Protein AF-A0A9P6LGJ2-F1 (afdb_monomer_lite)

Radius of gyration: 31.87 Å; chains: 1; bounding box: 94×59×80 Å

Foldseek 3Di:
DDPPPDDPCQPFAPLVVLLVLLVVLLVLLVVLLVLLVVLCVVVVNDDPLNVLLVVLSVLLVQLSVLSNQLSVLFAQGFPVSGDLVSQLSNQVSVLSNQLSLLLSLLSLLLSLLVVCLVPPVDPVLVVVSVVLNVVSVVLSVVSNVCSCVQWVVPSCSRDVVDDIDGDPPVLVVVLVNLVVSLVSLVCSLCSCVVVVVVDPDQVVVVVLVVVLSVLSVVLSVLSVVLNVLSDDDPTCSNSCNVSSSSSSVSSSSSSSSSSSNSCVVVVVVVVVVVVDDDDPVVVVVVSVVSNVVSVVCVVVVVVVVVVVVVCVVPPALDLPGQDDPVRNCGPDDPVVSVVVVVVVCVVAVLCVVDPVPDDCDPVNLVVLVPPPLLVLLLVLLQFLCLLLQVCLVCQLVLLVVLVDDNVRSVVLCVLLVVLQVVLQVVLLVVCVVVLALLVSSLVLLVQQQVLLVCLLDPDPPDHSVVVSVSSSSNSSGHDSVVVSLVQQQQLQFHPSSSVSSSVSSVVSNVNSSVVSNPLQDPVCPDSSNSSSVVSSVSSVVSSVSSVVSVVVLVVVLVVLCVVCVPDDPVRNVVCVVDPPDDGNRDSPDGRRD

InterPro domains:
  IPR036259 MFS transporter superfamily [G3DSA:1.20.1250.20] (244-545)
  IPR036259 MFS transporter superfamily [SSF103473] (296-560)
  IPR049326 Rhodopsin domain, fungi [PF20684] (35-268)
  IPR052337 Satratoxin biosynthesis SC1 cluster protein 4-like [PTHR33048] (25-281)

Sequence (593 aa):
MNSTHWPENSFEDRSSVAYGVVAFLLFLSTISVSLRLWTRKMIHQFGVDDWAALLTLILIIACGISITQMTRYGLGRHGWALSLDDRILYQRSFFVSLVLYVVTLAVVKLTFLLQYYRILSVSRMRHIYMVMIVLVIIWGITQATFALVACIPLEGFWDPRVQAKCIPNAHIAWYISALFNILSDIIILVLPIPVIRKLNLPGSQKAFLIGIFSLGFLTVAISALRIKFLTLRPDPTWSNFDPTLWSLAELSSAITCACLATLKPLVTRLGNWFSRPTNTESVAQMAETEDNINKLFLLEGLLTLVIGIWSVFVMVPSPTQTKAPWRPKGWFTEHEEKIMVNRILRDDPSKSDMHNRQAITLKMLWESLCDYDLWPIYIIGLTFSIPAGPPDQYLTLSLRQLGFDTFDTNLLSIPCQVATTINMLILTWISEKVNQRALLGVFVEVWLLPCVIALAVIPSDVSRWATYALVVVLLSYPSPHPMQVGWASRNSNTVRTRTVSAALYNMSVQLQSIISANIYRRDDRPEYRRGNRVLAGVASLNIVIYATAKLYYVWRNKQRDRIWDAMSQEERQRYLDTTADKGSKRLDFRFAS

Organism: NCBI:txid1095194

Structure (mmCIF, N/CA/C/O backbone):
data_AF-A0A9P6LGJ2-F1
#
_entry.id   AF-A0A9P6LGJ2-F1
#
loop_
_atom_site.group_PDB
_atom_site.id
_atom_site.type_symbol
_atom_site.label_atom_id
_atom_site.label_alt_id
_atom_site.label_comp_id
_atom_site.label_asym_id
_atom_site.label_entity_id
_atom_site.label_seq_id
_atom_site.pdbx_PDB_ins_code
_atom_site.Cartn_x
_atom_site.Cartn_y
_atom_site.Cartn_z
_atom_site.occupancy
_atom_site.B_iso_or_equiv
_atom_site.auth_seq_id
_atom_site.auth_comp_id
_atom_site.auth_asym_id
_atom_site.auth_atom_id
_atom_site.pdbx_PDB_model_num
ATOM 1 N N . MET A 1 1 ? 48.087 -26.087 15.909 1.00 34.16 1 MET A N 1
ATOM 2 C CA . MET A 1 1 ? 46.787 -26.085 15.206 1.00 34.16 1 MET A CA 1
ATOM 3 C C . MET A 1 1 ? 45.765 -25.435 16.129 1.00 34.16 1 MET A C 1
ATOM 5 O O . MET A 1 1 ? 45.216 -26.122 16.974 1.00 34.16 1 MET A O 1
ATOM 9 N N . ASN A 1 2 ? 45.579 -24.114 16.043 1.00 37.09 2 ASN A N 1
ATOM 10 C CA . ASN A 1 2 ? 44.487 -23.439 16.752 1.00 37.09 2 ASN A CA 1
ATOM 11 C C . ASN A 1 2 ? 43.247 -23.517 15.864 1.00 37.09 2 ASN A C 1
ATOM 13 O O . ASN A 1 2 ? 43.224 -22.927 14.785 1.00 37.09 2 ASN A O 1
ATOM 17 N N . SER A 1 3 ? 42.246 -24.273 16.299 1.00 41.28 3 SER A N 1
ATOM 18 C CA . SER A 1 3 ? 40.919 -24.302 15.695 1.00 41.28 3 SER A CA 1
ATOM 19 C C . SER A 1 3 ? 40.281 -22.917 15.824 1.00 41.28 3 SER A C 1
ATOM 21 O O . SER A 1 3 ? 39.883 -22.502 16.911 1.00 41.28 3 SER A O 1
ATOM 23 N N . THR A 1 4 ? 40.211 -22.178 14.719 1.00 52.78 4 THR A N 1
ATOM 24 C CA . THR A 1 4 ? 39.446 -20.933 14.618 1.00 52.78 4 THR A CA 1
ATOM 25 C C . THR A 1 4 ? 37.960 -21.259 14.772 1.00 52.78 4 THR A C 1
ATOM 27 O O . THR A 1 4 ? 37.315 -21.683 13.814 1.00 52.78 4 THR A O 1
ATOM 30 N N . HIS A 1 5 ? 37.417 -21.100 15.981 1.00 54.88 5 HIS A N 1
ATOM 31 C CA . HIS A 1 5 ? 35.972 -21.094 16.190 1.00 54.88 5 HIS A CA 1
ATOM 32 C C . HIS A 1 5 ? 35.398 -19.841 15.525 1.00 54.88 5 HIS A C 1
ATOM 34 O O . HIS A 1 5 ? 35.543 -18.729 16.032 1.00 54.88 5 HIS A O 1
ATOM 40 N N . TRP A 1 6 ? 34.787 -20.017 14.357 1.00 62.16 6 TRP A N 1
ATOM 41 C CA . TRP A 1 6 ? 33.990 -18.978 13.720 1.00 62.16 6 TRP A CA 1
ATOM 42 C C . TRP A 1 6 ? 32.727 -18.714 14.561 1.00 62.16 6 TRP A C 1
ATOM 44 O O . TRP A 1 6 ? 32.165 -19.671 15.097 1.00 62.16 6 TRP A O 1
ATOM 54 N N . PRO A 1 7 ? 32.255 -17.458 14.682 1.00 69.62 7 PRO A N 1
ATOM 55 C CA . PRO A 1 7 ? 30.949 -17.163 15.277 1.00 69.62 7 PRO A CA 1
ATOM 56 C C . PRO A 1 7 ? 29.841 -18.007 14.624 1.00 69.62 7 PRO A C 1
ATOM 58 O O . PRO A 1 7 ? 29.877 -18.184 13.406 1.00 69.62 7 PRO A O 1
ATOM 61 N N . GLU A 1 8 ? 28.845 -18.486 15.379 1.00 62.72 8 GLU A N 1
ATOM 62 C CA . GLU A 1 8 ? 27.758 -19.351 14.860 1.00 62.72 8 GLU A CA 1
ATOM 63 C C . GLU A 1 8 ? 27.036 -18.754 13.633 1.00 62.72 8 GLU A C 1
ATOM 65 O O . GLU A 1 8 ? 26.641 -19.482 12.726 1.00 62.72 8 GLU A O 1
ATOM 70 N N . ASN A 1 9 ? 26.975 -17.422 13.534 1.00 69.25 9 ASN A N 1
ATOM 71 C CA . ASN A 1 9 ? 26.323 -16.696 12.438 1.00 69.25 9 ASN A CA 1
ATOM 72 C C . ASN A 1 9 ? 27.179 -16.588 11.155 1.00 69.25 9 ASN A C 1
ATOM 74 O O . ASN A 1 9 ? 26.772 -15.962 10.182 1.00 69.25 9 ASN A O 1
ATOM 78 N N . SER A 1 10 ? 28.377 -17.180 11.112 1.00 66.38 10 SER A N 1
ATOM 79 C CA . SER A 1 10 ? 29.329 -16.990 9.998 1.00 66.38 10 SER A CA 1
ATOM 80 C C . SER A 1 10 ? 28.871 -17.575 8.656 1.00 66.38 10 SER A C 1
ATOM 82 O O . SER A 1 10 ? 29.449 -17.230 7.627 1.00 66.38 10 SER A O 1
ATOM 84 N N . PHE A 1 11 ? 27.849 -18.437 8.659 1.00 70.00 11 PHE A N 1
ATOM 85 C CA . PHE A 1 11 ? 27.285 -19.079 7.464 1.00 70.00 11 PHE A CA 1
ATOM 86 C C . PHE A 1 11 ? 26.005 -18.409 6.942 1.00 70.00 11 PHE A C 1
ATOM 88 O O . PHE A 1 11 ? 25.384 -18.925 6.014 1.00 70.00 11 PHE A O 1
ATOM 95 N N . GLU A 1 12 ? 25.586 -17.279 7.520 1.00 79.12 12 GLU A N 1
ATOM 96 C CA . GLU A 1 12 ? 24.441 -16.530 7.002 1.00 79.12 12 GLU A CA 1
ATOM 97 C C . GLU A 1 12 ? 24.727 -15.993 5.584 1.00 79.12 12 GLU A C 1
ATOM 99 O O . GLU A 1 12 ? 25.768 -15.382 5.324 1.00 79.12 12 GLU A O 1
ATOM 104 N N . ASP A 1 13 ? 23.787 -16.214 4.658 1.00 84.38 13 ASP A N 1
ATOM 105 C CA . ASP A 1 13 ? 23.897 -15.811 3.253 1.00 84.38 13 ASP A CA 1
ATOM 106 C C . ASP A 1 13 ? 22.640 -15.053 2.800 1.00 84.38 13 ASP A C 1
ATOM 108 O O . ASP A 1 13 ? 21.524 -15.577 2.831 1.00 84.38 13 ASP A O 1
ATOM 112 N N . ARG A 1 14 ? 22.826 -13.803 2.358 1.00 87.56 14 ARG A N 1
ATOM 113 C CA . ARG A 1 14 ? 21.757 -12.928 1.839 1.00 87.56 14 ARG A CA 1
ATOM 114 C C . ARG A 1 14 ? 21.793 -12.744 0.315 1.00 87.56 14 ARG A C 1
ATOM 116 O O . ARG A 1 14 ? 21.059 -11.916 -0.229 1.00 87.56 14 ARG A O 1
ATOM 123 N N . SER A 1 15 ? 22.615 -13.510 -0.400 1.00 86.75 15 SER A N 1
ATOM 124 C CA . SER A 1 15 ? 22.812 -13.387 -1.853 1.00 86.75 15 SER A CA 1
ATOM 125 C C . SER A 1 15 ? 21.532 -13.563 -2.680 1.00 86.75 15 SER A C 1
ATOM 127 O O . SER A 1 15 ? 21.320 -12.826 -3.644 1.00 86.75 15 SER A O 1
ATOM 129 N N . SER A 1 16 ? 20.637 -14.472 -2.282 1.00 87.19 16 SER A N 1
ATOM 130 C CA . SER A 1 16 ? 19.350 -14.714 -2.957 1.00 87.19 16 SER A CA 1
ATOM 131 C C . SER A 1 16 ? 18.465 -13.463 -3.005 1.00 87.19 16 SER A C 1
ATOM 133 O O . SER A 1 16 ? 17.873 -13.153 -4.041 1.00 87.19 16 SER A O 1
ATOM 135 N N . VAL A 1 17 ? 18.438 -12.697 -1.912 1.00 89.00 17 VAL A N 1
ATOM 136 C CA . VAL A 1 17 ? 17.707 -11.428 -1.817 1.00 89.00 17 VAL A CA 1
ATOM 137 C C . VAL A 1 17 ? 18.318 -10.389 -2.755 1.00 89.00 17 VAL A C 1
ATOM 139 O O . VAL A 1 17 ? 17.582 -9.705 -3.465 1.00 89.00 17 VAL A O 1
ATOM 142 N N . ALA A 1 18 ? 19.651 -10.302 -2.826 1.00 90.00 18 ALA A N 1
ATOM 143 C CA . ALA A 1 18 ? 20.317 -9.376 -3.740 1.00 90.00 18 ALA A CA 1
ATOM 144 C C . ALA A 1 18 ? 19.980 -9.671 -5.211 1.00 90.00 18 ALA A C 1
ATOM 146 O O . ALA A 1 18 ? 19.612 -8.748 -5.937 1.00 90.00 18 ALA A O 1
ATOM 147 N N . TYR A 1 19 ? 20.021 -10.936 -5.647 1.00 91.88 19 TYR A N 1
ATOM 148 C CA . TYR A 1 19 ? 19.649 -11.298 -7.022 1.00 91.88 19 TYR A CA 1
ATOM 149 C C . TYR A 1 19 ? 18.193 -10.950 -7.346 1.00 91.88 19 TYR A C 1
ATOM 151 O O . TYR A 1 19 ? 17.927 -10.369 -8.400 1.00 91.88 19 TYR A O 1
ATOM 159 N N . GLY A 1 20 ? 17.262 -11.252 -6.434 1.00 91.12 20 GLY A N 1
ATOM 160 C CA . GLY A 1 20 ? 15.845 -10.931 -6.613 1.00 91.12 20 GLY A CA 1
ATOM 161 C C . GLY A 1 20 ? 15.593 -9.427 -6.746 1.00 91.12 20 GLY A C 1
ATOM 162 O O . GLY A 1 20 ? 14.899 -8.990 -7.665 1.00 91.12 20 GLY A O 1
ATOM 163 N N . VAL A 1 21 ? 16.210 -8.623 -5.874 1.00 92.06 21 VAL A N 1
ATOM 164 C CA . VAL A 1 21 ? 16.073 -7.158 -5.894 1.00 92.06 21 VAL A CA 1
ATOM 165 C C . VAL A 1 21 ? 16.684 -6.559 -7.161 1.00 92.06 21 VAL A C 1
ATOM 167 O O . VAL A 1 21 ? 16.038 -5.743 -7.818 1.00 92.06 21 VAL A O 1
ATOM 170 N N . VAL A 1 22 ? 17.894 -6.980 -7.548 1.00 95.00 22 VAL A N 1
ATOM 171 C CA . VAL A 1 22 ? 18.552 -6.484 -8.768 1.00 95.00 22 VAL A CA 1
ATOM 172 C C . VAL A 1 22 ? 17.714 -6.811 -10.005 1.00 95.00 22 VAL A C 1
ATOM 174 O O . VAL A 1 22 ? 17.449 -5.919 -10.809 1.00 95.00 22 VAL A O 1
ATOM 177 N N . ALA A 1 23 ? 17.243 -8.054 -10.143 1.00 94.94 23 ALA A N 1
ATOM 178 C CA . ALA A 1 23 ? 16.431 -8.467 -11.286 1.00 94.94 23 ALA A CA 1
ATOM 179 C C . ALA A 1 23 ? 15.140 -7.640 -11.407 1.00 94.94 23 ALA A C 1
ATOM 181 O O . ALA A 1 23 ? 14.814 -7.151 -12.490 1.00 94.94 23 ALA A O 1
ATOM 182 N N . PHE A 1 24 ? 14.440 -7.427 -10.289 1.00 94.94 24 PHE A N 1
ATOM 183 C CA . PHE A 1 24 ? 13.214 -6.632 -10.254 1.00 94.94 24 PHE A CA 1
ATOM 184 C C . PHE A 1 24 ? 13.447 -5.166 -10.655 1.00 94.94 24 PHE A C 1
ATOM 186 O O . PHE A 1 24 ? 12.714 -4.621 -11.483 1.00 94.94 24 PHE A O 1
ATOM 193 N N . LEU A 1 25 ? 14.483 -4.526 -10.104 1.00 94.31 25 LEU A N 1
ATOM 194 C CA . LEU A 1 25 ? 14.789 -3.118 -10.373 1.00 94.31 25 LEU A CA 1
ATOM 195 C C . LEU A 1 25 ? 15.240 -2.877 -11.821 1.00 94.31 25 LEU A C 1
ATOM 197 O O . LEU A 1 25 ? 14.847 -1.877 -12.434 1.00 94.31 25 LEU A O 1
ATOM 201 N N . LEU A 1 26 ? 16.016 -3.806 -12.390 1.00 95.81 26 LEU A N 1
ATOM 202 C CA . LEU A 1 26 ? 16.405 -3.754 -13.799 1.00 95.81 26 LEU A CA 1
ATOM 203 C C . LEU A 1 26 ? 15.191 -3.923 -14.712 1.00 95.81 26 LEU A C 1
ATOM 205 O O . LEU A 1 26 ? 15.001 -3.119 -15.622 1.00 95.81 26 LEU A O 1
ATOM 209 N N . PHE A 1 27 ? 14.331 -4.904 -14.430 1.00 95.88 27 PHE A N 1
ATOM 210 C CA . PHE A 1 27 ? 13.097 -5.123 -15.181 1.00 95.88 27 PHE A CA 1
ATOM 211 C C . PHE A 1 27 ? 12.209 -3.869 -15.204 1.00 95.88 27 PHE A C 1
ATOM 213 O O . PHE A 1 27 ? 11.782 -3.424 -16.273 1.00 95.88 27 PHE A O 1
ATOM 220 N N . LEU A 1 28 ? 11.996 -3.248 -14.039 1.00 94.00 28 LEU A N 1
ATOM 221 C CA . LEU A 1 28 ? 11.212 -2.019 -13.912 1.00 94.00 28 LEU A CA 1
ATOM 222 C C . LEU A 1 28 ? 11.812 -0.852 -14.716 1.00 94.00 28 LEU A C 1
ATOM 224 O O . LEU A 1 28 ? 11.088 -0.142 -15.423 1.00 94.00 28 LEU A O 1
ATOM 228 N N . SER A 1 29 ? 13.132 -0.671 -14.642 1.00 95.38 29 SER A N 1
ATOM 229 C CA . SER A 1 29 ? 13.846 0.389 -15.365 1.00 95.38 29 SER A CA 1
ATOM 230 C C . SER A 1 29 ? 13.771 0.193 -16.881 1.00 95.38 29 SER A C 1
ATOM 232 O O . SER A 1 29 ? 13.477 1.140 -17.616 1.00 95.38 29 SER A O 1
ATOM 234 N N . THR A 1 30 ? 13.957 -1.042 -17.358 1.00 95.62 30 THR A N 1
ATOM 235 C CA . THR A 1 30 ? 13.875 -1.385 -18.784 1.00 95.62 30 THR A CA 1
ATOM 236 C C . THR A 1 30 ? 12.480 -1.135 -19.341 1.00 95.62 30 THR A C 1
ATOM 238 O O . THR A 1 30 ? 12.355 -0.522 -20.404 1.00 95.62 30 THR A O 1
ATOM 241 N N . ILE A 1 31 ? 11.426 -1.545 -18.628 1.00 95.38 31 ILE A N 1
ATOM 242 C CA . ILE A 1 31 ? 10.041 -1.288 -19.050 1.00 95.38 31 ILE A CA 1
ATOM 243 C C . ILE A 1 31 ? 9.765 0.213 -19.118 1.00 95.38 31 ILE A C 1
ATOM 245 O O . ILE A 1 31 ? 9.224 0.695 -20.113 1.00 95.38 31 ILE A O 1
ATOM 249 N N . SER A 1 32 ? 10.172 0.962 -18.095 1.00 93.44 32 SER A N 1
ATOM 250 C CA . SER A 1 32 ? 9.909 2.401 -18.004 1.00 93.44 32 SER A CA 1
ATOM 251 C C . SER A 1 32 ? 10.540 3.180 -19.160 1.00 93.44 32 SER A C 1
ATOM 253 O O . SER A 1 32 ? 9.866 3.981 -19.815 1.00 93.44 32 SER A O 1
ATOM 255 N N . VAL A 1 33 ? 11.812 2.906 -19.469 1.00 95.12 33 VAL A N 1
ATOM 256 C CA . VAL A 1 33 ? 12.515 3.544 -20.593 1.00 95.12 33 VAL A CA 1
ATOM 257 C C . VAL A 1 33 ? 11.941 3.081 -21.932 1.00 95.12 33 VAL A C 1
ATOM 259 O O . VAL A 1 33 ? 11.724 3.906 -22.817 1.00 95.12 33 VAL A O 1
ATOM 262 N N . SER A 1 34 ? 11.604 1.798 -22.077 1.00 94.25 34 SER A N 1
ATOM 263 C CA . SER A 1 34 ? 10.985 1.279 -23.306 1.00 94.25 34 SER A CA 1
ATOM 264 C C . SER A 1 34 ? 9.647 1.962 -23.605 1.00 94.25 34 SER A C 1
ATOM 266 O O . SER A 1 34 ? 9.411 2.390 -24.736 1.00 94.25 34 SER A O 1
ATOM 268 N N . LEU A 1 35 ? 8.797 2.147 -22.588 1.00 91.31 35 LEU A N 1
ATOM 269 C CA . LEU A 1 35 ? 7.527 2.866 -22.719 1.00 91.31 35 LEU A CA 1
ATOM 270 C C . LEU A 1 35 ? 7.741 4.338 -23.088 1.00 91.31 35 LEU A C 1
ATOM 272 O O . LEU A 1 35 ? 7.006 4.866 -23.927 1.00 91.31 35 LEU A O 1
ATOM 276 N N . ARG A 1 36 ? 8.756 5.001 -22.512 1.00 91.62 36 ARG A N 1
ATOM 277 C CA . ARG A 1 36 ? 9.137 6.372 -22.888 1.00 91.62 36 ARG A CA 1
ATOM 278 C C . ARG A 1 36 ? 9.507 6.448 -24.366 1.00 91.62 36 ARG A C 1
ATOM 280 O O . ARG A 1 36 ? 8.927 7.252 -25.093 1.00 91.62 36 ARG A O 1
ATOM 287 N N . LEU A 1 37 ? 10.437 5.605 -24.817 1.00 92.12 37 LEU A N 1
ATOM 288 C CA . LEU A 1 37 ? 10.914 5.599 -26.203 1.00 92.12 37 LEU A CA 1
ATOM 289 C C . LEU A 1 37 ? 9.777 5.298 -27.182 1.00 92.12 37 LEU A C 1
ATOM 291 O O . LEU A 1 37 ? 9.655 5.964 -28.211 1.00 92.12 37 LEU A O 1
ATOM 295 N N . TRP A 1 38 ? 8.905 4.350 -26.836 1.00 90.56 38 TRP A N 1
ATOM 296 C CA . TRP A 1 38 ? 7.722 4.034 -27.628 1.00 90.56 38 TRP A CA 1
ATOM 297 C C . TRP A 1 38 ? 6.767 5.230 -27.730 1.00 90.56 38 TRP A C 1
ATOM 299 O O . TRP A 1 38 ? 6.406 5.636 -28.835 1.00 90.56 38 TRP A O 1
ATOM 309 N N . THR A 1 39 ? 6.444 5.870 -26.602 1.00 87.06 39 THR A N 1
ATOM 310 C CA . THR A 1 39 ? 5.573 7.058 -26.557 1.00 87.06 39 THR A CA 1
ATOM 311 C C . THR A 1 39 ? 6.152 8.211 -27.381 1.00 87.06 39 THR A C 1
ATOM 313 O O . THR A 1 39 ? 5.444 8.849 -28.159 1.00 87.06 39 THR A O 1
ATOM 316 N N . ARG A 1 40 ? 7.460 8.467 -27.270 1.00 86.75 40 ARG A N 1
ATOM 317 C CA . ARG A 1 40 ? 8.155 9.533 -28.010 1.00 86.75 40 ARG A CA 1
ATOM 318 C C . ARG A 1 40 ? 8.235 9.263 -29.507 1.00 86.75 40 ARG A C 1
ATOM 320 O O . ARG A 1 40 ? 8.056 10.193 -30.296 1.00 86.75 40 ARG A O 1
ATOM 327 N N . LYS A 1 41 ? 8.446 8.002 -29.895 1.00 86.81 41 LYS A N 1
ATOM 328 C CA . LYS A 1 41 ? 8.405 7.564 -31.294 1.00 86.81 41 LYS A CA 1
ATOM 329 C C . LYS A 1 41 ? 7.009 7.750 -31.886 1.00 86.81 41 LYS A C 1
ATOM 331 O O . LYS A 1 41 ? 6.898 8.268 -32.989 1.00 86.81 41 LYS A O 1
ATOM 336 N N . MET A 1 42 ? 5.954 7.410 -31.141 1.00 83.00 42 MET A N 1
ATOM 337 C CA . MET A 1 42 ? 4.567 7.593 -31.587 1.00 83.00 42 MET A CA 1
ATOM 338 C C . MET A 1 42 ? 4.181 9.057 -31.832 1.00 83.00 42 MET A C 1
ATOM 340 O O . MET A 1 42 ? 3.343 9.326 -32.685 1.00 83.00 42 MET A O 1
ATOM 344 N N . ILE A 1 43 ? 4.755 9.997 -31.079 1.00 83.06 43 ILE A N 1
ATOM 345 C CA . ILE A 1 43 ? 4.452 11.436 -31.190 1.00 83.06 43 ILE A CA 1
ATOM 346 C C . ILE A 1 43 ? 5.438 12.135 -32.146 1.00 83.06 43 ILE A C 1
ATOM 348 O O . ILE A 1 43 ? 5.350 13.340 -32.351 1.00 83.06 43 ILE A O 1
ATOM 352 N N . HIS A 1 44 ? 6.385 11.397 -32.742 1.00 79.25 44 HIS A N 1
ATOM 353 C CA . HIS A 1 44 ? 7.453 11.934 -33.597 1.00 79.25 44 HIS A CA 1
ATOM 354 C C . HIS A 1 44 ? 8.272 13.058 -32.935 1.00 79.25 44 HIS A C 1
ATOM 356 O O . HIS A 1 44 ? 8.772 13.962 -33.596 1.00 79.25 44 HIS A O 1
ATOM 362 N N . GLN A 1 45 ? 8.439 12.996 -31.611 1.00 80.81 45 GLN A N 1
ATOM 363 C CA . GLN A 1 45 ? 9.156 14.002 -30.824 1.00 80.81 45 GLN A CA 1
ATOM 364 C C . GLN A 1 45 ? 10.355 13.387 -30.099 1.00 80.81 45 GLN A C 1
ATOM 366 O O . GLN A 1 45 ? 10.516 13.552 -28.889 1.00 80.81 45 GLN A O 1
ATOM 371 N N . PHE A 1 46 ? 11.231 12.704 -30.830 1.00 85.38 46 PHE A N 1
ATOM 372 C CA . PHE A 1 46 ? 12.486 12.205 -30.266 1.00 85.38 46 PHE A CA 1
ATOM 373 C C . PHE A 1 46 ? 13.447 13.366 -29.977 1.00 85.38 46 PHE A C 1
ATOM 375 O O . PHE A 1 46 ? 13.510 14.318 -30.754 1.00 85.38 46 PHE A O 1
ATOM 382 N N . GLY A 1 47 ? 14.164 13.336 -28.855 1.00 86.19 47 GLY A N 1
ATOM 383 C CA . GLY A 1 47 ? 15.134 14.385 -28.530 1.00 86.19 47 GLY A CA 1
ATOM 384 C C . GLY A 1 47 ? 16.322 13.903 -27.713 1.00 86.19 47 GLY A C 1
ATOM 385 O O . GLY A 1 47 ? 16.482 12.719 -27.434 1.00 86.19 47 GLY A O 1
ATOM 386 N N . VAL A 1 48 ? 17.185 14.851 -27.346 1.00 88.75 48 VAL A N 1
ATOM 387 C CA . VAL A 1 48 ? 18.445 14.581 -26.631 1.00 88.75 48 VAL A CA 1
ATOM 388 C C . VAL A 1 48 ? 18.194 13.980 -25.241 1.00 88.75 48 VAL A C 1
ATOM 390 O O . VAL A 1 48 ? 18.969 13.149 -24.777 1.00 88.75 48 VAL A O 1
ATOM 393 N N . ASP A 1 49 ? 17.075 14.330 -24.602 1.00 89.81 49 ASP A N 1
ATOM 394 C CA . ASP A 1 49 ? 16.642 13.748 -23.328 1.00 89.81 49 ASP A CA 1
ATOM 395 C C . ASP A 1 49 ? 16.367 12.238 -23.423 1.00 89.81 49 ASP A C 1
ATOM 397 O O . ASP A 1 49 ? 16.586 11.508 -22.459 1.00 89.81 49 ASP A O 1
ATOM 401 N N . ASP A 1 50 ? 15.932 11.751 -24.586 1.00 92.25 50 ASP A N 1
ATOM 402 C CA . ASP A 1 50 ? 15.638 10.332 -24.801 1.00 92.25 50 ASP A CA 1
ATOM 403 C C . ASP A 1 50 ? 16.925 9.509 -24.996 1.00 92.25 50 ASP A C 1
ATOM 405 O O . ASP A 1 50 ? 17.029 8.390 -24.491 1.00 92.25 50 ASP A O 1
ATOM 409 N N . TRP A 1 51 ? 17.948 10.092 -25.633 1.00 93.44 51 TRP A N 1
ATOM 410 C CA . TRP A 1 51 ? 19.293 9.506 -25.695 1.00 93.44 51 TRP A CA 1
ATOM 411 C C . TRP A 1 51 ? 19.958 9.436 -24.317 1.00 93.44 51 TRP A C 1
ATOM 413 O O . TRP A 1 51 ? 20.552 8.414 -23.974 1.00 93.44 51 TRP A O 1
ATOM 423 N N . ALA A 1 52 ? 19.812 10.482 -23.499 1.00 93.69 52 ALA A N 1
ATOM 424 C CA . ALA A 1 52 ? 20.316 10.496 -22.126 1.00 93.69 52 ALA A CA 1
ATOM 425 C C . ALA A 1 52 ? 19.625 9.438 -21.239 1.00 93.69 52 ALA A C 1
ATOM 427 O O . ALA A 1 52 ? 20.284 8.760 -20.445 1.00 93.69 52 ALA A O 1
ATOM 428 N N . ALA A 1 53 ? 18.317 9.227 -21.426 1.00 94.31 53 ALA A N 1
ATOM 429 C CA . ALA A 1 53 ? 17.568 8.167 -20.750 1.00 94.31 53 ALA A CA 1
ATOM 430 C C . ALA A 1 53 ? 18.029 6.757 -21.172 1.00 94.31 53 ALA A C 1
ATOM 432 O O . ALA A 1 53 ? 18.158 5.870 -20.329 1.00 94.31 53 ALA A O 1
ATOM 433 N N . LEU A 1 54 ? 18.322 6.548 -22.460 1.00 95.75 54 LEU A N 1
ATOM 434 C CA . LEU A 1 54 ? 18.856 5.278 -22.964 1.00 95.75 54 LEU A CA 1
ATOM 435 C C . LEU A 1 54 ? 20.268 5.006 -22.428 1.00 95.75 54 LEU A C 1
ATOM 437 O O . LEU A 1 54 ? 20.547 3.897 -21.975 1.00 95.75 54 LEU A O 1
ATOM 441 N N . LEU A 1 55 ? 21.137 6.021 -22.410 1.00 96.38 55 LEU A N 1
ATOM 442 C CA . LEU A 1 55 ? 22.468 5.915 -21.810 1.00 96.38 55 LEU A CA 1
ATOM 443 C C . LEU A 1 55 ? 22.377 5.566 -20.319 1.00 96.38 55 LEU A C 1
ATOM 445 O O . LEU A 1 55 ? 23.091 4.689 -19.840 1.00 96.38 55 LEU A O 1
ATOM 449 N N . THR A 1 56 ? 21.450 6.201 -19.600 1.00 96.31 56 THR A N 1
ATOM 450 C CA . THR A 1 56 ? 21.173 5.895 -18.194 1.00 96.31 56 THR A CA 1
ATOM 451 C C . THR A 1 56 ? 20.764 4.433 -18.008 1.00 96.31 56 THR A C 1
ATOM 453 O O . THR A 1 56 ? 21.278 3.776 -17.109 1.00 96.31 56 THR A O 1
ATOM 456 N N . LEU A 1 57 ? 19.879 3.896 -18.857 1.00 97.44 57 LEU A N 1
ATOM 457 C CA . LEU A 1 57 ? 19.471 2.491 -18.779 1.00 97.44 57 LEU A CA 1
ATOM 458 C C . LEU A 1 57 ? 20.666 1.542 -18.932 1.00 97.44 57 LEU A C 1
ATOM 460 O O . LEU A 1 57 ? 20.805 0.606 -18.148 1.00 97.44 57 LEU A O 1
ATOM 464 N N . ILE A 1 58 ? 21.537 1.800 -19.911 1.00 97.50 58 ILE A N 1
ATOM 465 C CA . ILE A 1 58 ? 22.744 0.993 -20.140 1.00 97.50 58 ILE A CA 1
ATOM 466 C C . ILE A 1 58 ? 23.638 1.004 -18.894 1.00 97.50 58 ILE A C 1
ATOM 468 O O . ILE A 1 58 ? 24.109 -0.047 -18.458 1.00 97.50 58 ILE A O 1
ATOM 472 N N . LEU A 1 59 ? 23.833 2.176 -18.287 1.00 96.50 59 LEU A N 1
ATOM 473 C CA . LEU A 1 59 ? 24.658 2.320 -17.090 1.00 96.50 59 LEU A CA 1
ATOM 474 C C . LEU A 1 59 ? 24.025 1.669 -15.846 1.00 96.50 59 LEU A C 1
ATOM 476 O O . LEU A 1 59 ? 24.739 1.047 -15.061 1.00 96.50 59 LEU A O 1
ATOM 480 N N . ILE A 1 60 ? 22.697 1.723 -15.693 1.00 96.31 60 ILE A N 1
ATOM 481 C CA . ILE A 1 60 ? 21.969 1.010 -14.628 1.00 96.31 60 ILE A CA 1
ATOM 482 C C . ILE A 1 60 ? 22.121 -0.506 -14.789 1.00 96.31 60 ILE A C 1
ATOM 484 O O . ILE A 1 60 ? 22.381 -1.196 -13.804 1.00 96.31 60 ILE A O 1
ATOM 488 N N . ILE A 1 61 ? 22.015 -1.030 -16.015 1.00 96.62 61 ILE A N 1
ATOM 489 C CA . ILE A 1 61 ? 22.243 -2.455 -16.298 1.00 96.62 61 ILE A CA 1
ATOM 490 C C . ILE A 1 61 ? 23.683 -2.841 -15.945 1.00 96.62 61 ILE A C 1
ATOM 492 O O . ILE A 1 61 ? 23.892 -3.838 -15.256 1.00 96.62 61 ILE A O 1
ATOM 496 N N . ALA A 1 62 ? 24.671 -2.030 -16.336 1.00 96.25 62 ALA A N 1
ATOM 497 C CA . ALA A 1 62 ? 26.068 -2.252 -15.965 1.00 96.25 62 ALA A CA 1
ATOM 498 C C . ALA A 1 62 ? 26.269 -2.239 -14.437 1.00 96.25 62 ALA A C 1
ATOM 500 O O . ALA A 1 62 ? 26.965 -3.099 -13.894 1.00 96.25 62 ALA A O 1
ATOM 501 N N . CYS A 1 63 ? 25.616 -1.312 -13.726 1.00 94.88 63 CYS A N 1
ATOM 502 C CA . CYS A 1 63 ? 25.639 -1.248 -12.266 1.00 94.88 63 CYS A CA 1
ATOM 503 C C . CYS A 1 63 ? 25.027 -2.520 -11.651 1.00 94.88 63 CYS A C 1
ATOM 505 O O . CYS A 1 63 ? 25.656 -3.155 -10.807 1.00 94.88 63 CYS A O 1
ATOM 507 N N . GLY A 1 64 ? 23.868 -2.971 -12.140 1.00 94.81 64 GLY A N 1
ATOM 508 C CA . GLY A 1 64 ? 23.245 -4.227 -11.720 1.00 94.81 64 GLY A CA 1
ATOM 509 C C . GLY A 1 64 ? 24.153 -5.443 -11.935 1.00 94.81 64 GLY A C 1
ATOM 510 O O . GLY A 1 64 ? 24.332 -6.236 -11.013 1.00 94.81 64 GLY A O 1
ATOM 511 N N . ILE A 1 65 ? 24.808 -5.550 -13.096 1.00 95.12 65 ILE A N 1
ATOM 512 C CA . ILE A 1 65 ? 25.775 -6.624 -13.383 1.00 95.12 65 ILE A CA 1
ATOM 513 C C . ILE A 1 65 ? 26.940 -6.585 -12.383 1.00 95.12 65 ILE A C 1
ATOM 515 O O . ILE A 1 65 ? 27.262 -7.612 -11.784 1.00 95.12 65 ILE A O 1
ATOM 519 N N . SER A 1 66 ? 27.526 -5.411 -12.129 1.00 93.81 66 SER A N 1
ATOM 520 C CA . SER A 1 66 ? 28.616 -5.272 -11.149 1.00 93.81 66 SER A CA 1
ATOM 521 C C . SER A 1 66 ? 28.195 -5.692 -9.733 1.00 93.81 66 SER A C 1
ATOM 523 O O . SER A 1 66 ? 28.962 -6.349 -9.033 1.00 93.81 66 SER A O 1
ATOM 525 N N . ILE A 1 67 ? 26.946 -5.413 -9.340 1.00 93.19 67 ILE A N 1
ATOM 526 C CA . ILE A 1 67 ? 26.386 -5.839 -8.052 1.00 93.19 67 ILE A CA 1
ATOM 527 C C . ILE A 1 67 ? 26.196 -7.357 -8.027 1.00 93.19 67 ILE A C 1
ATOM 529 O O . ILE A 1 67 ? 26.593 -7.987 -7.056 1.00 93.19 67 ILE A O 1
ATOM 533 N N . THR A 1 68 ? 25.681 -7.977 -9.095 1.00 93.44 68 THR A N 1
ATOM 534 C CA . THR A 1 68 ? 25.549 -9.447 -9.153 1.00 93.44 68 THR A CA 1
ATOM 535 C C . THR A 1 68 ? 26.895 -10.172 -9.090 1.00 93.44 68 THR A C 1
ATOM 537 O O . THR A 1 68 ? 26.991 -11.235 -8.471 1.00 93.44 68 THR A O 1
ATOM 540 N N . GLN A 1 69 ? 27.946 -9.592 -9.680 1.00 93.19 69 GLN A N 1
ATOM 541 C CA . GLN A 1 69 ? 29.316 -10.088 -9.542 1.00 93.19 69 GLN A CA 1
ATOM 542 C C . GLN A 1 69 ? 29.815 -9.917 -8.107 1.00 93.19 69 GLN A C 1
ATOM 544 O O . GLN A 1 69 ? 30.322 -10.866 -7.516 1.00 93.19 69 GLN A O 1
ATOM 549 N N . MET A 1 70 ? 29.587 -8.754 -7.501 1.00 91.12 70 MET A N 1
ATOM 550 C CA . MET A 1 70 ? 29.926 -8.506 -6.102 1.00 91.12 70 MET A CA 1
ATOM 551 C C . MET A 1 70 ? 29.207 -9.478 -5.145 1.00 91.12 70 MET A C 1
ATOM 553 O O . MET A 1 70 ? 29.815 -9.977 -4.201 1.00 91.12 70 MET A O 1
ATOM 557 N N . THR A 1 71 ? 27.944 -9.821 -5.415 1.00 90.88 71 THR A N 1
ATOM 558 C CA . THR A 1 71 ? 27.183 -10.856 -4.695 1.00 90.88 71 THR A CA 1
ATOM 559 C C . THR A 1 71 ? 27.774 -12.244 -4.857 1.00 90.88 71 THR A C 1
ATOM 561 O O . THR A 1 71 ? 27.863 -12.976 -3.875 1.00 90.88 71 THR A O 1
ATOM 564 N N . ARG A 1 72 ? 28.260 -12.590 -6.052 1.00 90.75 72 ARG A N 1
ATOM 565 C CA . ARG A 1 72 ? 28.929 -13.874 -6.286 1.00 90.75 72 ARG A CA 1
ATOM 566 C C . ARG A 1 72 ? 30.196 -14.032 -5.438 1.00 90.75 72 ARG A C 1
ATOM 568 O O . ARG A 1 72 ? 30.444 -15.127 -4.945 1.00 90.75 72 ARG A O 1
ATOM 575 N N . TYR A 1 73 ? 30.964 -12.955 -5.269 1.00 88.31 73 TYR A N 1
ATOM 576 C CA . TYR A 1 73 ? 32.255 -12.975 -4.569 1.00 88.31 73 TYR A CA 1
ATOM 577 C C . TYR A 1 73 ? 32.179 -12.648 -3.069 1.00 88.31 73 TYR A C 1
ATOM 579 O O . TYR A 1 73 ? 33.192 -12.751 -2.386 1.00 88.31 73 TYR A O 1
ATOM 587 N N . GLY A 1 74 ? 31.009 -12.281 -2.525 1.00 84.56 74 GLY A N 1
ATOM 588 C CA . GLY A 1 74 ? 30.862 -12.155 -1.068 1.00 84.56 74 GLY A CA 1
ATOM 589 C C . GLY A 1 74 ? 29.898 -11.106 -0.515 1.00 84.56 74 GLY A C 1
ATOM 590 O O . GLY A 1 74 ? 29.796 -10.999 0.705 1.00 84.56 74 GLY A O 1
ATOM 591 N N . LEU A 1 75 ? 29.179 -10.328 -1.338 1.00 86.31 75 LEU A N 1
ATOM 592 C CA . LEU A 1 75 ? 28.179 -9.385 -0.807 1.00 86.31 75 LEU A CA 1
ATOM 593 C C . LEU A 1 75 ? 27.082 -10.131 -0.036 1.00 86.31 75 LEU A C 1
ATOM 595 O O . LEU A 1 75 ? 26.408 -10.994 -0.597 1.00 86.31 75 LEU A O 1
ATOM 599 N N . GLY A 1 76 ? 26.852 -9.745 1.220 1.00 84.25 76 GLY A N 1
ATOM 600 C CA . GLY A 1 76 ? 25.848 -10.398 2.066 1.00 84.25 76 GLY A CA 1
ATOM 601 C C . GLY A 1 76 ? 26.322 -11.700 2.712 1.00 84.25 76 GLY A C 1
ATOM 602 O O . GLY A 1 76 ? 25.486 -12.417 3.254 1.00 84.25 76 GLY A O 1
ATOM 603 N N . ARG A 1 77 ? 27.632 -11.975 2.672 1.00 87.19 77 ARG A N 1
ATOM 604 C CA . ARG A 1 77 ? 28.328 -12.988 3.474 1.00 87.19 77 ARG A CA 1
ATOM 605 C C . ARG A 1 77 ? 29.357 -12.302 4.368 1.00 87.19 77 ARG A C 1
ATOM 607 O O . ARG A 1 77 ? 29.814 -11.197 4.068 1.00 87.19 77 ARG A O 1
ATOM 614 N N . HIS A 1 78 ? 29.708 -12.946 5.471 1.00 85.06 78 HIS A N 1
ATOM 615 C CA . HIS A 1 78 ? 30.676 -12.394 6.408 1.00 85.06 78 HIS A CA 1
ATOM 616 C C . HIS A 1 78 ? 32.094 -12.399 5.839 1.00 85.06 78 HIS A C 1
ATOM 618 O O . HIS A 1 78 ? 32.567 -13.413 5.322 1.00 85.06 78 HIS A O 1
ATOM 624 N N . GLY A 1 79 ? 32.797 -11.273 5.977 1.00 81.50 79 GLY A N 1
ATOM 625 C CA . GLY A 1 79 ? 34.096 -11.070 5.332 1.00 81.50 79 GLY A CA 1
ATOM 626 C C . GLY A 1 79 ? 35.135 -12.097 5.750 1.00 81.50 79 GLY A C 1
ATOM 627 O O . GLY A 1 79 ? 35.911 -12.563 4.924 1.00 81.50 79 GLY A O 1
ATOM 628 N N . TRP A 1 80 ? 35.114 -12.508 7.018 1.00 81.19 80 TRP A N 1
ATOM 629 C CA . TRP A 1 80 ? 36.036 -13.502 7.561 1.00 81.19 80 TRP A CA 1
ATOM 630 C C . TRP A 1 80 ? 35.836 -14.919 7.007 1.00 81.19 80 TRP A C 1
ATOM 632 O O . TRP A 1 80 ? 36.799 -15.680 6.992 1.00 81.19 80 TRP A O 1
ATOM 642 N N . ALA A 1 81 ? 34.645 -15.244 6.496 1.00 80.81 81 ALA A N 1
ATOM 643 C CA . ALA A 1 81 ? 34.342 -16.529 5.866 1.00 80.81 81 ALA A CA 1
ATOM 644 C C . ALA A 1 81 ? 34.785 -16.602 4.387 1.00 80.81 81 ALA A C 1
ATOM 646 O O . ALA A 1 81 ? 34.690 -17.660 3.770 1.00 80.81 81 ALA A O 1
ATOM 647 N N . LEU A 1 82 ? 35.268 -15.493 3.809 1.00 83.88 82 LEU A N 1
ATOM 648 C CA . LEU A 1 82 ? 35.693 -15.409 2.408 1.00 83.88 82 LEU A CA 1
ATOM 649 C C . LEU A 1 82 ? 37.199 -15.642 2.248 1.00 83.88 82 LEU A C 1
ATOM 651 O O . LEU A 1 82 ? 37.999 -15.132 3.047 1.00 83.88 82 LEU A O 1
ATOM 655 N N . SER A 1 83 ? 37.568 -16.333 1.164 1.00 85.81 83 SER A N 1
ATOM 656 C CA . SER A 1 83 ? 38.958 -16.489 0.726 1.00 85.81 83 SER A CA 1
ATOM 657 C C . SER A 1 83 ? 39.574 -15.133 0.356 1.00 85.81 83 SER A C 1
ATOM 659 O O . SER A 1 83 ? 38.868 -14.177 0.026 1.00 85.81 83 SER A O 1
ATOM 661 N N . LEU A 1 84 ? 40.902 -15.012 0.434 1.00 83.81 84 LEU A N 1
ATOM 662 C CA . LEU A 1 84 ? 41.572 -13.741 0.146 1.00 83.81 84 LEU A CA 1
ATOM 663 C C . LEU A 1 84 ? 41.411 -13.329 -1.326 1.00 83.81 84 LEU A C 1
ATOM 665 O O . LEU A 1 84 ? 41.233 -12.146 -1.602 1.00 83.81 84 LEU A O 1
ATOM 669 N N . ASP A 1 85 ? 41.395 -14.292 -2.248 1.00 86.75 85 ASP A N 1
ATOM 670 C CA . ASP A 1 85 ? 41.175 -14.019 -3.669 1.00 86.75 85 ASP A CA 1
ATOM 671 C C . ASP A 1 85 ? 39.725 -13.564 -3.925 1.00 86.75 85 ASP A C 1
ATOM 673 O O . ASP A 1 85 ? 39.514 -12.559 -4.605 1.00 86.75 85 ASP A O 1
ATOM 677 N N . ASP A 1 86 ? 38.724 -14.183 -3.285 1.00 86.75 86 ASP A N 1
ATOM 678 C CA . ASP A 1 86 ? 37.325 -13.727 -3.374 1.00 86.75 86 ASP A CA 1
ATOM 679 C C . ASP A 1 86 ? 37.147 -12.300 -2.840 1.00 86.75 86 ASP A C 1
ATOM 681 O O . ASP A 1 86 ? 36.412 -11.502 -3.424 1.00 86.75 86 ASP A O 1
ATOM 685 N N . ARG A 1 87 ? 37.864 -11.928 -1.769 1.00 84.19 87 ARG A N 1
ATOM 686 C CA . ARG A 1 87 ? 37.841 -10.553 -1.239 1.00 84.19 87 ARG A CA 1
ATOM 687 C C . ARG A 1 87 ? 38.410 -9.538 -2.228 1.00 84.19 87 ARG A C 1
ATOM 689 O O . ARG A 1 87 ? 37.849 -8.448 -2.344 1.00 84.19 87 ARG A O 1
ATOM 696 N N . ILE A 1 88 ? 39.477 -9.884 -2.951 1.00 89.12 88 ILE A N 1
ATOM 697 C CA . ILE A 1 88 ? 40.062 -9.021 -3.988 1.00 89.12 88 ILE A CA 1
ATOM 698 C C . ILE A 1 88 ? 39.059 -8.834 -5.137 1.00 89.12 88 ILE A C 1
ATOM 700 O O . ILE A 1 88 ? 38.798 -7.703 -5.557 1.00 89.12 88 ILE A O 1
ATOM 704 N N . LEU A 1 89 ? 38.431 -9.916 -5.617 1.00 89.69 89 LEU A N 1
ATOM 705 C CA . LEU A 1 89 ? 37.411 -9.832 -6.671 1.00 89.69 89 LEU A CA 1
ATOM 706 C C . LEU A 1 89 ? 36.155 -9.071 -6.215 1.00 89.69 89 LEU A C 1
ATOM 708 O O . LEU A 1 89 ? 35.587 -8.298 -6.997 1.00 89.69 89 LEU A O 1
ATOM 712 N N . TYR A 1 90 ? 35.745 -9.232 -4.955 1.00 90.56 90 TYR A N 1
ATOM 713 C CA . TYR A 1 90 ? 34.681 -8.447 -4.333 1.00 90.56 90 TYR A CA 1
ATOM 714 C C . TYR A 1 90 ? 35.027 -6.954 -4.329 1.00 90.56 90 TYR A C 1
ATOM 716 O O . TYR A 1 90 ? 34.239 -6.153 -4.828 1.00 90.56 90 TYR A O 1
ATOM 724 N N . GLN A 1 91 ? 36.205 -6.565 -3.828 1.00 87.06 91 GLN A N 1
ATOM 725 C CA . GLN A 1 91 ? 36.595 -5.154 -3.749 1.00 87.06 91 GLN A CA 1
ATOM 726 C C . GLN A 1 91 ? 36.773 -4.517 -5.129 1.00 87.06 91 GLN A C 1
ATOM 728 O O . GLN A 1 91 ? 36.377 -3.368 -5.334 1.00 87.06 91 GLN A O 1
ATOM 733 N N . ARG A 1 92 ? 37.273 -5.277 -6.107 1.00 90.00 92 ARG A N 1
ATOM 734 C CA . ARG A 1 92 ? 37.325 -4.840 -7.505 1.00 90.00 92 ARG A CA 1
ATOM 735 C C . ARG A 1 92 ? 35.923 -4.604 -8.076 1.00 90.00 92 ARG A C 1
ATOM 737 O O . ARG A 1 92 ? 35.683 -3.575 -8.704 1.00 90.00 92 ARG A O 1
ATOM 744 N N . SER A 1 93 ? 34.984 -5.520 -7.832 1.00 90.12 93 SER A N 1
ATOM 745 C CA . SER A 1 93 ? 33.585 -5.385 -8.274 1.00 90.12 93 SER A CA 1
ATOM 746 C C . SER A 1 93 ? 32.878 -4.215 -7.578 1.00 90.12 93 SER A C 1
ATOM 748 O O . SER A 1 93 ? 32.136 -3.469 -8.216 1.00 90.12 93 SER A O 1
ATOM 750 N N . PHE A 1 94 ? 33.163 -4.006 -6.290 1.00 88.88 94 PHE A N 1
ATOM 751 C CA . PHE A 1 94 ? 32.687 -2.866 -5.509 1.00 88.88 94 PHE A CA 1
ATOM 752 C C . PHE A 1 94 ? 33.183 -1.537 -6.085 1.00 88.88 94 PHE A C 1
ATOM 754 O O . PHE A 1 94 ? 32.388 -0.618 -6.266 1.00 88.88 94 PHE A O 1
ATOM 761 N N . PHE A 1 95 ? 34.468 -1.444 -6.438 1.00 89.19 95 PHE A N 1
ATOM 762 C CA . PHE A 1 95 ? 35.034 -0.253 -7.073 1.00 89.19 95 PHE A CA 1
ATOM 763 C C . PHE A 1 95 ? 34.344 0.070 -8.406 1.00 89.19 95 PHE A C 1
ATOM 765 O O . PHE A 1 95 ? 33.938 1.208 -8.642 1.00 89.19 95 PHE A O 1
ATOM 772 N N . VAL A 1 96 ? 34.149 -0.940 -9.259 1.00 91.50 96 VAL A N 1
ATOM 773 C CA . VAL A 1 96 ? 33.432 -0.774 -10.533 1.00 91.50 96 VAL A CA 1
ATOM 774 C C . VAL A 1 96 ? 31.995 -0.303 -10.291 1.00 91.50 96 VAL A C 1
ATOM 776 O O . VAL A 1 96 ? 31.550 0.647 -10.934 1.00 91.50 96 VAL A O 1
ATOM 779 N N . SER A 1 97 ? 31.287 -0.906 -9.330 1.00 90.25 97 SER A N 1
ATOM 780 C CA . SER A 1 97 ? 29.930 -0.499 -8.948 1.00 90.25 97 SER A CA 1
ATOM 781 C C . SER A 1 97 ? 29.878 0.946 -8.437 1.00 90.25 97 SER A C 1
ATOM 783 O O . SER A 1 97 ? 28.983 1.697 -8.823 1.00 90.25 97 SER A O 1
ATOM 785 N N . LEU A 1 98 ? 30.869 1.373 -7.647 1.00 87.62 98 LEU A N 1
ATOM 786 C CA . LEU A 1 98 ? 31.003 2.741 -7.139 1.00 87.62 98 LEU A CA 1
ATOM 787 C C . LEU A 1 98 ? 31.161 3.763 -8.278 1.00 87.62 98 LEU A C 1
ATOM 789 O O . LEU A 1 98 ? 30.441 4.762 -8.311 1.00 87.62 98 LEU A O 1
ATOM 793 N N . VAL A 1 99 ? 32.073 3.511 -9.224 1.00 90.62 99 VAL A N 1
ATOM 794 C CA . VAL A 1 99 ? 32.305 4.403 -10.374 1.00 90.62 99 VAL A CA 1
ATOM 795 C C . VAL A 1 99 ? 31.065 4.461 -11.265 1.00 90.62 99 VAL A C 1
ATOM 797 O O . VAL A 1 99 ? 30.607 5.551 -11.614 1.00 90.62 99 VAL A O 1
ATOM 800 N N . LEU A 1 100 ? 30.475 3.303 -11.584 1.00 93.38 100 LEU A N 1
ATOM 801 C CA . LEU A 1 100 ? 29.244 3.233 -12.370 1.00 93.38 100 LEU A CA 1
ATOM 802 C C . LEU A 1 100 ? 28.104 3.980 -11.684 1.00 93.38 100 LEU A C 1
ATOM 804 O O . LEU A 1 100 ? 27.389 4.721 -12.352 1.00 93.38 100 LEU A O 1
ATOM 808 N N . TYR A 1 101 ? 27.955 3.848 -10.367 1.00 90.50 101 TYR A N 1
ATOM 809 C CA . TYR A 1 101 ? 26.946 4.574 -9.604 1.00 90.50 101 TYR A CA 1
ATOM 810 C C . TYR A 1 101 ? 27.107 6.094 -9.752 1.00 90.50 101 TYR A C 1
ATOM 812 O O . TYR A 1 101 ? 26.144 6.773 -10.104 1.00 90.50 101 TYR A O 1
ATOM 820 N N . VAL A 1 102 ? 28.317 6.630 -9.545 1.00 89.56 102 VAL A N 1
ATOM 821 C CA . VAL A 1 102 ? 28.590 8.077 -9.641 1.00 89.56 102 VAL A CA 1
ATOM 822 C C . VAL A 1 102 ? 28.273 8.610 -11.038 1.00 89.56 102 VAL A C 1
ATOM 824 O O . VAL A 1 102 ? 27.587 9.626 -11.176 1.00 89.56 102 VAL A O 1
ATOM 827 N N . VAL A 1 103 ? 28.732 7.906 -12.075 1.00 92.81 103 VAL A N 1
ATOM 828 C CA . VAL A 1 103 ? 28.486 8.296 -13.469 1.00 92.81 103 VAL A CA 1
ATOM 829 C C . VAL A 1 103 ? 26.992 8.219 -13.789 1.00 92.81 103 VAL A C 1
ATOM 831 O O . VAL A 1 103 ? 26.434 9.163 -14.344 1.00 92.81 103 VAL A O 1
ATOM 834 N N . THR A 1 104 ? 26.314 7.143 -13.385 1.00 94.50 104 THR A N 1
ATOM 835 C CA . THR A 1 104 ? 24.874 6.971 -13.632 1.00 94.50 104 THR A CA 1
ATOM 836 C C . THR A 1 104 ? 24.054 8.053 -12.939 1.00 94.50 104 THR A C 1
ATOM 838 O O . THR A 1 104 ? 23.146 8.610 -13.550 1.00 94.50 104 THR A O 1
ATOM 841 N N . LEU A 1 105 ? 24.393 8.403 -11.695 1.00 91.31 105 LEU A N 1
ATOM 842 C CA . LEU A 1 105 ? 23.711 9.453 -10.939 1.00 91.31 105 LEU A CA 1
ATOM 843 C C . LEU A 1 105 ? 23.818 10.811 -11.653 1.00 91.31 105 LEU A C 1
ATOM 845 O O . LEU A 1 105 ? 22.828 11.534 -11.768 1.00 91.31 105 LEU A O 1
ATOM 849 N N . ALA A 1 106 ? 24.998 11.143 -12.187 1.00 93.12 106 ALA A N 1
ATOM 850 C CA . ALA A 1 106 ? 25.195 12.363 -12.967 1.00 93.12 106 ALA A CA 1
ATOM 851 C C . ALA A 1 106 ? 24.370 12.351 -14.269 1.00 93.12 106 ALA A C 1
ATOM 853 O O . ALA A 1 106 ? 23.681 13.325 -14.573 1.00 93.12 106 ALA A O 1
ATOM 854 N N . VAL A 1 107 ? 24.374 11.241 -15.016 1.00 94.75 107 VAL A N 1
ATOM 855 C CA . VAL A 1 107 ? 23.628 11.122 -16.284 1.00 94.75 107 VAL A CA 1
ATOM 856 C C . VAL A 1 107 ? 22.105 11.131 -16.061 1.00 94.75 107 VAL A C 1
ATOM 858 O O . VAL A 1 107 ? 21.376 11.764 -16.829 1.00 94.75 107 VAL A O 1
ATOM 861 N N . VAL A 1 108 ? 21.604 10.532 -14.976 1.00 93.31 108 VAL A N 1
ATOM 862 C CA . VAL A 1 108 ? 20.191 10.627 -14.553 1.00 93.31 108 VAL A CA 1
ATOM 863 C C . VAL A 1 108 ? 19.792 12.082 -14.306 1.00 93.31 108 VAL A C 1
ATOM 865 O O . VAL A 1 108 ? 18.767 12.541 -14.813 1.00 93.31 108 VAL A O 1
ATOM 868 N N . LYS A 1 109 ? 20.616 12.839 -13.569 1.00 92.56 109 LYS A N 1
ATOM 869 C CA . LYS A 1 109 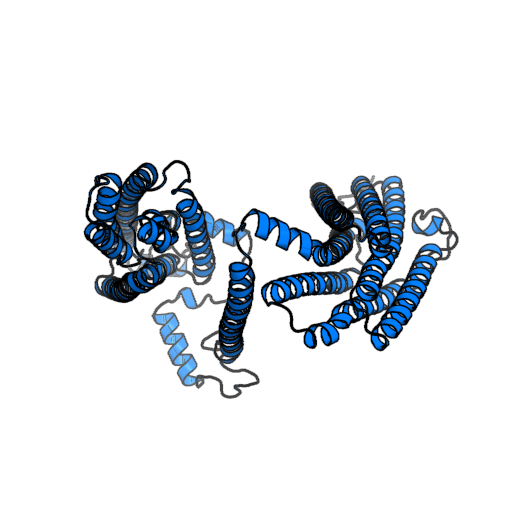? 20.376 14.266 -13.294 1.00 92.56 109 LYS A CA 1
ATOM 870 C C . LYS A 1 109 ? 20.348 15.088 -14.581 1.00 92.56 109 LYS A C 1
ATOM 872 O O . LYS A 1 109 ? 19.469 15.935 -14.756 1.00 92.56 109 LYS A O 1
ATOM 877 N N . LEU A 1 110 ? 21.253 14.794 -15.514 1.00 93.38 110 LEU A N 1
ATOM 878 C CA . LEU A 1 110 ? 21.247 15.403 -16.845 1.00 93.38 110 LEU A CA 1
ATOM 879 C C . LEU A 1 110 ? 19.984 15.052 -17.631 1.00 93.38 110 LEU A C 1
ATOM 881 O O . LEU A 1 110 ? 19.409 15.931 -18.266 1.00 93.38 110 LEU A O 1
ATOM 885 N N . THR A 1 111 ? 19.499 13.815 -17.535 1.00 93.31 111 THR A N 1
ATOM 886 C CA . THR A 1 111 ? 18.245 13.388 -18.172 1.00 93.31 111 THR A CA 1
ATOM 887 C C . THR A 1 111 ? 17.062 14.241 -17.695 1.00 93.31 111 THR A C 1
ATOM 889 O O . THR A 1 111 ? 16.302 14.744 -18.525 1.00 93.31 111 THR A O 1
ATOM 892 N N . PHE A 1 112 ? 16.940 14.492 -16.384 1.00 90.62 112 PHE A N 1
ATOM 893 C CA . PHE A 1 112 ? 15.909 15.384 -15.833 1.00 90.62 112 PHE A CA 1
ATOM 894 C C . PHE A 1 112 ? 16.056 16.830 -16.312 1.00 90.62 112 PHE A C 1
ATOM 896 O O . PHE A 1 112 ? 15.084 17.435 -16.764 1.00 90.62 112 PHE A O 1
ATOM 903 N N . LEU A 1 113 ? 17.264 17.390 -16.236 1.00 91.81 113 LEU A N 1
ATOM 904 C CA . LEU A 1 113 ? 17.508 18.782 -16.614 1.00 91.81 113 LEU A CA 1
ATOM 905 C C . LEU A 1 113 ? 17.276 19.030 -18.109 1.00 91.81 113 LEU A C 1
ATOM 907 O O . LEU A 1 113 ? 16.651 20.027 -18.467 1.00 91.81 113 LEU A O 1
ATOM 911 N N . LEU A 1 114 ? 17.706 18.112 -18.979 1.00 91.75 114 LEU A N 1
ATOM 912 C CA . LEU A 1 114 ? 17.450 18.176 -20.422 1.00 91.75 114 LEU A CA 1
ATOM 913 C C . LEU A 1 114 ? 15.953 18.067 -20.728 1.00 91.75 114 LEU A C 1
ATOM 915 O O . LEU A 1 114 ? 15.427 18.802 -21.566 1.00 91.75 114 LEU A O 1
ATOM 919 N N . GLN A 1 115 ? 15.245 17.198 -20.007 1.00 88.69 115 GLN A N 1
ATOM 920 C CA . GLN A 1 115 ? 13.799 17.072 -20.122 1.00 88.69 115 GLN A CA 1
ATOM 921 C C . GLN A 1 115 ? 13.076 18.353 -19.675 1.00 88.69 115 GLN A C 1
ATOM 923 O O . GLN A 1 115 ? 12.170 18.809 -20.373 1.00 88.69 115 GLN A O 1
ATOM 928 N N . TYR A 1 116 ? 13.492 18.987 -18.575 1.00 86.75 116 TYR A N 1
ATOM 929 C CA . TYR A 1 116 ? 12.929 20.269 -18.135 1.00 86.75 116 TYR A CA 1
ATOM 930 C C . TYR A 1 116 ? 13.249 21.411 -19.095 1.00 86.75 116 TYR A C 1
ATOM 932 O O . TYR A 1 116 ? 12.355 22.193 -19.421 1.00 86.75 116 TYR A O 1
ATOM 940 N N . TYR A 1 117 ? 14.481 21.470 -19.603 1.00 88.00 117 TYR A N 1
ATOM 941 C CA . TYR A 1 117 ? 14.900 22.450 -20.603 1.00 88.00 117 TYR A CA 1
ATOM 942 C C . TYR A 1 117 ? 14.034 22.380 -21.869 1.00 88.00 117 TYR A C 1
ATOM 944 O O . TYR A 1 117 ? 13.667 23.410 -22.446 1.00 88.00 117 TYR A O 1
ATOM 952 N N . ARG A 1 118 ? 13.679 21.158 -22.285 1.00 84.75 118 ARG A N 1
ATOM 953 C CA . ARG A 1 118 ? 12.843 20.903 -23.460 1.00 84.75 118 ARG A CA 1
ATOM 954 C C . ARG A 1 118 ? 11.360 21.193 -23.213 1.00 84.75 118 ARG A C 1
ATOM 956 O O . ARG A 1 118 ? 10.724 21.787 -24.077 1.00 84.75 118 ARG A O 1
ATOM 963 N N . ILE A 1 119 ? 10.813 20.783 -22.065 1.00 79.44 119 ILE A N 1
ATOM 964 C CA . ILE A 1 119 ? 9.378 20.920 -21.749 1.00 79.44 119 ILE A CA 1
ATOM 965 C C . ILE A 1 119 ? 9.007 22.364 -21.379 1.00 79.44 119 ILE A C 1
ATOM 967 O O . ILE A 1 119 ? 7.944 22.842 -21.767 1.00 79.44 119 ILE A O 1
ATOM 971 N N . LEU A 1 120 ? 9.855 23.070 -20.626 1.00 75.06 120 LEU A N 1
ATOM 972 C CA . LEU A 1 120 ? 9.546 24.387 -20.064 1.00 75.06 120 LEU A CA 1
ATOM 973 C C . LEU A 1 120 ? 10.301 25.482 -20.833 1.00 75.06 120 LEU A C 1
ATOM 975 O O . LEU A 1 120 ? 11.428 25.846 -20.506 1.00 75.06 120 LEU A O 1
ATOM 979 N N . SER A 1 121 ? 9.662 26.044 -21.861 1.00 70.06 121 SER A N 1
ATOM 980 C CA . SER A 1 121 ? 10.256 27.004 -22.808 1.00 70.06 121 SER A CA 1
ATOM 981 C C . SER A 1 121 ? 10.326 28.463 -22.318 1.00 70.06 121 SER A C 1
ATOM 983 O O . SER A 1 121 ? 10.334 29.391 -23.125 1.00 70.06 121 SER A O 1
ATOM 985 N N . VAL A 1 122 ? 10.392 28.704 -21.004 1.00 78.88 122 VAL A N 1
ATOM 986 C CA . VAL A 1 122 ? 10.456 30.063 -20.433 1.00 78.88 122 VAL A CA 1
ATOM 987 C C . VAL A 1 122 ? 11.903 30.578 -20.455 1.00 78.88 122 VAL A C 1
ATOM 989 O O . VAL A 1 122 ? 12.778 29.989 -19.823 1.00 78.88 122 VAL A O 1
ATOM 992 N N . SER A 1 123 ? 12.161 31.704 -21.135 1.00 76.25 123 SER A N 1
ATOM 993 C CA . SER A 1 123 ? 13.520 32.229 -21.402 1.00 76.25 123 SER A CA 1
ATOM 994 C C . SER A 1 123 ? 14.404 32.388 -20.147 1.00 76.25 123 SER A C 1
ATOM 996 O O . SER A 1 123 ? 15.545 31.921 -20.121 1.00 76.25 123 SER A O 1
ATOM 998 N N . ARG A 1 124 ? 13.866 32.944 -19.050 1.00 80.69 124 ARG A N 1
ATOM 999 C CA . ARG A 1 124 ? 14.598 33.079 -17.772 1.00 80.69 124 ARG A CA 1
ATOM 1000 C C . ARG A 1 124 ? 14.930 31.722 -17.129 1.00 80.69 124 ARG A C 1
ATOM 1002 O O . ARG A 1 124 ? 15.998 31.573 -16.549 1.00 80.69 124 ARG A O 1
ATOM 1009 N N . MET A 1 125 ? 14.057 30.721 -17.266 1.00 81.81 125 MET A N 1
ATOM 1010 C CA . MET A 1 125 ? 14.272 29.383 -16.691 1.00 81.81 125 MET A CA 1
ATOM 1011 C C . MET A 1 125 ? 15.289 28.565 -17.492 1.00 81.81 125 MET A C 1
ATOM 1013 O O . MET A 1 125 ? 16.052 27.806 -16.905 1.00 81.81 125 MET A O 1
ATOM 1017 N N . ARG A 1 126 ? 15.367 28.761 -18.816 1.00 84.38 126 ARG A N 1
ATOM 1018 C CA . ARG A 1 126 ? 16.378 28.107 -19.667 1.00 84.38 126 ARG A CA 1
ATOM 1019 C C . ARG A 1 126 ? 17.808 28.410 -19.238 1.00 84.38 126 ARG A C 1
ATOM 1021 O O . ARG A 1 126 ? 18.635 27.504 -19.242 1.00 84.38 126 ARG A O 1
ATOM 1028 N N . HIS A 1 127 ? 18.078 29.643 -18.818 1.00 87.50 127 HIS A N 1
ATOM 1029 C CA . HIS A 1 127 ? 19.383 30.019 -18.276 1.00 87.50 127 HIS A CA 1
ATOM 1030 C C . HIS A 1 127 ? 19.693 29.253 -16.983 1.00 87.50 127 HIS A C 1
ATOM 1032 O O . HIS A 1 127 ? 20.778 28.695 -16.851 1.00 87.50 127 HIS A O 1
ATOM 1038 N N . ILE A 1 128 ? 18.720 29.140 -16.071 1.00 89.88 128 ILE A N 1
ATOM 1039 C CA . ILE A 1 128 ? 18.868 28.385 -14.816 1.00 89.88 128 ILE A CA 1
ATOM 1040 C C . ILE A 1 128 ? 19.144 26.901 -15.102 1.00 89.88 128 ILE A C 1
ATOM 1042 O O . ILE A 1 128 ? 20.054 26.326 -14.511 1.00 89.88 128 ILE A O 1
ATOM 1046 N N . TYR A 1 129 ? 18.417 26.286 -16.042 1.00 90.38 129 TYR A N 1
ATOM 1047 C CA . TYR A 1 129 ? 18.665 24.898 -16.445 1.00 90.38 129 TYR A CA 1
ATOM 1048 C C . TYR A 1 129 ? 20.066 24.698 -17.026 1.00 90.38 129 TYR A C 1
ATOM 1050 O O . TYR A 1 129 ? 20.729 23.737 -16.655 1.00 90.38 129 TYR A O 1
ATOM 1058 N N . MET A 1 130 ? 20.538 25.602 -17.892 1.00 89.75 130 MET A N 1
ATOM 1059 C CA . MET A 1 130 ? 21.887 25.511 -18.463 1.00 89.75 130 MET A CA 1
ATOM 1060 C C . MET A 1 130 ? 22.973 25.622 -17.391 1.00 89.75 130 MET A C 1
ATOM 1062 O O . MET A 1 130 ? 23.900 24.817 -17.383 1.00 89.75 130 MET A O 1
ATOM 1066 N N . VAL A 1 131 ? 22.828 26.559 -16.447 1.00 92.88 131 VAL A N 1
ATOM 1067 C CA . VAL A 1 131 ? 23.744 26.677 -15.302 1.00 92.88 131 VAL A CA 1
ATOM 1068 C C . VAL A 1 131 ? 23.755 25.381 -14.491 1.00 92.88 131 VAL A C 1
ATOM 1070 O O . VAL A 1 131 ? 24.822 24.848 -14.201 1.00 92.88 131 VAL A O 1
ATOM 1073 N N . MET A 1 132 ? 22.583 24.819 -14.187 1.00 92.06 132 MET A N 1
ATOM 1074 C CA . MET A 1 132 ? 22.485 23.553 -13.454 1.00 92.06 132 MET A CA 1
ATOM 1075 C C . MET A 1 132 ? 23.090 22.369 -14.217 1.00 92.06 132 MET A C 1
ATOM 1077 O O . MET A 1 132 ? 23.739 21.531 -13.598 1.00 92.06 132 MET A O 1
ATOM 1081 N N . ILE A 1 133 ? 22.929 22.300 -15.542 1.00 93.19 133 ILE A N 1
ATOM 1082 C CA . ILE A 1 133 ? 23.551 21.264 -16.384 1.00 93.19 133 ILE A CA 1
ATOM 1083 C C . ILE A 1 133 ? 25.074 21.332 -16.263 1.00 93.19 133 ILE A C 1
ATOM 1085 O O . ILE A 1 133 ? 25.711 20.315 -15.997 1.00 93.19 133 ILE A O 1
ATOM 1089 N N . VAL A 1 134 ? 25.652 22.529 -16.399 1.00 94.75 134 VAL A N 1
ATOM 1090 C CA . VAL A 1 134 ? 27.102 22.733 -16.272 1.00 94.75 134 VAL A CA 1
ATOM 1091 C C . VAL A 1 134 ? 27.586 22.343 -14.874 1.00 94.75 134 VAL A C 1
ATOM 1093 O O . VAL A 1 134 ? 28.563 21.606 -14.756 1.00 94.75 134 VAL A O 1
ATOM 1096 N N . LEU A 1 135 ? 26.876 22.756 -13.819 1.00 93.44 135 LEU A N 1
ATOM 1097 C CA . LEU A 1 135 ? 27.219 22.400 -12.439 1.00 93.44 135 LEU A CA 1
ATOM 1098 C C . LEU A 1 135 ? 27.188 20.884 -12.199 1.00 93.44 135 LEU A C 1
ATOM 1100 O O . LEU A 1 135 ? 28.105 20.352 -11.577 1.00 93.44 135 LEU A O 1
ATOM 1104 N N . VAL A 1 136 ? 26.178 20.178 -12.716 1.00 93.25 136 VAL A N 1
ATOM 1105 C CA . VAL A 1 136 ? 26.069 18.714 -12.591 1.00 93.25 136 VAL A CA 1
ATOM 1106 C C . VAL A 1 136 ? 27.192 18.000 -13.347 1.00 93.25 136 VAL A C 1
ATOM 1108 O O . VAL A 1 136 ? 27.737 17.030 -12.824 1.00 93.25 136 VAL A O 1
ATOM 1111 N N . ILE A 1 137 ? 27.573 18.477 -14.538 1.00 93.38 137 ILE A N 1
ATOM 1112 C CA . ILE A 1 137 ? 28.690 17.903 -15.309 1.00 93.38 137 ILE A CA 1
ATOM 1113 C C . ILE A 1 137 ? 30.007 18.084 -14.557 1.00 93.38 137 ILE A C 1
ATOM 1115 O O . ILE A 1 137 ? 30.729 17.109 -14.359 1.00 93.38 137 ILE A O 1
ATOM 1119 N N . ILE A 1 138 ? 30.303 19.310 -14.110 1.00 93.12 138 ILE A N 1
ATOM 1120 C CA . ILE A 1 138 ? 31.530 19.613 -13.360 1.00 93.12 138 ILE A CA 1
ATOM 1121 C C . ILE A 1 138 ? 31.600 18.729 -12.117 1.00 93.12 138 ILE A C 1
ATOM 1123 O O . ILE A 1 138 ? 32.597 18.044 -11.903 1.00 93.12 138 ILE A O 1
ATOM 1127 N N . TRP A 1 139 ? 30.513 18.678 -11.345 1.00 90.31 139 TRP A N 1
ATOM 1128 C CA . TRP A 1 139 ? 30.437 17.864 -10.140 1.00 90.31 139 TRP A CA 1
ATOM 1129 C C . TRP A 1 139 ? 30.617 16.366 -10.421 1.00 90.31 139 TRP A C 1
ATOM 1131 O O . TRP A 1 139 ? 31.372 15.694 -9.719 1.00 90.31 139 TRP A O 1
ATOM 1141 N N . GLY A 1 140 ? 29.976 15.843 -11.471 1.00 88.44 140 GLY A N 1
ATOM 1142 C CA . GLY A 1 140 ? 30.117 14.450 -11.894 1.00 88.44 140 GLY A CA 1
ATOM 1143 C C . GLY A 1 140 ? 31.555 14.094 -12.278 1.00 88.44 140 GLY A C 1
ATOM 1144 O O . GLY A 1 140 ? 32.064 13.061 -11.843 1.00 88.44 140 GLY A O 1
ATOM 1145 N N . ILE A 1 141 ? 32.239 14.973 -13.018 1.00 90.81 141 ILE A N 1
ATOM 1146 C CA . ILE A 1 141 ? 33.656 14.805 -13.373 1.00 90.81 141 ILE A CA 1
ATOM 1147 C C . ILE A 1 141 ? 34.526 14.826 -12.113 1.00 90.81 141 ILE A C 1
ATOM 1149 O O . ILE A 1 141 ? 35.369 13.950 -11.945 1.00 90.81 141 ILE A O 1
ATOM 1153 N N . THR A 1 142 ? 34.303 15.771 -11.193 1.00 89.88 142 THR A N 1
ATOM 1154 C CA . THR A 1 142 ? 35.051 15.835 -9.929 1.00 89.88 142 THR A CA 1
ATOM 1155 C C . THR A 1 142 ? 34.905 14.545 -9.120 1.00 89.88 142 THR A C 1
ATOM 1157 O O . THR A 1 142 ? 35.901 14.015 -8.632 1.00 89.88 142 THR A O 1
ATOM 1160 N N . GLN A 1 143 ? 33.688 14.005 -9.010 1.00 86.19 143 GLN A N 1
ATOM 1161 C CA . GLN A 1 143 ? 33.427 12.757 -8.288 1.00 86.19 143 GLN A CA 1
ATOM 1162 C C . GLN A 1 143 ? 34.060 11.537 -8.973 1.00 86.19 143 GLN A C 1
ATOM 1164 O O . GLN A 1 143 ? 34.633 10.685 -8.293 1.00 86.19 143 GLN A O 1
ATOM 1169 N N . ALA A 1 144 ? 34.008 11.461 -10.305 1.00 87.44 144 ALA A N 1
ATOM 1170 C CA . ALA A 1 144 ? 34.643 10.384 -11.060 1.00 87.44 144 ALA A CA 1
ATOM 1171 C C . ALA A 1 144 ? 36.173 10.413 -10.908 1.00 87.44 144 ALA A C 1
ATOM 1173 O O . ALA A 1 144 ? 36.780 9.386 -10.608 1.00 87.44 144 ALA A O 1
ATOM 1174 N N . THR A 1 145 ? 36.796 11.589 -11.026 1.00 87.94 145 THR A N 1
ATOM 1175 C CA . THR A 1 145 ? 38.242 11.750 -10.814 1.00 87.94 145 THR A CA 1
ATOM 1176 C C . THR A 1 145 ? 38.636 11.412 -9.378 1.00 87.94 145 THR A C 1
ATOM 1178 O O . THR A 1 145 ? 39.629 10.721 -9.167 1.00 87.94 145 THR A O 1
ATOM 1181 N N . PHE A 1 146 ? 37.844 11.828 -8.385 1.00 86.00 146 PHE A N 1
ATOM 1182 C CA . PHE A 1 146 ? 38.096 11.482 -6.984 1.00 86.00 146 PHE A CA 1
ATOM 1183 C C . PHE A 1 146 ? 38.054 9.965 -6.745 1.00 86.00 146 PHE A C 1
ATOM 1185 O O . PHE A 1 146 ? 38.896 9.436 -6.024 1.00 86.00 146 PHE A O 1
ATOM 1192 N N . ALA A 1 147 ? 37.119 9.251 -7.381 1.00 83.00 147 ALA A N 1
ATOM 1193 C CA . ALA A 1 147 ? 37.057 7.794 -7.308 1.00 83.00 147 ALA A CA 1
ATOM 1194 C C . ALA A 1 147 ? 38.269 7.127 -7.984 1.00 83.00 147 ALA A C 1
ATOM 1196 O O . ALA A 1 147 ? 38.861 6.216 -7.413 1.00 83.00 147 ALA A O 1
ATOM 1197 N N . LEU A 1 148 ? 38.679 7.598 -9.167 1.00 86.25 148 LEU A N 1
ATOM 1198 C CA . LEU A 1 148 ? 39.801 7.025 -9.924 1.00 86.25 148 LEU A CA 1
ATOM 1199 C C . LEU A 1 148 ? 41.175 7.284 -9.286 1.00 86.25 148 LEU A C 1
ATOM 1201 O O . LEU A 1 148 ? 42.091 6.492 -9.482 1.00 86.25 148 LEU A O 1
ATOM 1205 N N . VAL A 1 149 ? 41.320 8.366 -8.515 1.00 86.38 149 VAL A N 1
ATOM 1206 C CA . VAL A 1 149 ? 42.571 8.752 -7.830 1.00 86.38 149 VAL A CA 1
ATOM 1207 C C . VAL A 1 149 ? 42.516 8.417 -6.329 1.00 86.38 149 VAL A C 1
ATOM 1209 O O . VAL A 1 149 ? 43.328 8.895 -5.541 1.00 86.38 149 VAL A O 1
ATOM 1212 N N . ALA A 1 150 ? 41.577 7.564 -5.901 1.00 83.69 150 ALA A N 1
ATOM 1213 C CA . ALA A 1 150 ? 41.433 7.177 -4.495 1.00 83.69 150 ALA A CA 1
ATOM 1214 C C . ALA A 1 150 ? 42.723 6.563 -3.905 1.00 83.69 150 ALA A C 1
ATOM 1216 O O . ALA A 1 150 ? 43.031 6.789 -2.730 1.00 83.69 150 ALA A O 1
ATOM 1217 N N . CYS A 1 151 ? 43.486 5.836 -4.731 1.00 87.56 151 CYS A N 1
ATOM 1218 C CA . CYS A 1 151 ? 44.799 5.278 -4.412 1.00 87.56 151 CYS A CA 1
ATOM 1219 C C . CYS A 1 151 ? 45.756 5.408 -5.605 1.00 87.56 151 CYS A C 1
ATOM 1221 O O . CYS A 1 151 ? 45.337 5.317 -6.758 1.00 87.56 151 CYS A O 1
ATOM 1223 N N . ILE A 1 152 ? 47.050 5.591 -5.326 1.00 88.06 152 ILE A N 1
ATOM 1224 C CA . ILE A 1 152 ? 48.118 5.586 -6.335 1.00 88.06 152 ILE A CA 1
ATOM 1225 C C . ILE A 1 152 ? 49.168 4.535 -5.927 1.00 88.06 152 ILE A C 1
ATOM 1227 O O . ILE A 1 152 ? 49.808 4.720 -4.886 1.00 88.06 152 ILE A O 1
ATOM 1231 N N . PRO A 1 153 ? 49.372 3.456 -6.712 1.00 89.69 153 PRO A N 1
ATOM 1232 C CA . PRO A 1 153 ? 48.572 3.023 -7.868 1.00 89.69 153 PRO A CA 1
ATOM 1233 C C . PRO A 1 153 ? 47.156 2.566 -7.470 1.00 89.69 153 PRO A C 1
ATOM 1235 O O . PRO A 1 153 ? 46.932 2.109 -6.349 1.00 89.69 153 PRO A O 1
ATOM 1238 N N . LEU A 1 154 ? 46.203 2.665 -8.405 1.00 86.25 154 LEU A N 1
ATOM 1239 C CA . LEU A 1 154 ? 44.788 2.335 -8.173 1.00 86.25 154 LEU A CA 1
ATOM 1240 C C . LEU A 1 154 ? 44.580 0.873 -7.741 1.00 86.25 154 LEU A C 1
ATOM 1242 O O . LEU A 1 154 ? 43.663 0.581 -6.980 1.00 86.25 154 LEU A O 1
ATOM 1246 N N . GLU A 1 155 ? 45.458 -0.032 -8.172 1.00 87.81 155 GLU A N 1
ATOM 1247 C CA . GLU A 1 155 ? 45.406 -1.459 -7.834 1.00 87.81 155 GLU A CA 1
ATOM 1248 C C . GLU A 1 155 ? 45.447 -1.723 -6.325 1.00 87.81 155 GLU A C 1
ATOM 1250 O O . GLU A 1 155 ? 44.786 -2.643 -5.845 1.00 87.81 155 GLU A O 1
ATOM 1255 N N . GLY A 1 156 ? 46.118 -0.857 -5.557 1.00 84.88 156 GLY A N 1
ATOM 1256 C CA . GLY A 1 156 ? 46.140 -0.960 -4.098 1.00 84.88 156 GLY A CA 1
ATOM 1257 C C . GLY A 1 156 ? 44.818 -0.602 -3.413 1.00 84.88 156 GLY A C 1
ATOM 1258 O O . GLY A 1 156 ? 44.726 -0.710 -2.194 1.00 84.88 156 GLY A O 1
ATOM 1259 N N . PHE A 1 157 ? 43.784 -0.192 -4.161 1.00 85.25 157 PHE A N 1
ATOM 1260 C CA . PHE A 1 157 ? 42.428 -0.051 -3.627 1.00 85.25 157 PHE A CA 1
ATOM 1261 C C . PHE A 1 157 ? 41.771 -1.409 -3.346 1.00 85.25 157 PHE A C 1
ATOM 1263 O O . PHE A 1 157 ? 41.014 -1.515 -2.386 1.00 85.25 157 PHE A O 1
ATOM 1270 N N . TRP A 1 158 ? 42.023 -2.426 -4.182 1.00 86.88 158 TRP A N 1
ATOM 1271 C CA . TRP A 1 158 ? 41.400 -3.754 -4.058 1.00 86.88 158 TRP A CA 1
ATOM 1272 C C . TRP A 1 158 ? 42.390 -4.881 -3.765 1.00 86.88 158 TRP A C 1
ATOM 1274 O O . TRP A 1 158 ? 41.967 -5.926 -3.271 1.00 86.88 158 TRP A O 1
ATOM 1284 N N . ASP A 1 159 ? 43.679 -4.705 -4.072 1.00 86.00 159 ASP A N 1
ATOM 1285 C CA . ASP A 1 159 ? 44.722 -5.676 -3.753 1.00 86.00 159 ASP A CA 1
ATOM 1286 C C . ASP A 1 159 ? 45.610 -5.164 -2.603 1.00 86.00 159 ASP A C 1
ATOM 1288 O O . ASP A 1 159 ? 46.454 -4.287 -2.811 1.00 86.00 159 ASP A O 1
ATOM 1292 N N . PRO A 1 160 ? 45.476 -5.721 -1.384 1.00 81.25 160 PRO A N 1
ATOM 1293 C CA . PRO A 1 160 ? 46.290 -5.313 -0.243 1.00 81.25 160 PRO A CA 1
ATOM 1294 C C . PRO A 1 160 ? 47.768 -5.720 -0.373 1.00 81.25 160 PRO A C 1
ATOM 1296 O O . PRO A 1 160 ? 48.581 -5.308 0.452 1.00 81.25 160 PRO A O 1
ATOM 1299 N N . ARG A 1 161 ? 48.136 -6.543 -1.368 1.00 86.00 161 ARG A N 1
ATOM 1300 C CA . ARG A 1 161 ? 49.527 -6.950 -1.631 1.00 86.00 161 ARG A CA 1
ATOM 1301 C C . ARG A 1 161 ? 50.331 -5.831 -2.303 1.00 86.00 161 ARG A C 1
ATOM 1303 O O . ARG A 1 161 ? 51.560 -5.850 -2.252 1.00 86.00 161 ARG A O 1
ATOM 1310 N N . VAL A 1 162 ? 49.655 -4.860 -2.919 1.00 88.31 162 VAL A N 1
ATOM 1311 C CA . VAL A 1 162 ? 50.279 -3.735 -3.620 1.00 88.31 162 VAL A CA 1
ATOM 1312 C C . VAL A 1 162 ? 50.495 -2.576 -2.648 1.00 88.31 162 VAL A C 1
ATOM 1314 O O . VAL A 1 162 ? 49.560 -2.096 -2.010 1.00 88.31 162 VAL A O 1
ATOM 1317 N N . GLN A 1 163 ? 51.729 -2.077 -2.552 1.00 86.50 163 GLN A N 1
ATOM 1318 C CA . GLN A 1 163 ? 52.015 -0.870 -1.775 1.00 86.50 163 GLN A CA 1
ATOM 1319 C C . GLN A 1 163 ? 51.477 0.364 -2.509 1.00 86.50 163 GLN A C 1
ATOM 1321 O O . GLN A 1 163 ? 52.084 0.841 -3.467 1.00 86.50 163 GLN A O 1
ATOM 1326 N N . ALA A 1 164 ? 50.340 0.889 -2.052 1.00 86.06 164 ALA A N 1
ATOM 1327 C CA . ALA A 1 164 ? 49.735 2.101 -2.591 1.00 86.06 164 ALA A CA 1
ATOM 1328 C C . ALA A 1 164 ? 49.560 3.185 -1.531 1.00 86.06 164 ALA A C 1
ATOM 1330 O O . ALA A 1 164 ? 49.320 2.921 -0.352 1.00 86.06 164 ALA A O 1
ATOM 1331 N N . LYS A 1 165 ? 49.643 4.440 -1.977 1.00 86.62 165 LYS A N 1
ATOM 1332 C CA . LYS A 1 165 ? 49.321 5.607 -1.161 1.00 86.62 165 LYS A CA 1
ATOM 1333 C C . LYS A 1 165 ? 47.879 6.015 -1.451 1.00 86.62 165 LYS A C 1
ATOM 1335 O O . LYS A 1 165 ? 47.584 6.536 -2.526 1.00 86.62 165 LYS A O 1
ATOM 1340 N N . CYS A 1 166 ? 46.987 5.757 -0.501 1.00 86.25 166 CYS A N 1
ATOM 1341 C CA . CYS A 1 166 ? 45.572 6.119 -0.588 1.00 86.25 166 CYS A CA 1
ATOM 1342 C C . CYS A 1 166 ? 45.278 7.440 0.132 1.00 86.25 166 CYS A C 1
ATOM 1344 O O . CYS A 1 166 ? 46.019 7.850 1.030 1.00 86.25 166 CYS A O 1
ATOM 1346 N N . ILE A 1 167 ? 44.192 8.110 -0.261 1.00 84.31 167 ILE A N 1
ATOM 1347 C CA . ILE A 1 167 ? 43.782 9.386 0.337 1.00 84.31 167 ILE A CA 1
ATOM 1348 C C . ILE A 1 167 ? 43.423 9.171 1.821 1.00 84.31 167 ILE A C 1
ATOM 1350 O O . ILE A 1 167 ? 42.473 8.439 2.123 1.00 84.31 167 ILE A O 1
ATOM 1354 N N . PRO A 1 168 ? 44.136 9.813 2.767 1.00 76.50 168 PRO A N 1
ATOM 1355 C CA . PRO A 1 168 ? 43.793 9.718 4.178 1.00 76.50 168 PRO A CA 1
ATOM 1356 C C . PRO A 1 168 ? 42.437 10.392 4.428 1.00 76.50 168 PRO A C 1
ATOM 1358 O O . PRO A 1 168 ? 42.129 11.431 3.850 1.00 76.50 168 PRO A O 1
ATOM 1361 N N . ASN A 1 169 ? 41.620 9.809 5.307 1.00 73.56 169 ASN A N 1
ATOM 1362 C CA . ASN A 1 169 ? 40.296 10.329 5.677 1.00 73.56 169 ASN A CA 1
ATOM 1363 C C . ASN A 1 169 ? 39.291 10.483 4.515 1.00 73.56 169 ASN A C 1
ATOM 1365 O O . ASN A 1 169 ? 38.419 11.352 4.555 1.00 73.56 169 ASN A O 1
ATOM 1369 N N . ALA A 1 170 ? 39.348 9.602 3.509 1.00 71.50 170 ALA A N 1
ATOM 1370 C CA . ALA A 1 170 ? 38.431 9.601 2.359 1.00 71.50 170 ALA A CA 1
ATOM 1371 C C . ALA A 1 170 ? 36.928 9.612 2.731 1.00 71.50 170 ALA A C 1
ATOM 1373 O O . ALA A 1 170 ? 36.104 10.136 1.983 1.00 71.50 170 ALA A O 1
ATOM 1374 N N . HIS A 1 171 ? 36.567 9.111 3.917 1.00 72.50 171 HIS A N 1
ATOM 1375 C CA . HIS A 1 171 ? 35.201 9.158 4.441 1.00 72.50 171 HIS A CA 1
ATOM 1376 C C . HIS A 1 171 ? 34.653 10.594 4.566 1.00 72.50 171 HIS A C 1
ATOM 1378 O O . HIS A 1 171 ? 33.480 10.812 4.276 1.00 72.50 171 HIS A O 1
ATOM 1384 N N . ILE A 1 172 ? 35.482 11.589 4.921 1.00 78.00 172 ILE A N 1
ATOM 1385 C CA . ILE A 1 172 ? 35.069 13.005 5.009 1.00 78.00 172 ILE A CA 1
ATOM 1386 C C . ILE A 1 172 ? 34.649 13.519 3.627 1.00 78.00 172 ILE A C 1
ATOM 1388 O O . ILE A 1 172 ? 33.594 14.137 3.479 1.00 78.00 172 ILE A O 1
ATOM 1392 N N . ALA A 1 173 ? 35.440 13.209 2.599 1.00 76.81 173 ALA A N 1
ATOM 1393 C CA . ALA A 1 173 ? 35.130 13.578 1.223 1.00 76.81 173 ALA A CA 1
ATOM 1394 C C . ALA A 1 173 ? 33.837 12.906 0.725 1.00 76.81 173 ALA A C 1
ATOM 1396 O O . ALA A 1 173 ? 33.052 13.535 0.015 1.00 76.81 173 ALA A O 1
ATOM 1397 N N . TRP A 1 174 ? 33.557 11.666 1.142 1.00 75.88 174 TRP A N 1
ATOM 1398 C CA . TRP A 1 174 ? 32.302 10.978 0.821 1.00 75.88 174 TRP A CA 1
ATOM 1399 C C . TRP A 1 174 ? 31.076 11.581 1.522 1.00 75.88 174 TRP A C 1
ATOM 1401 O O . TRP A 1 174 ? 30.016 11.659 0.902 1.00 75.88 174 TRP A O 1
ATOM 1411 N N . TYR A 1 175 ? 31.200 12.077 2.759 1.00 79.31 175 TYR A N 1
ATOM 1412 C CA . TYR A 1 175 ? 30.113 12.817 3.421 1.00 79.31 175 TYR A CA 1
ATOM 1413 C C . TYR A 1 175 ? 29.804 14.140 2.717 1.00 79.31 175 TYR A C 1
ATOM 1415 O O . TYR A 1 175 ? 28.637 14.448 2.468 1.00 79.31 175 TYR A O 1
ATOM 1423 N N . ILE A 1 176 ? 30.841 14.900 2.349 1.00 81.88 176 ILE A N 1
ATOM 1424 C CA . ILE A 1 176 ? 30.682 16.134 1.567 1.00 81.88 176 ILE A CA 1
ATOM 1425 C C . ILE A 1 176 ? 30.029 15.802 0.220 1.00 81.88 176 ILE A C 1
ATOM 1427 O O . ILE A 1 176 ? 29.073 16.461 -0.186 1.00 81.88 176 ILE A O 1
ATOM 1431 N N . SER A 1 177 ? 30.482 14.729 -0.435 1.00 81.94 177 SER A N 1
ATOM 1432 C CA . SER A 1 177 ? 29.898 14.250 -1.687 1.00 81.94 177 SER A CA 1
ATOM 1433 C C . SER A 1 177 ? 28.401 13.949 -1.562 1.00 81.94 177 SER A C 1
ATOM 1435 O O . SER A 1 177 ? 27.591 14.427 -2.360 1.00 81.94 177 SER A O 1
ATOM 1437 N N . ALA A 1 178 ? 28.019 13.203 -0.523 1.00 80.62 178 ALA A N 1
ATOM 1438 C CA . ALA A 1 178 ? 26.631 12.856 -0.246 1.00 80.62 178 ALA A CA 1
ATOM 1439 C C . ALA A 1 178 ? 25.756 14.101 -0.023 1.00 80.62 178 ALA A C 1
ATOM 1441 O O . ALA A 1 178 ? 24.655 14.173 -0.567 1.00 80.62 178 ALA A O 1
ATOM 1442 N N . LEU A 1 179 ? 26.259 15.107 0.704 1.00 83.62 179 LEU A N 1
ATOM 1443 C CA . LEU A 1 179 ? 25.540 16.359 0.946 1.00 83.62 179 LEU A CA 1
ATOM 1444 C C . LEU A 1 179 ? 25.230 17.108 -0.358 1.00 83.62 179 LEU A C 1
ATOM 1446 O O . LEU A 1 179 ? 24.081 17.471 -0.601 1.00 83.62 179 LEU A O 1
ATOM 1450 N N . PHE A 1 180 ? 26.228 17.311 -1.220 1.00 85.25 180 PHE A N 1
ATOM 1451 C CA . PHE A 1 180 ? 26.035 17.990 -2.508 1.00 85.25 180 PHE A CA 1
ATOM 1452 C C . PHE A 1 180 ? 25.138 17.196 -3.465 1.00 85.25 180 PHE A C 1
ATOM 1454 O O . PHE A 1 180 ? 24.350 17.784 -4.213 1.00 85.25 180 PHE A O 1
ATOM 1461 N N . ASN A 1 181 ? 25.202 15.863 -3.423 1.00 85.75 181 ASN A N 1
ATOM 1462 C CA . ASN A 1 181 ? 24.288 15.020 -4.187 1.00 85.75 181 ASN A CA 1
ATOM 1463 C C . ASN A 1 181 ? 22.837 15.228 -3.733 1.00 85.75 181 ASN A C 1
ATOM 1465 O O . ASN A 1 181 ? 22.014 15.588 -4.567 1.00 85.75 181 ASN A O 1
ATOM 1469 N N . ILE A 1 182 ? 22.554 15.161 -2.429 1.00 86.44 182 ILE A N 1
ATOM 1470 C CA . ILE A 1 182 ? 21.206 15.406 -1.889 1.00 86.44 182 ILE A CA 1
ATOM 1471 C C . ILE A 1 182 ? 20.722 16.827 -2.207 1.00 86.44 182 ILE A C 1
ATOM 1473 O O . ILE A 1 182 ? 19.583 17.015 -2.633 1.00 86.44 182 ILE A O 1
ATOM 1477 N N . LEU A 1 183 ? 21.579 17.839 -2.035 1.00 87.81 183 LEU A N 1
ATOM 1478 C CA . LEU A 1 183 ? 21.228 19.227 -2.344 1.00 87.81 183 LEU A CA 1
ATOM 1479 C C . LEU A 1 183 ? 20.876 19.405 -3.823 1.00 87.81 183 LEU A C 1
ATOM 1481 O O . LEU A 1 183 ? 19.869 20.035 -4.140 1.00 87.81 183 LEU A O 1
ATOM 1485 N N . SER A 1 184 ? 21.671 18.832 -4.729 1.00 89.44 184 SER A N 1
ATOM 1486 C CA . SER A 1 184 ? 21.375 18.896 -6.163 1.00 89.44 184 SER A CA 1
ATOM 1487 C C . SER A 1 184 ? 20.079 18.163 -6.522 1.00 89.44 184 SER A C 1
ATOM 1489 O O . SER A 1 184 ? 19.324 18.681 -7.343 1.00 89.44 184 SER A O 1
ATOM 1491 N N . ASP A 1 185 ? 19.760 17.040 -5.873 1.00 87.62 185 ASP A N 1
ATOM 1492 C CA . ASP A 1 185 ? 18.485 16.334 -6.067 1.00 87.62 185 ASP A CA 1
ATOM 1493 C C . ASP A 1 185 ? 17.279 17.178 -5.624 1.00 87.62 185 ASP A C 1
ATOM 1495 O O . ASP A 1 185 ? 16.308 17.320 -6.372 1.00 87.62 185 ASP A O 1
ATOM 1499 N N . ILE A 1 186 ? 17.366 17.827 -4.456 1.00 86.94 186 ILE A N 1
ATOM 1500 C CA . ILE A 1 186 ? 16.322 18.742 -3.965 1.00 86.94 186 ILE A CA 1
ATOM 1501 C C . ILE A 1 186 ? 16.138 19.924 -4.925 1.00 86.94 186 ILE A C 1
ATOM 1503 O O . ILE A 1 186 ? 15.006 20.262 -5.278 1.00 86.94 186 ILE A O 1
ATOM 1507 N N . ILE A 1 187 ? 17.234 20.546 -5.372 1.00 89.56 187 ILE A N 1
ATOM 1508 C CA . ILE A 1 187 ? 17.179 21.695 -6.285 1.00 89.56 187 ILE A CA 1
ATOM 1509 C C . ILE A 1 187 ? 16.508 21.298 -7.602 1.00 89.56 187 ILE A C 1
ATOM 1511 O O . ILE A 1 187 ? 15.595 21.997 -8.043 1.00 89.56 187 ILE A O 1
ATOM 1515 N N . ILE A 1 188 ? 16.914 20.178 -8.210 1.00 88.75 188 ILE A N 1
ATOM 1516 C CA . ILE A 1 188 ? 16.349 19.688 -9.478 1.00 88.75 188 ILE A CA 1
ATOM 1517 C C . ILE A 1 188 ? 14.850 19.395 -9.327 1.00 88.75 188 ILE A C 1
ATOM 1519 O O . ILE A 1 188 ? 14.070 19.737 -10.217 1.00 88.75 188 ILE A O 1
ATOM 1523 N N . LEU A 1 189 ? 14.427 18.818 -8.199 1.00 84.12 189 LEU A N 1
ATOM 1524 C CA . LEU A 1 189 ? 13.023 18.495 -7.945 1.00 84.12 189 LEU A CA 1
ATOM 1525 C C . LEU A 1 189 ? 12.143 19.735 -7.736 1.00 84.12 189 LEU A C 1
ATOM 1527 O O . LEU A 1 189 ? 11.003 19.769 -8.199 1.00 84.12 189 LEU A O 1
ATOM 1531 N N . VAL A 1 190 ? 12.654 20.764 -7.059 1.00 85.81 190 VAL A N 1
ATOM 1532 C CA . VAL A 1 190 ? 11.897 21.996 -6.779 1.00 85.81 190 VAL A CA 1
ATOM 1533 C C . VAL A 1 190 ? 11.821 22.914 -8.002 1.00 85.81 190 V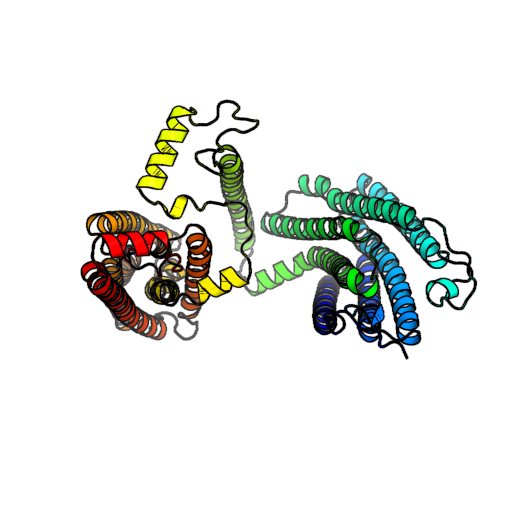AL A C 1
ATOM 1535 O O . VAL A 1 190 ? 10.840 23.641 -8.168 1.00 85.81 190 VAL A O 1
ATOM 1538 N N . LEU A 1 191 ? 12.816 22.854 -8.888 1.00 85.69 191 LEU A N 1
ATOM 1539 C CA . LEU A 1 191 ? 12.965 23.718 -10.062 1.00 85.69 191 LEU A CA 1
ATOM 1540 C C . LEU A 1 191 ? 11.689 23.880 -10.928 1.00 85.69 191 LEU A C 1
ATOM 1542 O O . LEU A 1 191 ? 11.331 25.017 -11.248 1.00 85.69 191 LEU A O 1
ATOM 1546 N N . PRO A 1 192 ? 10.957 22.814 -11.304 1.00 78.88 192 PRO A N 1
ATOM 1547 C CA . PRO A 1 192 ? 9.753 22.943 -12.132 1.00 78.88 192 PRO A CA 1
ATOM 1548 C C . PRO A 1 192 ? 8.508 23.462 -11.378 1.00 78.88 192 PRO A C 1
ATOM 1550 O O . PRO A 1 192 ? 7.564 23.933 -12.020 1.00 78.88 192 PRO A O 1
ATOM 1553 N N . ILE A 1 193 ? 8.477 23.427 -10.037 1.00 78.81 193 ILE A N 1
ATOM 1554 C CA . ILE A 1 193 ? 7.278 23.738 -9.229 1.00 78.81 193 ILE A CA 1
ATOM 1555 C C . ILE A 1 193 ? 6.759 25.172 -9.454 1.00 78.81 193 ILE A C 1
ATOM 1557 O O . ILE A 1 193 ? 5.555 25.332 -9.680 1.00 78.81 193 ILE A O 1
ATOM 1561 N N . PRO A 1 194 ? 7.593 26.234 -9.438 1.00 78.69 194 PRO A N 1
ATOM 1562 C CA . PRO A 1 194 ? 7.117 27.603 -9.644 1.00 78.69 194 PRO A CA 1
ATOM 1563 C C . PRO A 1 194 ? 6.493 27.835 -11.024 1.00 78.69 194 PRO A C 1
ATOM 1565 O O . PRO A 1 194 ? 5.585 28.654 -11.153 1.00 78.69 194 PRO A O 1
ATOM 1568 N N . VAL A 1 195 ? 6.965 27.123 -12.053 1.00 73.81 195 VAL A N 1
ATOM 1569 C CA . VAL A 1 195 ? 6.435 27.226 -13.422 1.00 73.81 195 VAL A CA 1
ATOM 1570 C C . VAL A 1 195 ? 5.098 26.500 -13.525 1.00 73.81 195 VAL A C 1
ATOM 1572 O O . VAL A 1 195 ? 4.144 27.040 -14.075 1.00 73.81 195 VAL A O 1
ATOM 1575 N N . ILE A 1 196 ? 5.004 25.315 -12.922 1.00 71.31 196 ILE A N 1
ATOM 1576 C CA . ILE A 1 196 ? 3.781 24.506 -12.897 1.00 71.31 196 ILE A CA 1
ATOM 1577 C C . ILE A 1 196 ? 2.664 25.205 -12.119 1.00 71.31 196 ILE A C 1
ATOM 1579 O O . ILE A 1 196 ? 1.516 25.166 -12.542 1.00 71.31 196 ILE A O 1
ATOM 1583 N N . ARG A 1 197 ? 2.981 25.900 -11.018 1.00 70.69 197 ARG A N 1
ATOM 1584 C CA . ARG A 1 197 ? 1.990 26.678 -10.251 1.00 70.69 197 ARG A CA 1
ATOM 1585 C C . ARG A 1 197 ? 1.343 27.808 -11.056 1.00 70.69 197 ARG A C 1
ATOM 1587 O O . ARG A 1 197 ? 0.236 28.208 -10.722 1.00 70.69 197 ARG A O 1
ATOM 1594 N N . LYS A 1 198 ? 2.023 28.319 -12.086 1.00 68.94 198 LYS A N 1
ATOM 1595 C CA . LYS A 1 198 ? 1.496 29.355 -12.987 1.00 68.94 198 LYS A CA 1
ATOM 1596 C C . LYS A 1 198 ? 0.735 28.780 -14.184 1.00 68.94 198 LYS A C 1
ATOM 1598 O O . LYS A 1 198 ? 0.160 29.547 -14.948 1.00 68.94 198 LYS A O 1
ATOM 1603 N N . LEU A 1 199 ? 0.760 27.460 -14.372 1.00 62.34 199 LEU A N 1
ATOM 1604 C CA . LEU A 1 199 ? 0.149 26.790 -15.510 1.00 62.34 199 LEU A CA 1
ATOM 1605 C C . LEU A 1 199 ? -1.211 26.210 -15.100 1.00 62.34 199 LEU A C 1
ATOM 1607 O O . LEU A 1 199 ? -1.291 25.330 -14.243 1.00 62.34 199 LEU A O 1
ATOM 1611 N N . ASN A 1 200 ? -2.281 26.692 -15.730 1.00 57.88 200 ASN A N 1
ATOM 1612 C CA . ASN A 1 200 ? -3.642 26.202 -15.509 1.00 57.88 200 ASN A CA 1
ATOM 1613 C C . ASN A 1 200 ? -3.809 24.830 -16.186 1.00 57.88 200 ASN A C 1
ATOM 1615 O O . ASN A 1 200 ? -4.155 24.749 -17.362 1.00 57.88 200 ASN A O 1
ATOM 1619 N N . LEU A 1 201 ? -3.480 23.753 -15.466 1.00 62.22 201 LEU A N 1
ATOM 1620 C CA . LEU A 1 201 ? -3.590 22.374 -15.950 1.00 62.22 201 LEU A CA 1
ATOM 1621 C C . LEU A 1 201 ? -4.910 21.720 -15.500 1.00 62.22 201 LEU A C 1
ATOM 1623 O O . LEU A 1 201 ? -5.280 21.893 -14.336 1.00 62.22 201 LEU A O 1
ATOM 1627 N N . PRO A 1 202 ? -5.545 20.891 -16.355 1.00 60.09 202 PRO A N 1
ATOM 1628 C CA . PRO A 1 202 ? -6.617 19.982 -15.955 1.00 60.09 202 PRO A CA 1
ATOM 1629 C C . PRO A 1 202 ? -6.137 19.122 -14.789 1.00 60.09 202 PRO A C 1
ATOM 1631 O O . PRO A 1 202 ? -5.010 18.614 -14.790 1.00 60.09 202 PRO A O 1
ATOM 1634 N N . GLY A 1 203 ? -6.936 18.985 -13.744 1.00 59.28 203 GLY A N 1
ATOM 1635 C CA . GLY A 1 203 ? -6.446 18.401 -12.504 1.00 59.28 203 GLY A CA 1
ATOM 1636 C C . GLY A 1 203 ? -6.185 16.889 -12.540 1.00 59.28 203 GLY A C 1
ATOM 1637 O O . GLY A 1 203 ? -5.429 16.439 -11.684 1.00 59.28 203 GLY A O 1
ATOM 1638 N N . SER A 1 204 ? -6.630 16.121 -13.551 1.00 57.25 204 SER A N 1
ATOM 1639 C CA . SER A 1 204 ? -6.123 14.745 -13.731 1.00 57.25 204 SER A CA 1
ATOM 1640 C C . SER A 1 204 ? -4.642 14.775 -14.121 1.00 57.25 204 SER A C 1
ATOM 1642 O O . SER A 1 204 ? -3.820 13.995 -13.637 1.00 57.25 204 SER A O 1
ATOM 1644 N N . GLN A 1 205 ? -4.265 15.776 -14.919 1.00 59.41 205 GLN A N 1
ATOM 1645 C CA . GLN A 1 205 ? -2.889 16.043 -15.313 1.00 59.41 205 GLN A CA 1
ATOM 1646 C C . GLN A 1 205 ? -2.094 16.635 -14.146 1.00 59.41 205 GLN A C 1
ATOM 1648 O O . GLN A 1 205 ? -0.901 16.364 -14.029 1.00 59.41 205 GLN A O 1
ATOM 1653 N N . LYS A 1 206 ? -2.746 17.395 -13.258 1.00 67.06 206 LYS A N 1
ATOM 1654 C CA . LYS A 1 206 ? -2.152 17.899 -12.012 1.00 67.06 206 LYS A CA 1
ATOM 1655 C C . LYS A 1 206 ? -1.921 16.780 -10.994 1.00 67.06 206 LYS A C 1
ATOM 1657 O O . LYS A 1 206 ? -0.854 16.751 -10.396 1.00 67.06 206 LYS A O 1
ATOM 1662 N N . ALA A 1 207 ? -2.855 15.843 -10.833 1.00 60.94 207 ALA A N 1
ATOM 1663 C CA . ALA A 1 207 ? -2.717 14.674 -9.964 1.00 60.94 207 ALA A CA 1
ATOM 1664 C C . ALA A 1 207 ? -1.611 13.733 -10.462 1.00 60.94 207 ALA A C 1
ATOM 1666 O O . ALA A 1 207 ? -0.757 13.320 -9.681 1.00 60.94 207 ALA A O 1
ATOM 1667 N N . PHE A 1 208 ? -1.553 13.482 -11.774 1.00 65.19 208 PHE A N 1
ATOM 1668 C CA . PHE A 1 208 ? -0.455 12.747 -12.406 1.00 65.19 208 PHE A CA 1
ATOM 1669 C C . PHE A 1 208 ? 0.905 13.410 -12.145 1.00 65.19 208 PHE A C 1
ATOM 1671 O O . PHE A 1 208 ? 1.875 12.756 -11.770 1.00 65.19 208 PHE A O 1
ATOM 1678 N N . LEU A 1 209 ? 0.959 14.734 -12.288 1.00 66.94 209 LEU A N 1
ATOM 1679 C CA . LEU A 1 209 ? 2.155 15.528 -12.046 1.00 66.94 209 LEU A CA 1
ATOM 1680 C C . LEU A 1 209 ? 2.565 15.516 -10.563 1.00 66.94 209 LEU A C 1
ATOM 1682 O O . LEU A 1 209 ? 3.744 15.341 -10.271 1.00 66.94 209 LEU A O 1
ATOM 1686 N N . ILE A 1 210 ? 1.610 15.614 -9.630 1.00 68.50 210 ILE A N 1
ATOM 1687 C CA . ILE A 1 210 ? 1.841 15.452 -8.184 1.00 68.50 210 ILE A CA 1
ATOM 1688 C C . ILE A 1 210 ? 2.387 14.051 -7.878 1.00 68.50 210 ILE A C 1
ATOM 1690 O O . ILE A 1 210 ? 3.364 13.943 -7.144 1.00 68.50 210 ILE A O 1
ATOM 1694 N N . GLY A 1 211 ? 1.835 12.997 -8.488 1.00 67.88 211 GLY A N 1
ATOM 1695 C CA . GLY A 1 211 ? 2.319 11.622 -8.323 1.00 67.88 211 GLY A CA 1
ATOM 1696 C C . GLY A 1 211 ? 3.771 11.431 -8.776 1.00 67.88 211 GLY A C 1
ATOM 1697 O O . GLY A 1 211 ? 4.553 10.768 -8.095 1.00 67.88 211 GLY A O 1
ATOM 1698 N N . ILE A 1 212 ? 4.170 12.080 -9.874 1.00 73.06 212 ILE A N 1
ATOM 1699 C CA . ILE A 1 212 ? 5.570 12.113 -10.326 1.00 73.06 212 ILE A CA 1
ATOM 1700 C C . ILE A 1 212 ? 6.459 12.837 -9.302 1.00 73.06 212 ILE A C 1
ATOM 1702 O O . ILE A 1 212 ? 7.531 12.340 -8.959 1.00 73.06 212 ILE A O 1
ATOM 1706 N N . PHE A 1 213 ? 6.015 13.975 -8.757 1.00 67.25 213 PHE A N 1
ATOM 1707 C CA . PHE A 1 213 ? 6.774 14.693 -7.723 1.00 67.25 213 PHE A CA 1
ATOM 1708 C C . PHE A 1 213 ? 6.920 13.899 -6.422 1.00 67.25 213 PHE A C 1
ATOM 1710 O O . PHE A 1 213 ? 7.979 13.950 -5.799 1.00 67.25 213 PHE A O 1
ATOM 1717 N N . SER A 1 214 ? 5.906 13.126 -6.029 1.00 70.38 214 SER A N 1
ATOM 1718 C CA . SER A 1 214 ? 5.978 12.239 -4.862 1.00 70.38 214 SER A CA 1
ATOM 1719 C C . SER A 1 214 ? 7.032 11.142 -5.035 1.00 70.38 214 SER A C 1
ATOM 1721 O O . SER A 1 214 ? 7.790 10.875 -4.103 1.00 70.38 214 SER A O 1
ATOM 1723 N N . LEU A 1 215 ? 7.142 10.556 -6.233 1.00 70.81 215 LEU A N 1
ATOM 1724 C CA . LEU A 1 215 ? 8.203 9.594 -6.553 1.00 70.81 215 LEU A CA 1
ATOM 1725 C C . LEU A 1 215 ? 9.596 10.237 -6.537 1.00 70.81 215 LEU A C 1
ATOM 1727 O O . LEU A 1 215 ? 10.549 9.604 -6.097 1.00 70.81 215 LEU A O 1
ATOM 1731 N N . GLY A 1 216 ? 9.721 11.501 -6.946 1.00 70.44 216 GLY A N 1
ATOM 1732 C CA . GLY A 1 216 ? 10.974 12.248 -6.812 1.00 70.44 216 GLY A CA 1
ATOM 1733 C C . GLY A 1 216 ? 11.357 12.561 -5.355 1.00 70.44 216 GLY A C 1
ATOM 1734 O O . GLY A 1 216 ? 12.532 12.583 -5.012 1.00 70.44 216 GLY A O 1
ATOM 1735 N N . PHE A 1 217 ? 10.392 12.770 -4.456 1.00 75.31 217 PHE A N 1
ATOM 1736 C CA . PHE A 1 217 ? 10.699 12.965 -3.032 1.00 75.31 217 PHE A CA 1
ATOM 1737 C C . PHE A 1 217 ? 11.168 11.660 -2.368 1.00 75.31 217 PHE A C 1
ATOM 1739 O O . PHE A 1 217 ? 12.030 11.676 -1.488 1.00 75.31 217 PHE A O 1
ATOM 1746 N N . LEU A 1 218 ? 10.650 10.518 -2.838 1.00 72.62 218 LEU A N 1
ATOM 1747 C CA . LEU A 1 2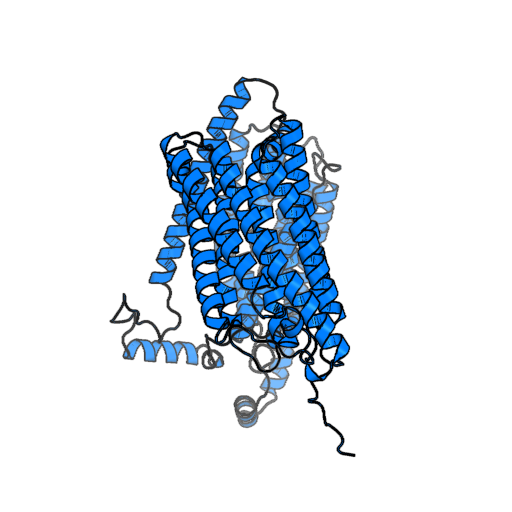18 ? 11.111 9.194 -2.426 1.00 72.62 218 LEU A CA 1
ATOM 1748 C C . LEU A 1 218 ? 12.592 8.973 -2.773 1.00 72.62 218 LEU A C 1
ATOM 1750 O O . LEU A 1 218 ? 13.318 8.429 -1.944 1.00 72.62 218 LEU A O 1
ATOM 1754 N N . THR A 1 219 ? 13.069 9.433 -3.938 1.00 72.06 219 THR A N 1
ATOM 1755 C CA . THR A 1 219 ? 14.488 9.283 -4.312 1.00 72.06 219 THR A CA 1
ATOM 1756 C C . THR A 1 219 ? 15.401 10.064 -3.369 1.00 72.06 219 THR A C 1
ATOM 1758 O O . THR A 1 219 ? 16.366 9.502 -2.868 1.00 72.06 219 THR A O 1
ATOM 1761 N N . VAL A 1 220 ? 15.036 11.303 -3.016 1.00 75.88 220 VAL A N 1
ATOM 1762 C CA . VAL A 1 220 ? 15.775 12.132 -2.041 1.00 75.88 220 VAL A CA 1
ATOM 1763 C C . VAL A 1 220 ? 15.815 11.479 -0.654 1.00 75.88 220 VAL A C 1
ATOM 1765 O O . VAL A 1 220 ? 16.847 11.498 0.021 1.00 75.88 220 VAL A O 1
ATOM 1768 N N . ALA A 1 221 ? 14.703 10.880 -0.217 1.00 74.12 221 ALA A N 1
ATOM 1769 C CA . ALA A 1 221 ? 14.640 10.172 1.059 1.00 74.12 221 ALA A CA 1
ATOM 1770 C C . ALA A 1 221 ? 15.570 8.945 1.083 1.00 74.12 221 ALA A C 1
ATOM 1772 O O . ALA A 1 221 ? 16.250 8.711 2.085 1.00 74.12 221 ALA A O 1
ATOM 1773 N N . ILE A 1 222 ? 15.647 8.199 -0.025 1.00 71.75 222 ILE A N 1
ATOM 1774 C CA . ILE A 1 222 ? 16.574 7.068 -0.185 1.00 71.75 222 ILE A CA 1
ATOM 1775 C C . ILE A 1 222 ? 18.033 7.555 -0.120 1.00 71.75 222 ILE A C 1
ATOM 1777 O O . ILE A 1 222 ? 18.820 7.000 0.653 1.00 71.75 222 ILE A O 1
ATOM 1781 N N . SER A 1 223 ? 18.382 8.641 -0.822 1.00 70.81 223 SER A N 1
ATOM 1782 C CA . SER A 1 223 ? 19.726 9.241 -0.782 1.00 70.81 223 SER A CA 1
ATOM 1783 C C . SER A 1 223 ? 20.125 9.693 0.632 1.00 70.81 223 SER A C 1
ATOM 1785 O O . SER A 1 223 ? 21.267 9.506 1.055 1.00 70.81 223 SER A O 1
ATOM 1787 N N . ALA A 1 224 ? 19.185 10.250 1.406 1.00 70.12 224 ALA A N 1
ATOM 1788 C CA . ALA A 1 224 ? 19.427 10.708 2.776 1.00 70.12 224 ALA A CA 1
ATOM 1789 C C . ALA A 1 224 ? 19.633 9.552 3.772 1.00 70.12 224 ALA A C 1
ATOM 1791 O O . ALA A 1 224 ? 20.480 9.638 4.667 1.00 70.12 224 ALA A O 1
ATOM 1792 N N . LEU A 1 225 ? 18.903 8.443 3.610 1.00 67.75 225 LEU A N 1
ATOM 1793 C CA . LEU A 1 225 ? 19.069 7.245 4.444 1.00 67.75 225 LEU A CA 1
ATOM 1794 C C . LEU A 1 225 ? 20.457 6.611 4.283 1.00 67.75 225 LEU A C 1
ATOM 1796 O O . LEU A 1 225 ? 20.981 6.028 5.236 1.00 67.75 225 LEU A O 1
ATOM 1800 N N . ARG A 1 226 ? 21.089 6.790 3.118 1.00 66.69 226 ARG A N 1
ATOM 1801 C CA . ARG A 1 226 ? 22.426 6.269 2.817 1.00 66.69 226 ARG A CA 1
ATOM 1802 C C . ARG A 1 226 ? 23.524 6.834 3.724 1.00 66.69 226 ARG A C 1
ATOM 1804 O O . ARG A 1 226 ? 24.493 6.130 4.002 1.00 66.69 226 ARG A O 1
ATOM 1811 N N . ILE A 1 227 ? 23.357 8.050 4.256 1.00 68.25 227 ILE A N 1
ATOM 1812 C CA . ILE A 1 227 ? 24.357 8.697 5.124 1.00 68.25 227 ILE A CA 1
ATOM 1813 C C . ILE A 1 227 ? 24.670 7.847 6.365 1.00 68.25 227 ILE A C 1
ATOM 1815 O O . ILE A 1 227 ? 25.817 7.787 6.803 1.00 68.25 227 ILE A O 1
ATOM 1819 N N . LYS A 1 228 ? 23.682 7.111 6.894 1.00 61.12 228 LYS A N 1
ATOM 1820 C CA . LYS A 1 228 ? 23.855 6.241 8.073 1.00 61.12 228 LYS A CA 1
ATOM 1821 C C . LYS A 1 228 ? 24.839 5.088 7.843 1.00 61.12 228 LYS A C 1
ATOM 1823 O O . LYS A 1 228 ? 25.375 4.538 8.805 1.00 61.12 228 LYS A O 1
ATOM 1828 N N . PHE A 1 229 ? 25.088 4.735 6.585 1.00 58.88 229 PHE A N 1
ATOM 1829 C CA . PHE A 1 229 ? 25.928 3.607 6.197 1.00 58.88 229 PHE A CA 1
ATOM 1830 C C . PHE A 1 229 ? 27.363 3.997 5.820 1.00 58.88 229 PHE A C 1
ATOM 1832 O O . PHE A 1 229 ? 28.179 3.117 5.580 1.00 58.88 229 PHE A O 1
ATOM 1839 N N . LEU A 1 230 ? 27.703 5.291 5.837 1.00 59.22 230 LEU A N 1
ATOM 1840 C CA . LEU A 1 230 ? 29.080 5.788 5.671 1.00 59.22 230 LEU A CA 1
ATOM 1841 C C . LEU A 1 230 ? 29.932 5.633 6.951 1.00 59.22 230 LEU A C 1
ATOM 1843 O O . LEU A 1 230 ? 31.072 6.094 7.006 1.00 59.22 230 LEU A O 1
ATOM 1847 N N . THR A 1 231 ? 29.388 5.011 8.001 1.00 59.66 231 THR A N 1
ATOM 1848 C CA . THR A 1 231 ? 30.106 4.726 9.249 1.00 59.66 231 THR A CA 1
ATOM 1849 C C . THR A 1 231 ? 30.951 3.462 9.098 1.00 59.66 231 THR A C 1
ATOM 1851 O O . THR A 1 231 ? 30.453 2.425 8.661 1.00 59.66 231 THR A O 1
ATOM 1854 N N . LEU A 1 232 ? 32.240 3.545 9.452 1.00 58.66 232 LEU A N 1
ATOM 1855 C CA . LEU A 1 232 ? 33.155 2.403 9.394 1.00 58.66 232 LEU A CA 1
ATOM 1856 C C . LEU A 1 232 ? 32.633 1.283 10.305 1.00 58.66 232 LEU A C 1
ATOM 1858 O O . LEU A 1 232 ? 32.489 1.479 11.513 1.00 58.66 232 LEU A O 1
ATOM 1862 N N . ARG A 1 233 ? 32.348 0.112 9.728 1.00 67.44 233 ARG A N 1
ATOM 1863 C CA . ARG A 1 233 ? 31.943 -1.088 10.468 1.00 67.44 233 ARG A CA 1
ATOM 1864 C C . ARG A 1 233 ? 32.993 -2.192 10.325 1.00 67.44 233 ARG A C 1
ATOM 1866 O O . ARG A 1 233 ? 33.660 -2.253 9.295 1.00 67.44 233 ARG A O 1
ATOM 1873 N N . PRO A 1 234 ? 33.122 -3.073 11.334 1.00 64.19 234 PRO A N 1
ATOM 1874 C CA . PRO A 1 234 ? 34.144 -4.120 11.359 1.00 64.19 234 PRO A CA 1
ATOM 1875 C C . PRO A 1 234 ? 33.996 -5.183 10.256 1.00 64.19 234 PRO A C 1
ATOM 1877 O O . PRO A 1 234 ? 34.985 -5.819 9.912 1.00 64.19 234 PRO A O 1
ATOM 1880 N N . ASP A 1 235 ? 32.805 -5.350 9.664 1.00 77.81 235 ASP A N 1
ATOM 1881 C CA . ASP A 1 235 ? 32.566 -6.248 8.522 1.00 77.81 235 ASP A CA 1
ATOM 1882 C C . ASP A 1 235 ? 31.960 -5.492 7.326 1.00 77.81 235 ASP A C 1
ATOM 1884 O O . ASP A 1 235 ? 30.731 -5.383 7.218 1.00 77.81 235 ASP A O 1
ATOM 1888 N N . PRO A 1 236 ? 32.802 -4.967 6.416 1.00 75.69 236 PRO A N 1
ATOM 1889 C CA . PRO A 1 236 ? 32.346 -4.212 5.254 1.00 75.69 236 PRO A CA 1
ATOM 1890 C C . PRO A 1 236 ? 31.489 -5.035 4.287 1.00 75.69 236 PRO A C 1
ATOM 1892 O O . PRO A 1 236 ? 30.555 -4.504 3.698 1.00 75.69 236 PRO A O 1
ATOM 1895 N N . THR A 1 237 ? 31.784 -6.320 4.098 1.00 82.62 237 THR A N 1
ATOM 1896 C CA . THR A 1 237 ? 31.068 -7.222 3.172 1.00 82.62 237 THR A CA 1
ATOM 1897 C C . THR A 1 237 ? 29.632 -7.500 3.616 1.00 82.62 237 THR A C 1
ATOM 1899 O O . THR A 1 237 ? 28.715 -7.534 2.789 1.00 82.62 237 THR A O 1
ATOM 1902 N N . TRP A 1 238 ? 29.411 -7.605 4.928 1.00 83.06 238 TRP A N 1
ATOM 1903 C CA . TRP A 1 238 ? 28.080 -7.762 5.509 1.00 83.06 238 TRP A CA 1
ATOM 1904 C C . TRP A 1 238 ? 27.323 -6.432 5.614 1.00 83.06 238 TRP A C 1
ATOM 1906 O O . TRP A 1 238 ? 26.126 -6.365 5.320 1.00 83.06 238 TRP A O 1
ATOM 1916 N N . SER A 1 239 ? 28.001 -5.349 6.012 1.00 81.12 239 SER A N 1
ATOM 1917 C CA . SER A 1 239 ? 27.352 -4.048 6.206 1.00 81.12 239 SER A CA 1
ATOM 1918 C C . SER A 1 239 ? 27.032 -3.313 4.905 1.00 81.12 239 SER A C 1
ATOM 1920 O O . SER A 1 239 ? 26.098 -2.515 4.886 1.00 81.12 239 SER A O 1
ATOM 1922 N N . ASN A 1 240 ? 27.779 -3.567 3.824 1.00 82.75 240 ASN A N 1
ATOM 1923 C CA . ASN A 1 240 ? 27.540 -2.950 2.513 1.00 82.75 240 ASN A CA 1
ATOM 1924 C C . ASN A 1 240 ? 26.402 -3.604 1.720 1.00 82.75 240 ASN A C 1
ATOM 1926 O O . ASN A 1 240 ? 26.051 -3.095 0.655 1.00 82.75 240 ASN A O 1
ATOM 1930 N N . PHE A 1 241 ? 25.786 -4.671 2.237 1.00 86.94 241 PHE A N 1
ATOM 1931 C CA . PHE A 1 241 ? 24.655 -5.333 1.592 1.00 86.94 241 PHE A CA 1
ATOM 1932 C C . PHE A 1 241 ? 23.488 -4.366 1.329 1.00 86.94 241 PHE A C 1
ATOM 1934 O O . PHE A 1 241 ? 23.159 -4.090 0.175 1.00 86.94 241 PHE A O 1
ATOM 1941 N N . ASP A 1 242 ? 22.908 -3.789 2.385 1.00 84.50 242 ASP A N 1
ATOM 1942 C CA . ASP A 1 242 ? 21.748 -2.900 2.260 1.00 84.50 242 ASP A CA 1
ATOM 1943 C C . ASP A 1 242 ? 22.068 -1.613 1.466 1.00 84.50 242 ASP A C 1
ATOM 1945 O O . ASP A 1 242 ? 21.319 -1.284 0.545 1.00 84.50 242 ASP A O 1
ATOM 1949 N N . PRO A 1 243 ? 23.186 -0.898 1.723 1.00 82.81 243 PRO A N 1
ATOM 1950 C CA . PRO A 1 243 ? 23.554 0.313 0.979 1.00 82.81 243 PRO A CA 1
ATOM 1951 C C . PRO A 1 243 ? 23.691 0.107 -0.526 1.00 82.81 243 PRO A C 1
ATOM 1953 O O . PRO A 1 243 ? 23.331 0.989 -1.309 1.00 82.81 243 PRO A O 1
ATOM 1956 N N . THR A 1 244 ? 24.217 -1.047 -0.935 1.00 86.88 244 THR A N 1
ATOM 1957 C CA . THR A 1 244 ? 24.384 -1.387 -2.350 1.00 86.88 244 THR A CA 1
ATOM 1958 C C . THR A 1 244 ? 23.024 -1.518 -3.032 1.00 86.88 244 THR A C 1
ATOM 1960 O O . THR A 1 244 ? 22.807 -0.939 -4.097 1.00 86.88 244 THR A O 1
ATOM 1963 N N . LEU A 1 245 ? 22.082 -2.226 -2.402 1.00 89.38 245 LEU A N 1
ATOM 1964 C CA . LEU A 1 245 ? 20.731 -2.394 -2.941 1.00 89.38 245 LEU A CA 1
ATOM 1965 C C . LEU A 1 245 ? 19.964 -1.068 -2.973 1.00 89.38 245 LEU A C 1
ATOM 1967 O O . LEU A 1 245 ? 19.314 -0.762 -3.973 1.00 89.38 245 LEU A O 1
ATOM 1971 N N . TRP A 1 246 ? 20.101 -0.242 -1.931 1.00 87.19 246 TRP A N 1
ATOM 1972 C CA . TRP A 1 246 ? 19.520 1.103 -1.909 1.00 87.19 246 TRP A CA 1
ATOM 1973 C C . TRP A 1 246 ? 20.079 2.004 -3.013 1.00 87.19 246 TRP A C 1
ATOM 1975 O O . TRP A 1 246 ? 19.314 2.751 -3.617 1.00 87.19 246 TRP A O 1
ATOM 1985 N N . SER A 1 247 ? 21.370 1.886 -3.340 1.00 87.88 247 SER A N 1
ATOM 1986 C CA . SER A 1 247 ? 21.996 2.653 -4.428 1.00 87.88 247 SER A CA 1
ATOM 1987 C C . SER A 1 247 ? 21.417 2.276 -5.798 1.00 87.88 247 SER A C 1
ATOM 1989 O O . SER A 1 247 ? 21.154 3.147 -6.624 1.00 87.88 247 SER A O 1
ATOM 1991 N N . LEU A 1 248 ? 21.150 0.989 -6.048 1.00 91.62 248 LEU A N 1
ATOM 1992 C CA . LEU A 1 248 ? 20.488 0.562 -7.286 1.00 91.62 248 LEU A CA 1
ATOM 1993 C C . LEU A 1 248 ? 19.013 0.993 -7.328 1.00 91.62 248 LEU A C 1
ATOM 1995 O O . LEU A 1 248 ? 18.510 1.384 -8.387 1.00 91.62 248 LEU A O 1
ATOM 1999 N N . ALA A 1 249 ? 18.321 0.944 -6.186 1.00 90.94 249 ALA A N 1
ATOM 2000 C CA . ALA A 1 249 ? 16.938 1.398 -6.061 1.00 90.94 249 ALA A CA 1
ATOM 2001 C C . ALA A 1 249 ? 16.808 2.909 -6.312 1.00 90.94 249 ALA A C 1
ATOM 2003 O O . ALA A 1 249 ? 15.864 3.340 -6.972 1.00 90.94 249 ALA A O 1
ATOM 2004 N N . GLU A 1 250 ? 17.772 3.708 -5.854 1.00 89.00 250 GLU A N 1
ATOM 2005 C CA . GLU A 1 250 ? 17.866 5.149 -6.113 1.00 89.00 250 GLU A CA 1
ATOM 2006 C C . GLU A 1 250 ? 17.959 5.445 -7.617 1.00 89.00 250 GLU A C 1
ATOM 2008 O O . GLU A 1 250 ? 17.126 6.173 -8.157 1.00 89.00 250 GLU A O 1
ATOM 2013 N N . LEU A 1 251 ? 18.895 4.806 -8.326 1.00 92.56 251 LEU A N 1
ATOM 2014 C CA . LEU A 1 251 ? 19.050 4.993 -9.773 1.00 92.56 251 LEU A CA 1
ATOM 2015 C C . LEU A 1 251 ? 17.797 4.547 -10.550 1.00 92.56 251 LEU A C 1
ATOM 2017 O O . LEU A 1 251 ? 17.327 5.253 -11.446 1.00 92.56 251 LEU A O 1
ATOM 2021 N N . SER A 1 252 ? 17.229 3.397 -10.175 1.00 92.69 252 SER A N 1
ATOM 2022 C CA . SER A 1 252 ? 16.063 2.796 -10.839 1.00 92.69 252 SER A CA 1
ATOM 2023 C C . SER A 1 252 ? 14.781 3.607 -10.617 1.00 92.69 252 SER A C 1
ATOM 2025 O O . SER A 1 252 ? 13.989 3.812 -11.540 1.00 92.69 252 SER A O 1
ATOM 2027 N N . SER A 1 253 ? 14.571 4.119 -9.403 1.00 90.12 253 SER A N 1
ATOM 2028 C CA . SER A 1 253 ? 13.428 4.983 -9.084 1.00 90.12 253 SER A CA 1
ATOM 2029 C C . SER A 1 253 ? 13.537 6.346 -9.769 1.00 90.12 253 SER A C 1
ATOM 2031 O O . SER A 1 253 ? 12.541 6.838 -10.305 1.00 90.12 253 SER A O 1
ATOM 2033 N N . ALA A 1 254 ? 14.743 6.914 -9.856 1.00 90.12 254 ALA A N 1
ATOM 2034 C CA . ALA A 1 254 ? 14.981 8.183 -10.534 1.00 90.12 254 ALA A CA 1
ATOM 2035 C C . ALA A 1 254 ? 14.704 8.101 -12.047 1.00 90.12 254 ALA A C 1
ATOM 2037 O O . ALA A 1 254 ? 13.955 8.927 -12.575 1.00 90.12 254 ALA A O 1
ATOM 2038 N N . ILE A 1 255 ? 15.212 7.078 -12.751 1.00 92.44 255 ILE A N 1
ATOM 2039 C CA . ILE A 1 255 ? 14.916 6.913 -14.187 1.00 92.44 255 ILE A CA 1
ATOM 2040 C C . ILE A 1 255 ? 13.434 6.602 -14.436 1.00 92.44 255 ILE A C 1
ATOM 2042 O O . ILE A 1 255 ? 12.848 7.115 -15.391 1.00 92.44 255 ILE A O 1
ATOM 2046 N N . THR A 1 256 ? 12.797 5.823 -13.555 1.00 91.75 256 THR A N 1
ATOM 2047 C CA . THR A 1 256 ? 11.360 5.521 -13.638 1.00 91.75 256 THR A CA 1
ATOM 2048 C C . THR A 1 256 ? 10.533 6.800 -13.506 1.00 91.75 256 THR A C 1
ATOM 2050 O O . THR A 1 256 ? 9.657 7.058 -14.332 1.00 91.75 256 THR A O 1
ATOM 2053 N N . CYS A 1 257 ? 10.866 7.656 -12.536 1.00 87.94 257 CYS A N 1
ATOM 2054 C CA . CYS A 1 257 ? 10.243 8.965 -12.350 1.00 87.94 257 CYS A CA 1
ATOM 2055 C C . CYS A 1 257 ? 10.404 9.865 -13.593 1.00 87.94 257 CYS A C 1
ATOM 2057 O O . CYS A 1 257 ? 9.419 10.416 -14.094 1.00 87.94 257 CYS A O 1
ATOM 2059 N N . ALA A 1 258 ? 11.613 9.939 -14.164 1.00 88.62 258 ALA A N 1
ATOM 2060 C CA . ALA A 1 258 ? 11.867 10.696 -15.393 1.00 88.62 258 ALA A CA 1
ATOM 2061 C C . ALA A 1 258 ? 11.028 10.186 -16.580 1.00 88.62 258 ALA A C 1
ATOM 2063 O O . ALA A 1 258 ? 10.493 10.976 -17.366 1.00 88.62 258 ALA A O 1
ATOM 2064 N N . CYS A 1 259 ? 10.891 8.864 -16.713 1.00 89.38 259 CYS A N 1
ATOM 2065 C CA . CYS A 1 259 ? 10.106 8.237 -17.773 1.00 89.38 259 CYS A CA 1
ATOM 2066 C C . CYS A 1 259 ? 8.607 8.488 -17.602 1.00 89.38 259 CYS A C 1
ATOM 2068 O O . CYS A 1 259 ? 7.960 8.880 -18.574 1.00 89.38 259 CYS A O 1
ATOM 2070 N N . LEU A 1 260 ? 8.066 8.367 -16.386 1.00 84.75 260 LEU A N 1
ATOM 2071 C CA . LEU A 1 260 ? 6.651 8.627 -16.095 1.00 84.75 260 LEU A CA 1
ATOM 2072 C C . LEU A 1 260 ? 6.225 10.030 -16.539 1.00 84.75 260 LEU A C 1
ATOM 2074 O O . LEU A 1 260 ? 5.192 10.176 -17.189 1.00 84.75 260 LEU A O 1
ATOM 2078 N N . ALA A 1 261 ? 7.066 11.046 -16.329 1.00 78.25 261 ALA A N 1
ATOM 2079 C CA . ALA A 1 261 ? 6.796 12.412 -16.784 1.00 78.25 261 ALA A CA 1
ATOM 2080 C C . ALA A 1 261 ? 6.578 12.559 -18.305 1.00 78.25 261 ALA A C 1
ATOM 2082 O O . ALA A 1 261 ? 5.976 13.538 -18.745 1.00 78.25 261 ALA A O 1
ATOM 2083 N N . THR A 1 262 ? 7.013 11.590 -19.117 1.00 79.06 262 THR A N 1
ATOM 2084 C CA . THR A 1 262 ? 6.814 11.583 -20.579 1.00 79.06 262 THR A CA 1
ATOM 2085 C C . THR A 1 262 ? 5.644 10.721 -21.058 1.00 79.06 262 THR A C 1
ATOM 2087 O O . THR A 1 262 ? 5.229 10.859 -22.207 1.00 79.06 262 THR A O 1
ATOM 2090 N N . LEU A 1 263 ? 5.071 9.871 -20.196 1.00 78.81 263 LEU A N 1
ATOM 2091 C CA . LEU A 1 263 ? 4.019 8.912 -20.570 1.00 78.81 263 LEU A CA 1
ATOM 2092 C C . LEU A 1 263 ? 2.610 9.512 -20.608 1.00 78.81 263 LEU A C 1
ATOM 2094 O O . LEU A 1 263 ? 1.668 8.834 -21.012 1.00 78.81 263 LEU A O 1
ATOM 2098 N N . LYS A 1 264 ? 2.449 10.789 -20.244 1.00 72.50 264 LYS A N 1
ATOM 2099 C CA . LYS A 1 264 ? 1.156 11.494 -20.249 1.00 72.50 264 LYS A CA 1
ATOM 2100 C C . LYS A 1 264 ? 0.331 11.264 -21.534 1.00 72.50 264 LYS A C 1
ATOM 2102 O O . LYS A 1 264 ? -0.827 10.876 -21.407 1.00 72.50 264 LYS A O 1
ATOM 2107 N N . PRO A 1 265 ? 0.877 11.418 -22.757 1.00 64.50 265 PRO A N 1
ATOM 2108 C CA . PRO A 1 265 ? 0.097 11.231 -23.986 1.00 64.50 265 PRO A CA 1
ATOM 2109 C C . PRO A 1 265 ? -0.354 9.779 -24.198 1.00 64.50 265 PRO A C 1
ATOM 2111 O O . PRO A 1 265 ? -1.397 9.534 -24.800 1.00 64.50 265 PRO A O 1
ATOM 2114 N N . LEU A 1 266 ? 0.418 8.817 -23.686 1.00 62.88 266 LEU A N 1
ATOM 2115 C CA . LEU A 1 266 ? 0.079 7.400 -23.722 1.00 62.88 266 LEU A CA 1
ATOM 2116 C C . LEU A 1 266 ? -1.129 7.097 -22.839 1.00 62.88 266 LEU A C 1
ATOM 2118 O O . LEU A 1 266 ? -2.059 6.420 -23.266 1.00 62.88 266 LEU A O 1
ATOM 2122 N N . VAL A 1 267 ? -1.112 7.637 -21.619 1.00 65.31 267 VAL A N 1
ATOM 2123 C CA . VAL A 1 267 ? -2.183 7.477 -20.632 1.00 65.31 267 VAL A CA 1
ATOM 2124 C C . VAL A 1 267 ? -3.470 8.110 -21.148 1.00 65.31 267 VAL A C 1
ATOM 2126 O O . VAL A 1 267 ? -4.518 7.474 -21.097 1.00 65.31 267 VAL A O 1
ATOM 2129 N N . THR A 1 268 ? -3.396 9.308 -21.739 1.00 64.19 268 THR A N 1
ATOM 2130 C CA . THR A 1 268 ? -4.560 9.942 -22.376 1.00 64.19 268 THR A CA 1
ATOM 2131 C C . THR A 1 268 ? -5.090 9.103 -23.540 1.00 64.19 268 THR A C 1
ATOM 2133 O O . THR A 1 268 ? -6.295 8.941 -23.678 1.00 64.19 268 THR A O 1
ATOM 2136 N N . ARG A 1 269 ? -4.220 8.507 -24.366 1.00 62.75 269 ARG A N 1
ATOM 2137 C CA . ARG A 1 269 ? -4.652 7.687 -25.508 1.00 62.75 269 ARG A CA 1
ATOM 2138 C C . ARG A 1 269 ? -5.224 6.330 -25.095 1.00 62.75 269 ARG A C 1
ATOM 2140 O O . ARG A 1 269 ? -6.174 5.886 -25.725 1.00 62.75 269 ARG A O 1
ATOM 2147 N N . LEU A 1 270 ? -4.691 5.693 -24.052 1.00 58.50 270 LEU A N 1
ATOM 2148 C CA . LEU A 1 270 ? -5.273 4.493 -23.439 1.00 58.50 270 LEU A CA 1
ATOM 2149 C C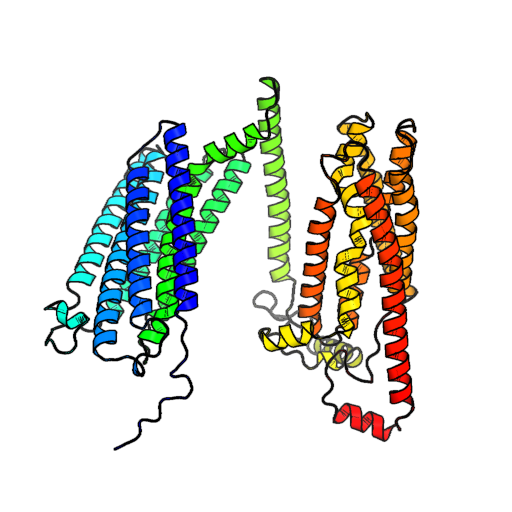 . LEU A 1 270 ? -6.629 4.823 -22.804 1.00 58.50 270 LEU A C 1
ATOM 2151 O O . LEU A 1 270 ? -7.599 4.114 -23.048 1.00 58.50 270 LEU A O 1
ATOM 2155 N N . GLY A 1 271 ? -6.725 5.951 -22.097 1.00 55.69 271 GLY A N 1
ATOM 2156 C CA . GLY A 1 271 ? -7.987 6.487 -21.583 1.00 55.69 271 GLY A CA 1
ATOM 2157 C C . GLY A 1 271 ? -9.018 6.735 -22.686 1.00 55.69 271 GLY A C 1
ATOM 2158 O O . GLY A 1 271 ? -10.162 6.322 -22.540 1.00 55.69 271 GLY A O 1
ATOM 2159 N N . ASN A 1 272 ? -8.602 7.299 -23.824 1.00 52.59 272 ASN A N 1
ATOM 2160 C CA . ASN A 1 272 ? -9.446 7.527 -25.006 1.00 52.59 272 ASN A CA 1
ATOM 2161 C C . ASN A 1 272 ? -9.711 6.248 -25.827 1.00 52.59 272 ASN A C 1
ATOM 2163 O O . ASN A 1 272 ? -10.656 6.192 -26.607 1.00 52.59 272 ASN A O 1
ATOM 2167 N N . TRP A 1 273 ? -8.892 5.203 -25.684 1.00 42.72 273 TRP A N 1
ATOM 2168 C CA . TRP A 1 273 ? -9.165 3.884 -26.265 1.00 42.72 273 TRP A CA 1
ATOM 2169 C C . TRP A 1 273 ? -10.270 3.166 -25.483 1.00 42.72 273 TRP A C 1
ATOM 2171 O O . TRP A 1 273 ? -11.126 2.524 -26.086 1.00 42.72 273 TRP A O 1
ATOM 2181 N N . PHE A 1 274 ? -10.307 3.359 -24.161 1.00 43.09 274 PHE A N 1
ATOM 2182 C CA . PHE A 1 274 ? -11.436 2.965 -23.313 1.00 43.09 274 PHE A CA 1
ATOM 2183 C C . PHE A 1 274 ? -12.623 3.941 -23.389 1.00 43.09 274 PHE A C 1
ATOM 2185 O O . PHE A 1 274 ? -13.755 3.538 -23.140 1.00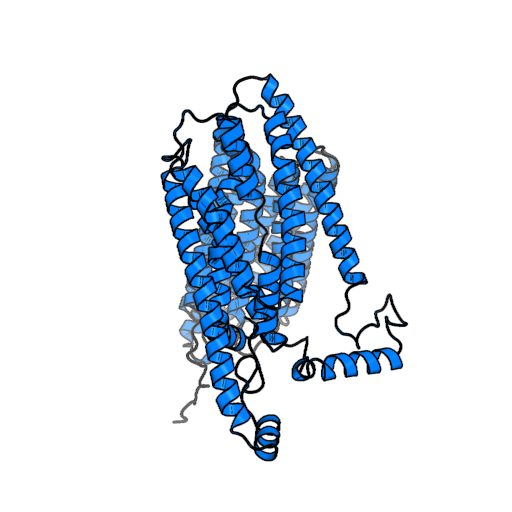 43.09 274 PHE A O 1
ATOM 2192 N N . SER A 1 275 ? -12.377 5.191 -23.787 1.00 49.06 275 SER A N 1
ATOM 2193 C CA . SER A 1 275 ? -13.365 6.266 -23.909 1.00 49.06 275 SER A CA 1
ATOM 2194 C C . SER A 1 275 ? -13.360 6.809 -25.338 1.00 49.06 275 SER A C 1
ATOM 2196 O O . SER A 1 275 ? -12.814 7.877 -25.601 1.00 49.06 275 SER A O 1
ATOM 2198 N N . ARG A 1 276 ? -13.949 6.080 -26.290 1.00 40.09 276 ARG A N 1
ATOM 2199 C CA . ARG A 1 276 ? -14.388 6.688 -27.554 1.00 40.09 276 ARG A CA 1
ATOM 2200 C C . ARG A 1 276 ? -15.819 7.207 -27.377 1.00 40.09 276 ARG A C 1
ATOM 2202 O O . ARG A 1 276 ? -16.739 6.408 -27.532 1.00 40.09 276 ARG A O 1
ATOM 2209 N N . PRO A 1 277 ? -16.048 8.500 -27.103 1.00 43.78 277 PRO A N 1
ATOM 2210 C CA . PRO A 1 277 ? -17.292 9.139 -27.475 1.00 43.78 277 PRO A CA 1
ATOM 2211 C C . PRO A 1 277 ? -17.159 9.726 -28.884 1.00 43.78 277 PRO A C 1
ATOM 2213 O O . PRO A 1 277 ? -16.165 10.352 -29.254 1.00 43.78 277 PRO A O 1
ATOM 2216 N N . THR A 1 278 ? -18.177 9.466 -29.687 1.00 51.03 278 THR A N 1
ATOM 2217 C CA . THR A 1 278 ? -18.479 10.155 -30.937 1.00 51.03 278 THR A CA 1
ATOM 2218 C C . THR A 1 278 ? -18.958 11.584 -30.639 1.00 51.03 278 THR A C 1
ATOM 2220 O O . THR A 1 278 ? -19.843 11.746 -29.804 1.00 51.03 278 THR A O 1
ATOM 2223 N N . ASN A 1 279 ? -18.426 12.569 -31.381 1.00 45.66 279 ASN A N 1
ATOM 2224 C CA . ASN A 1 279 ? -18.841 13.984 -31.526 1.00 45.66 279 ASN A CA 1
ATOM 2225 C C . ASN A 1 279 ? -18.128 15.060 -30.675 1.00 45.66 279 ASN A C 1
ATOM 2227 O O . ASN A 1 279 ? -17.925 14.939 -29.477 1.00 45.66 279 ASN A O 1
ATOM 2231 N N . THR A 1 280 ? -17.785 16.174 -31.332 1.00 51.34 280 THR A N 1
ATOM 2232 C CA . THR A 1 280 ? -16.986 17.311 -30.829 1.00 51.34 280 THR A CA 1
ATOM 2233 C C . THR A 1 280 ? -17.620 18.063 -29.646 1.00 51.34 280 THR A C 1
ATOM 2235 O O . THR A 1 280 ? -16.898 18.680 -28.866 1.00 51.34 280 THR A O 1
ATOM 2238 N N . GLU A 1 281 ? -18.937 17.960 -29.447 1.00 49.78 281 GLU A N 1
ATOM 2239 C CA . GLU A 1 281 ? -19.642 18.495 -28.266 1.00 49.78 281 GLU A CA 1
ATOM 2240 C C . GLU A 1 281 ? -19.273 17.750 -26.969 1.00 49.78 281 GLU A C 1
ATOM 2242 O O . GLU A 1 281 ? -19.206 18.359 -25.899 1.00 49.78 281 GLU A O 1
ATOM 2247 N N . SER A 1 282 ? -18.918 16.460 -27.050 1.00 49.69 282 SER A N 1
ATOM 2248 C CA . SER A 1 282 ? -18.576 15.661 -25.868 1.00 49.69 282 SER A CA 1
ATOM 2249 C C . SER A 1 282 ? -17.216 16.036 -25.269 1.00 49.69 282 SER A C 1
ATOM 2251 O O . SER A 1 282 ? -16.985 15.822 -24.083 1.00 49.69 282 SER A O 1
ATOM 2253 N N . VAL A 1 283 ? -16.297 16.602 -26.062 1.00 54.19 283 VAL A N 1
ATOM 2254 C CA . VAL A 1 283 ? -14.943 16.974 -25.605 1.00 54.19 283 VAL A CA 1
ATOM 2255 C C . VAL A 1 283 ? -14.982 18.185 -24.668 1.00 54.19 283 VAL A C 1
ATOM 2257 O O . VAL A 1 283 ? -14.267 18.202 -23.666 1.00 54.19 283 VAL A O 1
ATOM 2260 N N . ALA A 1 284 ? -15.842 19.170 -24.950 1.00 55.00 284 ALA A N 1
ATOM 2261 C CA . ALA A 1 284 ? -16.035 20.336 -24.087 1.00 55.00 284 ALA A CA 1
ATOM 2262 C C . ALA A 1 284 ? -16.702 19.945 -22.756 1.00 55.00 284 ALA A C 1
ATOM 2264 O O . ALA A 1 284 ? -16.199 20.304 -21.691 1.00 55.00 284 ALA A O 1
ATOM 2265 N N . GLN A 1 285 ? -17.750 19.113 -22.810 1.00 50.50 285 GLN A N 1
ATOM 2266 C CA . GLN A 1 285 ? -18.393 18.560 -21.613 1.00 50.50 285 GLN A CA 1
ATOM 2267 C C . GLN A 1 285 ? -17.435 17.700 -20.775 1.00 50.50 285 GLN A C 1
ATOM 2269 O O . GLN A 1 285 ? -17.440 17.800 -19.550 1.00 50.50 285 GLN A O 1
ATOM 2274 N N . MET A 1 286 ? -16.570 16.888 -21.396 1.00 49.16 286 MET A N 1
ATOM 2275 C CA . MET A 1 286 ? -15.566 16.100 -20.668 1.00 49.16 286 MET A CA 1
ATOM 2276 C C . MET A 1 286 ? -14.513 16.980 -19.981 1.00 49.16 286 MET A C 1
ATOM 2278 O O . MET A 1 286 ? -14.136 16.676 -18.853 1.00 49.16 286 MET A O 1
ATOM 2282 N N . ALA A 1 287 ? -14.065 18.072 -20.610 1.00 56.91 287 ALA A N 1
ATOM 2283 C CA . ALA A 1 287 ? -13.093 18.993 -20.014 1.00 56.91 287 ALA A CA 1
ATOM 2284 C C . ALA A 1 287 ? -13.669 19.765 -18.811 1.00 56.91 287 ALA A C 1
ATOM 2286 O O . ALA A 1 287 ? -12.996 19.911 -17.789 1.00 56.91 287 ALA A O 1
ATOM 2287 N N . GLU A 1 288 ? -14.924 20.210 -18.903 1.00 58.62 288 GLU A N 1
ATOM 2288 C CA . GLU A 1 288 ? -15.640 20.859 -17.798 1.00 58.62 288 GLU A CA 1
ATOM 2289 C C . GLU A 1 288 ? -15.910 19.876 -16.646 1.00 58.62 288 GLU A C 1
ATOM 2291 O O . GLU A 1 288 ? -15.695 20.192 -15.474 1.00 58.62 288 GLU A O 1
ATOM 2296 N N . THR A 1 289 ? -16.280 18.636 -16.979 1.00 56.38 289 THR A N 1
ATOM 2297 C CA . THR A 1 289 ? -16.450 17.551 -16.002 1.00 56.38 289 THR A CA 1
ATOM 2298 C C . THR A 1 289 ? -15.130 17.227 -15.299 1.00 56.38 289 THR A C 1
ATOM 2300 O O . THR A 1 289 ? -15.112 17.042 -14.083 1.00 56.38 289 THR A O 1
ATOM 2303 N N . GLU A 1 290 ? -14.008 17.211 -16.025 1.00 62.88 290 GLU A N 1
ATOM 2304 C CA . GLU A 1 290 ? -12.685 16.991 -15.444 1.00 62.88 290 GLU A CA 1
ATOM 2305 C C . GLU A 1 290 ? -12.331 18.103 -14.445 1.00 62.88 290 GLU A C 1
ATOM 2307 O O . GLU A 1 290 ? -11.968 17.809 -13.308 1.00 62.88 290 GLU A O 1
ATOM 2312 N N . ASP A 1 291 ? -12.472 19.382 -14.808 1.00 65.81 291 ASP A N 1
ATOM 2313 C CA . ASP A 1 291 ? -12.177 20.507 -13.904 1.00 65.81 291 ASP A CA 1
ATOM 2314 C C . ASP A 1 291 ? -13.051 20.483 -12.633 1.00 65.81 291 ASP A C 1
ATOM 2316 O O . ASP A 1 291 ? -12.551 20.680 -11.522 1.00 65.81 291 ASP A O 1
ATOM 2320 N N . ASN A 1 292 ? -14.331 20.129 -12.768 1.00 71.06 292 ASN A N 1
ATOM 2321 C CA . ASN A 1 292 ? -15.248 19.963 -11.638 1.00 71.06 292 ASN A CA 1
ATOM 2322 C C . ASN A 1 292 ? -14.838 18.811 -10.707 1.00 71.06 292 ASN A C 1
ATOM 2324 O O . ASN A 1 292 ? -14.803 18.990 -9.488 1.00 71.06 292 ASN A O 1
ATOM 2328 N N . ILE A 1 293 ? -14.444 17.661 -11.260 1.00 71.69 293 ILE A N 1
ATOM 2329 C CA . ILE A 1 293 ? -13.933 16.520 -10.483 1.00 71.69 293 ILE A CA 1
ATOM 2330 C C . ILE A 1 293 ? -12.660 16.905 -9.718 1.00 71.69 293 ILE A C 1
ATOM 2332 O O . ILE A 1 293 ? -12.471 16.520 -8.568 1.00 71.69 293 ILE A O 1
ATOM 2336 N N . ASN A 1 294 ? -11.786 17.710 -10.316 1.00 74.44 294 ASN A N 1
ATOM 2337 C CA . ASN A 1 294 ? -10.544 18.120 -9.667 1.00 74.44 294 ASN A CA 1
ATOM 2338 C C . ASN A 1 294 ? -10.753 19.127 -8.542 1.00 74.44 294 ASN A C 1
ATOM 2340 O O . ASN A 1 294 ? -10.059 19.063 -7.527 1.00 74.44 294 ASN A O 1
ATOM 2344 N N . LYS A 1 295 ? -11.716 20.039 -8.700 1.00 74.75 295 LYS A N 1
ATOM 2345 C CA . LYS A 1 295 ? -12.163 20.917 -7.612 1.00 74.75 295 LYS A CA 1
ATOM 2346 C C . LYS A 1 295 ? -12.782 20.102 -6.479 1.00 74.75 295 LYS A C 1
ATOM 2348 O O . LYS A 1 295 ? -12.492 20.391 -5.322 1.00 74.75 295 LYS A O 1
ATOM 2353 N N . LEU A 1 296 ? -13.548 19.059 -6.803 1.00 72.69 296 LEU A N 1
ATOM 2354 C CA . LEU A 1 296 ? -14.112 18.136 -5.818 1.00 72.69 296 LEU A CA 1
ATOM 2355 C C . LEU A 1 296 ? -13.013 17.383 -5.051 1.00 72.69 296 LEU A C 1
ATOM 2357 O O . LEU A 1 296 ? -12.993 17.443 -3.826 1.00 72.69 296 LEU A O 1
ATOM 2361 N N . PHE A 1 297 ? -12.041 16.778 -5.743 1.00 78.88 297 PHE A N 1
ATOM 2362 C CA . PHE A 1 297 ? -10.900 16.113 -5.098 1.00 78.88 297 PHE A CA 1
ATOM 2363 C C . PHE A 1 297 ? -10.041 17.071 -4.273 1.00 78.88 297 PHE A C 1
ATOM 2365 O O . PHE A 1 297 ? -9.535 16.688 -3.223 1.00 78.88 297 PHE A O 1
ATOM 2372 N N . LEU A 1 298 ? -9.850 18.314 -4.728 1.00 79.50 298 LEU A N 1
ATOM 2373 C CA . LEU A 1 298 ? -9.117 19.317 -3.959 1.00 79.50 298 LEU A CA 1
ATOM 2374 C C . LEU A 1 298 ? -9.878 19.700 -2.688 1.00 79.50 298 LEU A C 1
ATOM 2376 O O . LEU A 1 298 ? -9.255 19.839 -1.641 1.00 79.50 298 LEU A O 1
ATOM 2380 N N . LEU A 1 299 ? -11.199 19.862 -2.773 1.00 83.88 299 LEU A N 1
ATOM 2381 C CA . LEU A 1 299 ? -12.050 20.173 -1.630 1.00 83.88 299 LEU A CA 1
ATOM 2382 C C . LEU A 1 299 ? -12.055 19.022 -0.615 1.00 83.88 299 LEU A C 1
ATOM 2384 O O . LEU A 1 299 ? -11.811 19.247 0.567 1.00 83.88 299 LEU A O 1
ATOM 2388 N N . GLU A 1 300 ? -12.266 17.790 -1.076 1.00 78.62 300 GLU A N 1
ATOM 2389 C CA . GLU A 1 300 ? -12.265 16.586 -0.240 1.00 78.62 300 GLU A CA 1
ATOM 2390 C C . GLU A 1 300 ? -10.869 16.304 0.345 1.00 78.62 300 GLU A C 1
ATOM 2392 O O . GLU A 1 300 ? -10.713 16.031 1.538 1.00 78.62 300 GLU A O 1
ATOM 2397 N N . GLY A 1 301 ? -9.821 16.463 -0.465 1.00 82.00 301 GLY A N 1
ATOM 2398 C CA . GLY A 1 301 ? -8.423 16.358 -0.048 1.00 82.00 301 GLY A CA 1
ATOM 2399 C C . GLY A 1 301 ? -8.023 17.427 0.972 1.00 82.00 301 GLY A C 1
ATOM 2400 O O . GLY A 1 301 ? -7.318 17.138 1.934 1.00 82.00 301 GLY A O 1
ATOM 2401 N N . LEU A 1 302 ? -8.496 18.665 0.807 1.00 89.75 302 LEU A N 1
ATOM 2402 C CA . LEU A 1 302 ? -8.274 19.735 1.778 1.00 89.75 302 LEU A CA 1
ATOM 2403 C C . LEU A 1 302 ? -9.018 19.452 3.083 1.00 89.75 302 LEU A C 1
ATOM 2405 O O . LEU A 1 302 ? -8.435 19.611 4.151 1.00 89.75 302 LEU A O 1
ATOM 2409 N N . LEU A 1 303 ? -10.273 19.000 3.013 1.00 88.75 303 LEU A N 1
ATOM 2410 C CA . LEU A 1 303 ? -11.062 18.640 4.189 1.00 88.75 303 LEU A CA 1
ATOM 2411 C C . LEU A 1 303 ? -10.372 17.523 4.988 1.00 88.75 303 LEU A C 1
ATOM 2413 O O . LEU A 1 303 ? -10.171 17.653 6.194 1.00 88.75 303 LEU A O 1
ATOM 2417 N N . THR A 1 304 ? -9.948 16.455 4.312 1.00 88.75 304 THR A N 1
ATOM 2418 C CA . THR A 1 304 ? -9.228 15.333 4.936 1.00 88.75 304 THR A CA 1
ATOM 2419 C C . THR A 1 304 ? -7.867 15.752 5.490 1.00 88.75 304 THR A C 1
ATOM 2421 O O . THR A 1 304 ? -7.514 15.339 6.594 1.00 88.75 304 THR A O 1
ATOM 2424 N N . LEU A 1 305 ? -7.126 16.626 4.797 1.00 88.62 305 LEU A N 1
ATOM 2425 C CA . LEU A 1 305 ? -5.873 17.198 5.296 1.00 88.62 305 LEU A CA 1
ATOM 2426 C C . LEU A 1 305 ? -6.097 18.043 6.554 1.00 88.62 305 LEU A C 1
ATOM 2428 O O . LEU A 1 305 ? -5.347 17.908 7.518 1.00 88.62 305 LEU A O 1
ATOM 2432 N N . VAL A 1 306 ? -7.125 18.893 6.564 1.00 92.25 306 VAL A N 1
ATOM 2433 C CA . VAL A 1 306 ? -7.482 19.720 7.723 1.00 92.25 306 VAL A CA 1
ATOM 2434 C C . VAL A 1 306 ? -7.847 18.835 8.911 1.00 92.25 306 VAL A C 1
ATOM 2436 O O . VAL A 1 306 ? -7.320 19.051 10.000 1.00 92.25 306 VAL A O 1
ATOM 2439 N N . ILE A 1 307 ? -8.667 17.798 8.707 1.00 90.50 307 ILE A N 1
ATOM 2440 C CA . ILE A 1 307 ? -9.011 16.823 9.753 1.00 90.50 307 ILE A CA 1
ATOM 2441 C C . ILE A 1 307 ? -7.755 16.082 10.238 1.00 90.50 307 ILE A C 1
ATOM 2443 O O . ILE A 1 307 ? -7.570 15.915 11.442 1.00 90.50 307 ILE A O 1
ATOM 2447 N N . GLY A 1 308 ? -6.859 15.687 9.331 1.00 85.69 308 GLY A N 1
ATOM 2448 C CA . GLY A 1 308 ? -5.599 15.022 9.664 1.00 85.69 308 GLY A CA 1
ATOM 2449 C C . GLY A 1 308 ? -4.678 15.902 10.511 1.00 85.69 308 GLY A C 1
ATOM 2450 O O . GLY A 1 308 ? -4.236 15.476 11.578 1.00 85.69 308 GLY A O 1
ATOM 2451 N N . ILE A 1 309 ? -4.453 17.152 10.099 1.00 89.19 309 ILE A N 1
ATOM 2452 C CA . ILE A 1 309 ? -3.671 18.138 10.861 1.00 89.19 309 ILE A CA 1
ATOM 2453 C C . ILE A 1 309 ? -4.328 18.390 12.225 1.00 89.19 309 ILE A C 1
ATOM 2455 O O . ILE A 1 309 ? -3.651 18.349 13.250 1.00 89.19 309 ILE A O 1
ATOM 2459 N N . TRP A 1 310 ? -5.648 18.586 12.261 1.00 91.50 310 TRP A N 1
ATOM 2460 C CA . TRP A 1 310 ? -6.403 18.798 13.496 1.00 91.50 310 TRP A CA 1
ATOM 2461 C C . TRP A 1 310 ? -6.299 17.605 14.457 1.00 91.50 310 TRP A C 1
ATOM 2463 O O . TRP A 1 310 ? -6.115 17.798 15.660 1.00 91.50 310 TRP A O 1
ATOM 2473 N N . SER A 1 311 ? -6.310 16.373 13.938 1.00 87.62 311 SER A N 1
ATOM 2474 C CA . SER A 1 311 ? -6.165 15.160 14.749 1.00 87.62 311 SER A CA 1
ATOM 2475 C C . SER A 1 311 ? -4.824 15.092 15.487 1.00 87.62 311 SER A C 1
ATOM 2477 O O . SER A 1 311 ? -4.803 14.657 16.633 1.00 87.62 311 SER A O 1
ATOM 2479 N N . VAL A 1 312 ? -3.729 15.608 14.911 1.00 84.06 312 VAL A N 1
ATOM 2480 C CA . VAL A 1 312 ? -2.415 15.683 15.583 1.00 84.06 312 VAL A CA 1
ATOM 2481 C C . VAL A 1 312 ? -2.467 16.605 16.801 1.00 84.06 312 VAL A C 1
ATOM 2483 O O . VAL A 1 312 ? -1.840 16.332 17.825 1.00 84.06 312 VAL A O 1
ATOM 2486 N N . PHE A 1 313 ? -3.236 17.692 16.713 1.00 84.81 313 PHE A N 1
ATOM 2487 C CA . PHE A 1 313 ? -3.396 18.616 17.829 1.00 84.81 313 PHE A CA 1
ATOM 2488 C C . PHE A 1 313 ? -4.349 18.077 18.889 1.00 84.81 313 PHE A C 1
ATOM 2490 O O . PHE A 1 313 ? -4.102 18.310 20.070 1.00 84.81 313 PHE A O 1
ATOM 2497 N N . VAL A 1 314 ? -5.414 17.363 18.511 1.00 84.00 314 VAL A N 1
ATOM 2498 C CA . VAL A 1 314 ? -6.447 16.888 19.445 1.00 84.00 314 VAL A CA 1
ATOM 2499 C C . VAL A 1 314 ? -6.085 15.555 20.095 1.00 84.00 314 VAL A C 1
ATOM 2501 O O . VAL A 1 314 ? -6.206 15.446 21.314 1.00 84.00 314 VAL A O 1
ATOM 2504 N N . MET A 1 315 ? -5.606 14.575 19.330 1.00 81.69 315 MET A N 1
ATOM 2505 C CA . MET A 1 315 ? -5.403 13.199 19.783 1.00 81.69 315 MET A CA 1
ATOM 2506 C C . MET A 1 315 ? -4.220 13.095 20.756 1.00 81.69 315 MET A C 1
ATOM 2508 O O . MET A 1 315 ? -3.162 13.693 20.558 1.00 81.69 315 MET A O 1
ATOM 2512 N N . VAL A 1 316 ? -4.413 12.348 21.842 1.00 79.25 316 VAL A N 1
ATOM 2513 C CA . VAL A 1 316 ? -3.447 12.203 22.939 1.00 79.25 316 VAL A CA 1
ATOM 2514 C C . VAL A 1 316 ? -3.020 10.734 23.047 1.00 79.25 316 VAL A C 1
ATOM 2516 O O . VAL A 1 316 ? -3.881 9.860 22.946 1.00 79.25 316 VAL A O 1
ATOM 2519 N N . PRO A 1 317 ? -1.726 10.427 23.268 1.00 73.06 317 PRO A N 1
ATOM 2520 C CA . PRO A 1 317 ? -1.232 9.046 23.303 1.00 73.06 317 PRO A CA 1
ATOM 2521 C C . PRO A 1 317 ? -1.687 8.229 24.523 1.00 73.06 317 PRO A C 1
ATOM 2523 O O . PRO A 1 317 ? -1.750 7.002 24.436 1.00 73.06 317 PRO A O 1
ATOM 2526 N N . SER A 1 318 ? -1.978 8.867 25.660 1.00 74.56 318 SER A N 1
ATOM 2527 C CA . SER A 1 318 ? -2.545 8.199 26.835 1.00 74.56 318 SER A CA 1
ATOM 2528 C C . SER A 1 318 ? -3.283 9.183 27.758 1.00 74.56 318 SER A C 1
ATOM 2530 O O . SER A 1 318 ? -2.996 10.381 27.727 1.00 74.56 318 SER A O 1
ATOM 2532 N N . PRO A 1 319 ? -4.165 8.679 28.643 1.00 77.88 319 PRO A N 1
ATOM 2533 C CA . PRO A 1 319 ? -4.802 9.458 29.712 1.00 77.88 319 PRO A CA 1
ATOM 2534 C C . PRO A 1 319 ? -3.827 10.238 30.612 1.00 77.88 319 PRO A C 1
ATOM 2536 O O . PRO A 1 319 ? -4.227 11.216 31.224 1.00 77.88 319 PRO A O 1
ATOM 2539 N N . THR A 1 320 ? -2.565 9.802 30.683 1.00 77.81 320 THR A N 1
ATOM 2540 C CA . THR A 1 320 ? -1.493 10.347 31.537 1.00 77.81 320 THR A CA 1
ATOM 2541 C C . THR A 1 320 ? -0.458 11.185 30.779 1.00 77.81 320 THR A C 1
ATOM 2543 O O . THR A 1 320 ? 0.446 11.761 31.377 1.00 77.81 320 THR A O 1
ATOM 2546 N N . GLN A 1 321 ? -0.532 11.234 29.446 1.00 78.69 321 GLN A N 1
ATOM 2547 C CA . GLN A 1 321 ? 0.405 11.966 28.584 1.00 78.69 321 GLN A CA 1
ATOM 2548 C C . GLN A 1 321 ? -0.331 13.055 27.807 1.00 78.69 321 GLN A C 1
ATOM 2550 O O . GLN A 1 321 ? -0.214 13.168 26.589 1.00 78.69 321 GLN A O 1
ATOM 2555 N N . THR A 1 322 ? -1.119 13.852 28.526 1.00 83.50 322 THR A N 1
ATOM 2556 C CA . THR A 1 322 ? -2.002 14.872 27.940 1.00 83.50 322 THR A CA 1
ATOM 2557 C C . THR A 1 322 ? -1.304 16.203 27.666 1.00 83.50 322 THR A C 1
ATOM 2559 O O . THR A 1 322 ? -1.788 17.010 26.865 1.00 83.50 322 THR A O 1
ATOM 2562 N N . LYS A 1 323 ? -0.143 16.422 28.294 1.00 82.94 323 LYS A N 1
ATOM 2563 C CA . LYS A 1 323 ? 0.686 17.620 28.135 1.00 82.94 323 LYS A CA 1
ATOM 2564 C C . LYS A 1 323 ? 1.434 17.593 26.803 1.00 82.94 323 LYS A C 1
ATOM 2566 O O . LYS A 1 323 ? 2.056 16.599 26.441 1.00 82.94 323 LYS A O 1
ATOM 2571 N N . ALA A 1 324 ? 1.404 18.717 26.098 1.00 83.38 324 ALA A N 1
ATOM 2572 C CA . ALA A 1 324 ? 2.122 18.928 24.844 1.00 83.38 324 ALA A CA 1
ATOM 2573 C C . ALA A 1 324 ? 2.695 20.356 24.808 1.00 83.38 324 ALA A C 1
ATOM 2575 O O . ALA A 1 324 ? 2.213 21.205 25.562 1.00 83.38 324 ALA A O 1
ATOM 2576 N N . PRO A 1 325 ? 3.655 20.674 23.919 1.00 83.12 325 PRO A N 1
ATOM 2577 C CA . PRO A 1 325 ? 4.181 22.037 23.782 1.00 83.12 325 PRO A CA 1
ATOM 2578 C C . PRO A 1 325 ? 3.091 23.104 23.559 1.00 83.12 325 PRO A C 1
ATOM 2580 O O . PRO A 1 325 ? 3.198 24.211 24.070 1.00 83.12 325 PRO A O 1
ATOM 2583 N N . TRP A 1 326 ? 2.006 22.755 22.860 1.00 82.94 326 TRP A N 1
ATOM 2584 C CA . TRP A 1 326 ? 0.834 23.615 22.623 1.00 82.94 326 TRP A CA 1
ATOM 2585 C C . TRP A 1 326 ? -0.278 23.481 23.685 1.00 82.94 326 TRP A C 1
ATOM 2587 O O . TRP A 1 326 ? -1.280 24.187 23.622 1.00 82.94 326 TRP A O 1
ATOM 2597 N N . ARG A 1 327 ? -0.127 22.575 24.663 1.00 84.25 327 ARG A N 1
ATOM 2598 C CA . ARG A 1 327 ? -1.049 22.353 25.794 1.00 84.25 327 ARG A CA 1
ATOM 2599 C C . ARG A 1 327 ? -0.256 22.128 27.087 1.00 84.25 327 ARG A C 1
ATOM 2601 O O . ARG A 1 327 ? -0.158 20.990 27.557 1.00 84.25 327 ARG A O 1
ATOM 2608 N N . PRO A 1 328 ? 0.304 23.190 27.687 1.00 80.62 328 PRO A N 1
ATOM 2609 C CA . PRO A 1 328 ? 1.156 23.057 28.869 1.00 80.62 328 PRO A CA 1
ATOM 2610 C C . PRO A 1 328 ? 0.396 22.561 30.111 1.00 80.62 328 PRO A C 1
ATOM 2612 O O . PRO A 1 328 ? 0.977 21.885 30.957 1.00 80.62 328 PRO A O 1
ATOM 2615 N N . LYS A 1 329 ? -0.911 22.844 30.208 1.00 81.38 329 LYS A N 1
ATOM 2616 C CA . LYS A 1 329 ? -1.767 22.403 31.324 1.00 81.38 329 LYS A CA 1
ATOM 2617 C C . LYS A 1 329 ? -2.306 20.970 31.181 1.00 81.38 329 LYS A C 1
ATOM 2619 O O . LYS A 1 329 ? -2.835 20.452 32.153 1.00 81.38 329 LYS A O 1
ATOM 2624 N N . GLY A 1 330 ? -2.131 20.319 30.025 1.00 84.81 330 GLY A N 1
ATOM 2625 C CA . GLY A 1 330 ? -2.760 19.023 29.736 1.00 84.81 330 GLY A CA 1
ATOM 2626 C C . GLY A 1 330 ? -4.280 19.124 29.551 1.00 84.81 330 GLY A C 1
ATOM 2627 O O . GLY A 1 330 ? -4.829 20.223 29.513 1.00 84.81 330 GLY A O 1
ATOM 2628 N N . TRP A 1 331 ? -4.946 17.980 29.386 1.00 84.88 331 TRP A N 1
ATOM 2629 C CA . TRP A 1 331 ? -6.418 17.896 29.324 1.00 84.88 331 TRP A CA 1
ATOM 2630 C C . TRP A 1 331 ? -7.050 17.671 30.691 1.00 84.88 331 TRP A C 1
ATOM 2632 O O . TRP A 1 331 ? -8.175 18.099 30.921 1.00 84.88 331 TRP A O 1
ATOM 2642 N N . PHE A 1 332 ? -6.330 16.974 31.562 1.00 87.94 332 PHE A N 1
ATOM 2643 C CA . PHE A 1 332 ? -6.805 16.539 32.861 1.00 87.94 332 PHE A CA 1
ATOM 2644 C C . PHE A 1 332 ? -5.855 17.059 33.932 1.00 87.94 332 PHE A C 1
ATOM 2646 O O . PHE A 1 332 ? -4.642 17.150 33.727 1.00 87.94 332 PHE A O 1
ATOM 2653 N N . THR A 1 333 ? -6.413 17.407 35.082 1.00 88.81 333 THR A N 1
ATOM 2654 C CA . THR A 1 333 ? -5.632 17.644 36.295 1.00 88.81 333 THR A CA 1
ATOM 2655 C C . THR A 1 333 ? -5.038 16.329 36.802 1.00 88.81 333 THR A C 1
ATOM 2657 O O . THR A 1 333 ? -5.554 15.252 36.517 1.00 88.81 333 THR A O 1
ATOM 2660 N N . GLU A 1 334 ? -3.980 16.390 37.612 1.00 86.88 334 GLU A N 1
ATOM 2661 C CA . GLU A 1 334 ? -3.354 15.179 38.172 1.00 86.88 334 GLU A CA 1
ATOM 2662 C C . GLU A 1 334 ? -4.357 14.308 38.960 1.00 86.88 334 GLU A C 1
ATOM 2664 O O . GLU A 1 334 ? -4.258 13.081 38.982 1.00 86.88 334 GLU A O 1
ATOM 2669 N N . HIS A 1 335 ? -5.359 14.934 39.588 1.00 88.75 335 HIS A N 1
ATOM 2670 C CA . HIS A 1 335 ? -6.434 14.227 40.280 1.00 88.75 335 HIS A CA 1
ATOM 2671 C C . HIS A 1 335 ? -7.372 13.492 39.306 1.00 88.75 335 HIS A C 1
ATOM 2673 O O . HIS A 1 335 ? -7.670 12.315 39.509 1.00 88.75 335 HIS A O 1
ATOM 2679 N N . GLU A 1 336 ? -7.791 14.145 38.220 1.00 90.19 336 GLU A N 1
ATOM 2680 C CA . GLU A 1 336 ? -8.629 13.536 37.178 1.00 90.19 336 GLU A CA 1
ATOM 2681 C C . GLU A 1 336 ? -7.891 12.429 36.416 1.00 90.19 336 GLU A C 1
ATOM 2683 O O . GLU A 1 336 ? -8.490 11.395 36.119 1.00 90.19 336 GLU A O 1
ATOM 2688 N N . GLU A 1 337 ? -6.588 12.593 36.157 1.00 87.50 337 GLU A N 1
ATOM 2689 C CA . GLU A 1 337 ? -5.750 11.542 35.568 1.00 87.50 337 GLU A CA 1
ATOM 2690 C C . GLU A 1 337 ? -5.750 10.289 36.458 1.00 87.50 337 GLU A C 1
ATOM 2692 O O . GLU A 1 337 ? -5.972 9.185 35.958 1.00 87.50 337 GLU A O 1
ATOM 2697 N N . LYS A 1 338 ? -5.598 10.444 37.784 1.00 87.56 338 LYS A N 1
ATOM 2698 C CA . LYS A 1 338 ? -5.676 9.325 38.744 1.00 87.56 338 LYS A CA 1
ATOM 2699 C C . LYS A 1 338 ? -7.051 8.655 38.741 1.00 87.56 338 LYS A C 1
ATOM 2701 O O . LYS A 1 338 ? -7.120 7.427 38.694 1.00 87.56 338 LYS A O 1
ATOM 2706 N N . ILE A 1 339 ? -8.139 9.431 38.754 1.00 88.94 339 ILE A N 1
ATOM 2707 C CA . ILE A 1 339 ? -9.509 8.890 38.686 1.00 88.94 339 ILE A CA 1
ATOM 2708 C C . ILE A 1 339 ? -9.703 8.088 37.396 1.00 88.94 339 ILE A C 1
ATOM 2710 O O . ILE A 1 339 ? -10.213 6.967 37.427 1.00 88.94 339 ILE A O 1
ATOM 2714 N N . MET A 1 340 ? -9.282 8.643 36.263 1.00 85.94 340 MET A N 1
ATOM 2715 C CA . MET A 1 340 ? -9.467 8.030 34.954 1.00 85.94 340 MET A CA 1
ATOM 2716 C C . MET A 1 340 ? -8.632 6.758 34.792 1.00 85.94 340 MET A C 1
ATOM 2718 O O . MET A 1 340 ? -9.159 5.752 34.324 1.00 85.94 340 MET A O 1
ATOM 2722 N N . VAL A 1 341 ? -7.367 6.764 35.222 1.00 85.62 341 VAL A N 1
ATOM 2723 C CA . VAL A 1 341 ? -6.518 5.563 35.211 1.00 85.62 341 VAL A CA 1
ATOM 2724 C C . VAL A 1 341 ? -7.116 4.477 36.101 1.00 85.62 341 VAL A C 1
ATOM 2726 O O . VAL A 1 341 ? -7.267 3.347 35.644 1.00 85.62 341 VAL A O 1
ATOM 2729 N N . ASN A 1 342 ? -7.537 4.811 37.324 1.00 85.50 342 ASN A N 1
ATOM 2730 C CA . ASN A 1 342 ? -8.159 3.840 38.225 1.00 85.50 342 ASN A CA 1
ATOM 2731 C C . ASN A 1 342 ? -9.457 3.270 37.650 1.00 85.50 342 ASN A C 1
ATOM 2733 O O . ASN A 1 342 ? -9.688 2.069 37.752 1.00 85.50 342 ASN A O 1
ATOM 2737 N N . ARG A 1 343 ? -10.286 4.096 37.004 1.00 86.12 343 ARG A N 1
ATOM 2738 C CA . ARG A 1 343 ? -11.495 3.626 36.322 1.00 86.12 343 ARG A CA 1
ATOM 2739 C C . ARG A 1 343 ? -11.159 2.671 35.176 1.00 86.12 343 ARG A C 1
ATOM 2741 O O . ARG A 1 343 ? -11.732 1.593 35.119 1.00 86.12 343 ARG A O 1
ATOM 2748 N N . ILE A 1 344 ? -10.207 3.031 34.311 1.00 79.12 344 ILE A N 1
ATOM 2749 C CA . ILE A 1 344 ? -9.783 2.192 33.177 1.00 79.12 344 ILE A CA 1
ATOM 2750 C C . ILE A 1 344 ? -9.230 0.849 33.663 1.00 79.12 344 ILE A C 1
ATOM 2752 O O . ILE A 1 344 ? -9.577 -0.182 33.100 1.00 79.12 344 ILE A O 1
ATOM 2756 N N . LEU A 1 345 ? -8.397 0.852 34.705 1.00 78.06 345 LEU A N 1
ATOM 2757 C CA . LEU A 1 345 ? -7.817 -0.369 35.267 1.00 78.06 345 LEU A CA 1
ATOM 2758 C C . LEU A 1 345 ? -8.838 -1.217 36.029 1.00 78.06 345 LEU A C 1
ATOM 2760 O O . LEU A 1 345 ? -8.717 -2.437 36.039 1.00 78.06 345 LEU A O 1
ATOM 2764 N N . ARG A 1 346 ? -9.844 -0.592 36.650 1.00 75.06 346 ARG A N 1
ATOM 2765 C CA . ARG A 1 346 ? -10.953 -1.309 37.287 1.00 75.06 346 ARG A CA 1
ATOM 2766 C C . ARG A 1 346 ? -11.875 -1.953 36.255 1.00 75.06 346 ARG A C 1
ATOM 2768 O O . ARG A 1 346 ? -12.332 -3.068 36.478 1.00 75.06 346 ARG A O 1
ATOM 2775 N N . ASP A 1 347 ? -12.140 -1.253 35.154 1.00 67.50 347 ASP A N 1
ATOM 2776 C CA . ASP A 1 347 ? -12.981 -1.748 34.062 1.00 67.50 347 ASP A CA 1
ATOM 2777 C C . ASP A 1 347 ? -12.250 -2.826 33.239 1.00 67.50 347 ASP A C 1
ATOM 2779 O O . ASP A 1 347 ? -12.876 -3.775 32.771 1.00 67.50 347 ASP A O 1
ATOM 2783 N N . ASP A 1 348 ? -10.927 -2.709 33.075 1.00 64.94 348 ASP A N 1
ATOM 2784 C CA . ASP A 1 348 ? -10.095 -3.699 32.389 1.00 64.94 348 ASP A CA 1
ATOM 2785 C C . ASP A 1 348 ? -8.638 -3.693 32.914 1.00 64.94 348 ASP A C 1
ATOM 2787 O O . ASP A 1 348 ? -7.792 -2.921 32.438 1.00 64.94 348 ASP A O 1
ATOM 2791 N N . PRO A 1 349 ? -8.297 -4.602 33.849 1.00 66.06 349 PRO A N 1
ATOM 2792 C CA . PRO A 1 349 ? -6.951 -4.708 34.413 1.00 66.06 349 PRO A CA 1
ATOM 2793 C C . PRO A 1 349 ? -5.865 -5.001 33.371 1.00 66.06 349 PRO A C 1
ATOM 2795 O O . PRO A 1 349 ? -4.701 -4.655 33.585 1.00 66.06 349 PRO A O 1
ATOM 2798 N N . SER A 1 350 ? -6.215 -5.586 32.215 1.00 59.78 350 SER A N 1
ATOM 2799 C CA . SER A 1 350 ? -5.257 -5.870 31.134 1.00 59.78 350 SER A CA 1
ATOM 2800 C C . SER A 1 350 ? -4.705 -4.601 30.473 1.00 59.78 350 SER A C 1
ATOM 2802 O O . SER A 1 350 ? -3.683 -4.646 29.785 1.00 59.78 350 SER A O 1
ATOM 2804 N N . LYS A 1 351 ? -5.346 -3.446 30.704 1.00 67.19 351 LYS A N 1
ATOM 2805 C CA . LYS A 1 351 ? -4.873 -2.130 30.255 1.00 67.19 351 LYS A CA 1
ATOM 2806 C C . LYS A 1 351 ? -3.678 -1.605 31.059 1.00 67.19 351 LYS A C 1
ATOM 2808 O O . LYS A 1 351 ? -3.092 -0.608 30.648 1.00 67.19 351 LYS A O 1
ATOM 2813 N N . SER A 1 352 ? -3.286 -2.267 32.152 1.00 59.97 352 SER A N 1
ATOM 2814 C CA . SER A 1 352 ? -2.074 -1.935 32.923 1.00 59.97 352 SER A CA 1
ATOM 2815 C C . SER A 1 352 ? -0.768 -2.272 32.193 1.00 59.97 352 SER A C 1
ATOM 2817 O O . SER A 1 352 ? 0.231 -1.587 32.393 1.00 59.97 352 SER A O 1
ATOM 2819 N N . ASP A 1 353 ? -0.778 -3.247 31.277 1.00 58.00 353 ASP A N 1
ATOM 2820 C CA . ASP A 1 353 ? 0.397 -3.720 30.515 1.00 58.00 353 ASP A CA 1
ATOM 2821 C C . ASP A 1 353 ? 0.776 -2.785 29.332 1.00 58.00 353 ASP A C 1
ATOM 2823 O O . ASP A 1 353 ? 1.388 -3.170 28.329 1.00 58.00 353 ASP A O 1
ATOM 2827 N N . MET A 1 354 ? 0.348 -1.518 29.391 1.00 51.12 354 MET A N 1
ATOM 2828 C CA . MET A 1 354 ? 0.366 -0.569 28.275 1.00 51.12 354 MET A CA 1
ATOM 2829 C C . MET A 1 354 ? 1.755 0.048 28.042 1.00 51.12 354 MET A C 1
ATOM 2831 O O . MET A 1 354 ? 1.992 1.228 28.291 1.00 51.12 354 MET A O 1
ATOM 2835 N N . HIS A 1 355 ? 2.674 -0.724 27.461 1.00 51.72 355 HIS A N 1
ATOM 2836 C CA . HIS A 1 355 ? 3.845 -0.178 26.766 1.00 51.72 355 HIS A CA 1
ATOM 2837 C C . HIS A 1 355 ? 3.480 0.206 25.318 1.00 51.72 355 HIS A C 1
ATOM 2839 O O . HIS A 1 355 ? 3.815 -0.493 24.362 1.00 51.72 355 HIS A O 1
ATOM 2845 N N . ASN A 1 356 ? 2.819 1.358 25.140 1.00 53.09 356 ASN A N 1
ATOM 2846 C CA . ASN A 1 356 ? 2.356 1.903 23.844 1.00 53.09 356 ASN A CA 1
ATOM 2847 C C . ASN A 1 356 ? 3.477 2.231 22.820 1.00 53.09 356 ASN A C 1
ATOM 2849 O O . ASN A 1 356 ? 3.203 2.801 21.767 1.00 53.09 356 ASN A O 1
ATOM 2853 N N . ARG A 1 357 ? 4.747 1.911 23.116 1.00 53.84 357 ARG A N 1
ATOM 2854 C CA . ARG A 1 357 ? 5.926 2.213 22.278 1.00 53.84 357 ARG A CA 1
ATOM 2855 C C . ARG A 1 357 ? 6.722 0.985 21.824 1.00 53.84 357 ARG A C 1
ATOM 2857 O O . ARG A 1 357 ? 7.764 1.147 21.197 1.00 53.84 357 ARG A O 1
ATOM 2864 N N . GLN A 1 358 ? 6.277 -0.233 22.131 1.00 59.00 358 GLN A N 1
ATOM 2865 C CA . GLN A 1 358 ? 6.937 -1.437 21.620 1.00 59.00 358 GLN A CA 1
ATOM 2866 C C . GLN A 1 358 ? 6.474 -1.719 20.188 1.00 59.00 358 GLN A C 1
ATOM 2868 O O . GLN A 1 358 ? 5.278 -1.840 19.926 1.00 59.00 358 GLN A O 1
ATOM 2873 N N . ALA A 1 359 ? 7.425 -1.817 19.259 1.00 61.25 359 ALA A N 1
ATOM 2874 C CA . ALA A 1 359 ? 7.137 -2.204 17.885 1.00 61.25 359 ALA A CA 1
ATOM 2875 C C . ALA A 1 359 ? 6.532 -3.617 17.839 1.00 61.25 359 ALA A C 1
ATOM 2877 O O . ALA A 1 359 ? 6.934 -4.508 18.593 1.00 61.25 359 ALA A O 1
ATOM 2878 N N . ILE A 1 360 ? 5.575 -3.827 16.934 1.00 65.00 360 ILE A N 1
ATOM 2879 C CA . ILE A 1 360 ? 4.992 -5.148 16.692 1.00 65.00 360 ILE A CA 1
ATOM 2880 C C . ILE A 1 360 ? 6.083 -6.022 16.065 1.00 65.00 360 ILE A C 1
ATOM 2882 O O . ILE A 1 360 ? 6.552 -5.749 14.962 1.00 65.00 360 ILE A O 1
ATOM 2886 N N . THR A 1 361 ? 6.512 -7.063 16.777 1.00 75.38 361 THR A N 1
ATOM 2887 C CA . THR A 1 361 ? 7.483 -8.034 16.252 1.00 75.38 361 THR A CA 1
ATOM 2888 C C . THR A 1 361 ? 6.782 -9.074 15.374 1.00 75.38 361 THR A C 1
ATOM 2890 O O . THR A 1 361 ? 5.610 -9.387 15.589 1.00 75.38 361 THR A O 1
ATOM 2893 N N . LEU A 1 362 ? 7.500 -9.662 14.409 1.00 78.12 362 LEU A N 1
ATOM 2894 C CA . LEU A 1 362 ? 6.960 -10.726 13.544 1.00 78.12 362 LEU A CA 1
ATOM 2895 C C . LEU A 1 362 ? 6.453 -11.934 14.344 1.00 78.12 362 LEU A C 1
ATOM 2897 O O . LEU A 1 362 ? 5.429 -12.516 13.998 1.00 78.12 362 LEU A O 1
ATOM 2901 N N . LYS A 1 363 ? 7.119 -12.264 15.458 1.00 77.94 363 LYS A N 1
ATOM 2902 C CA . LYS A 1 363 ? 6.676 -13.319 16.376 1.00 77.94 363 LYS A CA 1
ATOM 2903 C C . LYS A 1 363 ? 5.277 -13.034 16.936 1.00 77.94 363 LYS A C 1
ATOM 2905 O O . LYS A 1 363 ? 4.436 -13.921 16.957 1.00 77.94 363 LYS A O 1
ATOM 2910 N N . MET A 1 364 ? 5.007 -11.789 17.329 1.00 67.75 364 MET A N 1
ATOM 2911 C CA . MET A 1 364 ? 3.703 -11.387 17.871 1.00 67.75 364 MET A CA 1
ATOM 2912 C C . MET A 1 364 ? 2.607 -11.347 16.799 1.00 67.75 364 MET A C 1
ATOM 2914 O O . MET A 1 364 ? 1.458 -11.678 17.084 1.00 67.75 364 MET A O 1
ATOM 2918 N N . LEU A 1 365 ? 2.953 -10.966 15.563 1.00 76.12 365 LEU A N 1
ATOM 2919 C CA . LEU A 1 365 ? 2.036 -11.061 14.424 1.00 76.12 365 LEU A CA 1
ATOM 2920 C C . LEU A 1 365 ? 1.622 -12.520 14.186 1.00 76.12 365 LEU A C 1
ATOM 2922 O O . LEU A 1 365 ? 0.436 -12.806 14.037 1.00 76.12 365 LEU A O 1
ATOM 2926 N N . TRP A 1 366 ? 2.596 -13.434 14.207 1.00 81.31 366 TRP A N 1
ATOM 2927 C CA . TRP A 1 366 ? 2.362 -14.868 14.061 1.00 81.31 366 TRP A CA 1
ATOM 2928 C C . TRP A 1 366 ? 1.499 -15.438 15.193 1.00 81.31 366 TRP A C 1
ATOM 2930 O O . TRP A 1 366 ? 0.530 -16.142 14.931 1.00 81.31 366 TRP A O 1
ATOM 2940 N N . GLU A 1 367 ? 1.781 -15.072 16.446 1.00 74.75 367 GLU A N 1
ATOM 2941 C CA . GLU A 1 367 ? 0.971 -15.480 17.603 1.00 74.75 367 GLU A CA 1
ATOM 2942 C C . GLU A 1 367 ? -0.498 -15.047 17.470 1.00 74.75 367 GLU A C 1
ATOM 2944 O O . GLU A 1 367 ? -1.390 -15.825 17.802 1.00 74.75 367 GLU A O 1
ATOM 2949 N N . SER A 1 368 ? -0.760 -13.845 16.943 1.00 74.06 368 SER A N 1
ATOM 2950 C CA . SER A 1 368 ? -2.126 -13.362 16.698 1.00 74.06 368 SER A CA 1
ATOM 2951 C C . SER A 1 368 ? -2.800 -14.046 15.505 1.00 74.06 368 SER A C 1
ATOM 2953 O O . SER A 1 368 ? -4.009 -14.248 15.539 1.00 74.06 368 SER A O 1
ATOM 2955 N N . LEU A 1 369 ? -2.049 -14.391 14.453 1.00 79.62 369 LEU A N 1
ATOM 2956 C CA . LEU A 1 369 ? -2.558 -15.139 13.29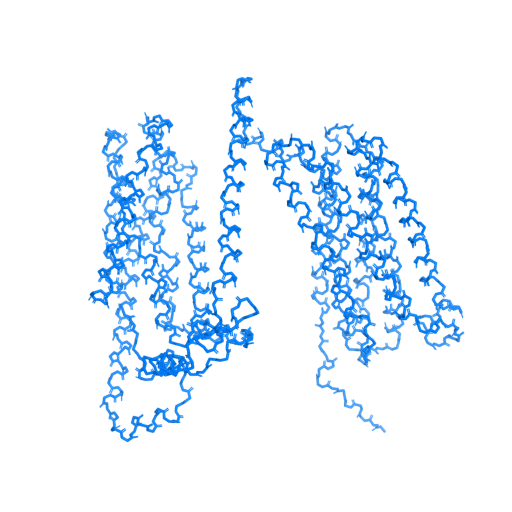5 1.00 79.62 369 LEU A CA 1
ATOM 2957 C C . LEU A 1 369 ? -2.957 -16.571 13.674 1.00 79.62 369 LEU A C 1
ATOM 2959 O O . LEU A 1 369 ? -3.967 -17.085 13.196 1.00 79.62 369 LEU A O 1
ATOM 2963 N N . CYS A 1 370 ? -2.181 -17.205 14.553 1.00 82.06 370 CYS A N 1
ATOM 2964 C CA . CYS A 1 370 ? -2.446 -18.551 15.057 1.00 82.06 370 CYS A CA 1
ATOM 2965 C C . CYS A 1 370 ? -3.526 -18.604 16.155 1.00 82.06 370 CYS A C 1
ATOM 2967 O O . CYS A 1 370 ? -3.812 -19.692 16.660 1.00 82.06 370 CYS A O 1
ATOM 2969 N N . ASP A 1 371 ? -4.124 -17.472 16.546 1.00 83.06 371 ASP A N 1
ATOM 2970 C CA . ASP A 1 371 ? -5.233 -17.461 17.500 1.00 83.06 371 ASP A CA 1
ATOM 2971 C C . ASP A 1 371 ? -6.541 -17.900 16.822 1.00 83.06 371 ASP A C 1
ATOM 2973 O O . ASP A 1 371 ? -7.288 -17.102 16.249 1.00 83.06 371 ASP A O 1
ATOM 2977 N N . TYR A 1 372 ? -6.810 -19.204 16.890 1.00 86.75 372 TYR A N 1
ATOM 2978 C CA . TYR A 1 372 ? -7.983 -19.828 16.281 1.00 86.75 372 TYR A CA 1
ATOM 2979 C C . TYR A 1 372 ? -9.312 -19.310 16.851 1.00 86.75 372 TYR A C 1
ATOM 2981 O O . TYR A 1 372 ? -10.330 -19.379 16.164 1.00 86.75 372 TYR A O 1
ATOM 2989 N N . ASP A 1 373 ? -9.323 -18.743 18.064 1.00 87.56 373 ASP A N 1
ATOM 2990 C CA . ASP A 1 373 ? -10.537 -18.182 18.664 1.00 87.56 373 ASP A CA 1
ATOM 2991 C C . ASP A 1 373 ? -11.022 -16.917 17.904 1.00 87.56 373 ASP A C 1
ATOM 2993 O O . ASP A 1 373 ? -12.194 -16.544 18.007 1.00 87.56 373 ASP A O 1
ATOM 2997 N N . LEU A 1 374 ? -10.167 -16.271 17.095 1.00 88.19 374 LEU A N 1
ATOM 2998 C CA . LEU A 1 374 ? -10.507 -15.086 16.286 1.00 88.19 374 LEU A CA 1
ATOM 2999 C C . LEU A 1 374 ? -10.871 -15.404 14.826 1.00 88.19 374 LEU A C 1
ATOM 3001 O O . LEU A 1 374 ? -11.496 -14.578 14.156 1.00 88.19 374 LEU A O 1
ATOM 3005 N N . TRP A 1 375 ? -10.544 -16.601 14.335 1.00 90.62 375 TRP A N 1
ATOM 3006 C CA . TRP A 1 375 ? -10.797 -17.007 12.948 1.00 90.62 375 TRP A CA 1
ATOM 3007 C C . TRP A 1 375 ? -12.267 -16.905 12.517 1.00 90.62 375 TRP A C 1
ATOM 3009 O O . TRP A 1 375 ? -12.498 -16.433 11.401 1.00 90.62 375 TRP A O 1
ATOM 3019 N N . PRO A 1 376 ? -13.272 -17.248 13.355 1.00 93.25 376 PRO A N 1
ATOM 3020 C CA . PRO A 1 376 ? -14.673 -17.067 12.980 1.00 93.25 376 PRO A CA 1
ATOM 3021 C C . PRO A 1 376 ? -15.002 -15.625 12.568 1.00 93.25 376 PRO A C 1
ATOM 3023 O O . PRO A 1 376 ? -15.735 -15.413 11.606 1.00 93.25 376 PRO A O 1
ATOM 3026 N N . ILE A 1 377 ? -14.415 -14.627 13.236 1.00 91.56 377 ILE A N 1
ATOM 3027 C CA . ILE A 1 377 ? -14.651 -13.209 12.933 1.00 91.56 377 ILE A CA 1
ATOM 3028 C C . ILE A 1 377 ? -13.953 -12.795 11.633 1.00 91.56 377 ILE A C 1
ATOM 3030 O O . ILE A 1 377 ? -14.514 -12.013 10.867 1.00 91.56 377 ILE A O 1
ATOM 3034 N N . TYR A 1 378 ? -12.763 -13.330 11.342 1.00 92.25 378 TYR A N 1
ATOM 3035 C CA . TYR A 1 378 ? -12.073 -13.068 10.073 1.00 92.25 378 TYR A CA 1
ATOM 3036 C C . TYR A 1 378 ? -12.810 -13.683 8.880 1.00 92.25 378 TYR A C 1
ATOM 3038 O O . TYR A 1 378 ? -12.961 -13.026 7.854 1.00 92.25 378 TYR A O 1
ATOM 3046 N N . ILE A 1 379 ? -13.338 -14.902 9.032 1.00 94.00 379 ILE A N 1
ATOM 3047 C CA . ILE A 1 379 ? -14.157 -15.561 8.004 1.00 94.00 379 ILE A CA 1
ATOM 3048 C C . ILE A 1 379 ? -15.435 -14.757 7.741 1.00 94.00 379 ILE A C 1
ATOM 3050 O O . ILE A 1 379 ? -15.790 -14.529 6.584 1.00 94.00 379 ILE A O 1
ATOM 3054 N N . ILE A 1 380 ? -16.096 -14.273 8.798 1.00 94.44 380 ILE A N 1
ATOM 3055 C CA . ILE A 1 380 ? -17.244 -13.365 8.670 1.00 94.44 380 ILE A CA 1
ATOM 3056 C C . ILE A 1 380 ? -16.830 -12.091 7.924 1.00 94.44 380 ILE A C 1
ATOM 3058 O O . ILE A 1 380 ? -17.486 -11.723 6.955 1.00 94.44 380 ILE A O 1
ATOM 3062 N N . GLY A 1 381 ? -15.715 -11.460 8.307 1.00 92.31 381 GLY A N 1
ATOM 3063 C CA . GLY A 1 381 ? -15.182 -10.271 7.631 1.00 92.31 381 GLY A CA 1
ATOM 3064 C C . GLY A 1 381 ? -14.876 -10.486 6.143 1.00 92.31 381 GLY A C 1
ATOM 3065 O O . GLY A 1 381 ? -15.010 -9.559 5.354 1.00 92.31 381 GLY A O 1
ATOM 3066 N N . LEU A 1 382 ? -14.517 -11.709 5.744 1.00 94.31 382 LEU A N 1
ATOM 3067 C CA . LEU A 1 382 ? -14.243 -12.078 4.353 1.00 94.31 382 LEU A CA 1
ATOM 3068 C C . LEU A 1 382 ? -15.512 -12.316 3.513 1.00 94.31 382 LEU A C 1
ATOM 3070 O O . LEU A 1 382 ? -15.420 -12.385 2.288 1.00 94.31 382 LEU A O 1
ATOM 3074 N N . THR A 1 383 ? -16.684 -12.472 4.135 1.00 93.88 383 THR A N 1
ATOM 3075 C CA . THR A 1 383 ? -17.882 -12.995 3.451 1.00 93.88 383 THR A CA 1
ATOM 3076 C C . THR A 1 383 ? -19.150 -12.152 3.616 1.00 93.88 383 THR A C 1
ATOM 3078 O O . THR A 1 383 ? -19.982 -12.143 2.706 1.00 93.88 383 THR A O 1
ATOM 3081 N N . PHE A 1 384 ? -19.299 -11.397 4.708 1.00 93.06 384 PHE A N 1
ATOM 3082 C CA . PHE A 1 384 ? -20.580 -10.788 5.100 1.00 93.06 384 PHE A CA 1
ATOM 3083 C C . PHE A 1 384 ? -21.168 -9.797 4.080 1.00 93.06 384 PHE A C 1
ATOM 3085 O O . PHE A 1 384 ? -22.372 -9.778 3.866 1.00 93.06 384 PHE A O 1
ATOM 3092 N N . SER A 1 385 ? -20.352 -8.958 3.431 1.00 91.12 385 SER A N 1
ATOM 3093 C CA . SER A 1 385 ? -20.860 -7.936 2.500 1.00 91.12 385 SER A CA 1
ATOM 3094 C C . SER A 1 385 ? -20.819 -8.387 1.033 1.00 91.12 385 SER A C 1
ATOM 3096 O O . SER A 1 385 ? -21.206 -7.624 0.145 1.00 91.12 385 SER A O 1
ATOM 3098 N N . ILE A 1 386 ? -20.435 -9.642 0.755 1.00 94.19 386 ILE A N 1
ATOM 3099 C CA . ILE A 1 386 ? -20.463 -10.198 -0.606 1.00 94.19 386 ILE A CA 1
ATOM 3100 C C . ILE A 1 386 ? -21.870 -10.134 -1.226 1.00 94.19 386 ILE A C 1
ATOM 3102 O O . ILE A 1 386 ? -21.953 -9.635 -2.347 1.00 94.19 386 ILE A O 1
ATOM 3106 N N . PRO A 1 387 ? -22.967 -10.559 -0.558 1.00 94.25 387 PRO A N 1
ATOM 3107 C CA . PRO A 1 387 ? -24.296 -10.593 -1.181 1.00 94.25 387 PRO A CA 1
ATOM 3108 C C . PRO A 1 387 ? -24.829 -9.219 -1.615 1.00 94.25 387 PRO A C 1
ATOM 3110 O O . PRO A 1 387 ? -25.513 -9.122 -2.629 1.00 94.25 387 PRO A O 1
ATOM 3113 N N . ALA A 1 388 ? -24.497 -8.157 -0.874 1.00 91.81 388 ALA A N 1
ATOM 3114 C CA . ALA A 1 388 ? -24.928 -6.790 -1.179 1.00 91.81 388 ALA A CA 1
ATOM 3115 C C . ALA A 1 388 ? -23.936 -6.010 -2.064 1.00 91.81 388 ALA A C 1
ATOM 3117 O O . ALA A 1 388 ? -24.316 -5.021 -2.684 1.00 91.81 388 ALA A O 1
ATOM 3118 N N . GLY A 1 389 ? -22.674 -6.449 -2.146 1.00 91.25 389 GLY A N 1
ATOM 3119 C CA . GLY A 1 389 ? -21.589 -5.709 -2.797 1.00 91.25 389 GLY A CA 1
ATOM 3120 C C . GLY A 1 389 ? -21.810 -5.427 -4.290 1.00 91.25 389 GLY A C 1
ATOM 3121 O O . GLY A 1 389 ? -21.772 -4.263 -4.684 1.00 91.25 389 GLY A O 1
ATOM 3122 N N . PRO A 1 390 ? -22.046 -6.441 -5.145 1.00 91.38 390 PRO A N 1
ATOM 3123 C CA . PRO A 1 390 ? -22.236 -6.203 -6.576 1.00 91.38 390 PRO A CA 1
ATOM 3124 C C . PRO A 1 390 ? -23.501 -5.393 -6.911 1.00 91.38 390 PRO A C 1
ATOM 3126 O O . PRO A 1 390 ? -23.390 -4.468 -7.717 1.00 91.38 390 PRO A O 1
ATOM 3129 N N . PRO A 1 391 ? -24.680 -5.655 -6.302 1.00 90.50 391 PRO A N 1
ATOM 3130 C CA . PRO A 1 391 ? -25.855 -4.802 -6.482 1.00 90.50 391 PRO A CA 1
ATOM 3131 C C . PRO A 1 391 ? -25.604 -3.328 -6.141 1.00 90.50 391 PRO A C 1
ATOM 3133 O O . PRO A 1 391 ? -26.089 -2.462 -6.862 1.00 90.50 391 PRO A O 1
ATOM 3136 N N . ASP A 1 392 ? -24.825 -3.043 -5.092 1.00 90.19 392 ASP A N 1
ATOM 3137 C CA . ASP A 1 392 ? -24.470 -1.676 -4.688 1.00 90.19 392 ASP A CA 1
ATOM 3138 C C . ASP A 1 392 ? -23.531 -1.013 -5.711 1.00 90.19 392 ASP A C 1
ATOM 3140 O O . ASP A 1 392 ? -23.825 0.052 -6.256 1.00 90.19 392 ASP A O 1
ATOM 3144 N N . GLN A 1 393 ? -22.442 -1.700 -6.079 1.00 89.25 393 GLN A N 1
ATOM 3145 C CA . GLN A 1 393 ? -21.449 -1.200 -7.041 1.00 89.25 393 GLN A CA 1
ATOM 3146 C C . GLN A 1 393 ? -22.034 -0.920 -8.431 1.00 89.25 393 GLN A C 1
ATOM 3148 O O . GLN A 1 393 ? -21.610 0.017 -9.111 1.00 89.25 393 GLN A O 1
ATOM 3153 N N . TYR A 1 394 ? -22.991 -1.739 -8.871 1.00 87.00 394 TYR A N 1
ATOM 3154 C CA . TYR A 1 394 ? -23.611 -1.635 -10.191 1.00 87.00 394 TYR A CA 1
ATOM 3155 C C . TYR A 1 394 ? -25.023 -1.037 -10.150 1.00 87.00 394 TYR A C 1
ATOM 3157 O O . TYR A 1 394 ? -25.726 -1.107 -11.161 1.00 87.00 394 TYR A O 1
ATOM 3165 N N . LEU A 1 395 ? -25.444 -0.422 -9.036 1.00 87.44 395 LEU A N 1
ATOM 3166 C CA . LEU A 1 395 ? -26.793 0.128 -8.861 1.00 87.44 395 LEU A CA 1
ATOM 3167 C C . LEU A 1 395 ? -27.176 1.079 -10.000 1.00 87.44 395 LEU A C 1
ATOM 3169 O O . LEU A 1 395 ? -28.160 0.856 -10.703 1.00 87.44 395 LEU A O 1
ATOM 3173 N N . THR A 1 396 ? -26.370 2.116 -10.233 1.00 86.00 396 THR A N 1
ATOM 3174 C CA . THR A 1 396 ? -26.659 3.142 -11.250 1.00 86.00 396 THR A CA 1
ATOM 3175 C C . THR A 1 396 ? -26.691 2.561 -12.661 1.00 86.00 396 THR A C 1
ATOM 3177 O O . THR A 1 396 ? -27.540 2.939 -13.465 1.00 86.00 396 THR A O 1
ATOM 3180 N N . LEU A 1 397 ? -25.814 1.598 -12.961 1.00 85.12 397 LEU A N 1
ATOM 3181 C CA . LEU A 1 397 ? -25.807 0.894 -14.242 1.00 85.12 397 LEU A CA 1
ATOM 3182 C C . LEU A 1 397 ? -27.074 0.048 -14.420 1.00 85.12 397 LEU A C 1
ATOM 3184 O O . LEU A 1 397 ? -27.681 0.084 -15.488 1.00 85.12 397 LEU A O 1
ATOM 3188 N N . SER A 1 398 ? -27.480 -0.672 -13.376 1.00 84.12 398 SER A N 1
ATOM 3189 C CA . SER A 1 398 ? -28.665 -1.534 -13.387 1.00 84.12 398 SER A CA 1
ATOM 3190 C C . SER A 1 398 ? -29.941 -0.706 -13.554 1.00 84.12 398 SER A C 1
ATOM 3192 O O . SER A 1 398 ? -30.794 -1.041 -14.369 1.00 84.12 398 SER A O 1
ATOM 3194 N N . LEU A 1 399 ? -30.047 0.440 -12.871 1.00 86.00 399 LEU A N 1
ATOM 3195 C CA . LEU A 1 399 ? -31.178 1.358 -13.039 1.00 86.00 399 LEU A CA 1
ATOM 3196 C C . LEU A 1 399 ? -31.231 1.961 -14.452 1.00 86.00 399 LEU A C 1
ATOM 3198 O O . LEU A 1 399 ? -32.308 2.058 -15.035 1.00 86.00 399 LEU A O 1
ATOM 3202 N N . ARG A 1 400 ? -30.085 2.297 -15.057 1.00 85.69 400 ARG A N 1
ATOM 3203 C CA . ARG A 1 400 ? -30.053 2.773 -16.453 1.00 85.69 400 ARG A CA 1
ATOM 3204 C C . ARG A 1 400 ? -30.502 1.694 -17.434 1.00 85.69 400 ARG A C 1
ATOM 3206 O O . ARG A 1 400 ? -31.206 1.996 -18.391 1.00 85.69 400 ARG A O 1
ATOM 3213 N N . GLN A 1 401 ? -30.143 0.434 -17.184 1.00 83.19 401 GLN A N 1
ATOM 3214 C CA . GLN A 1 401 ? -30.603 -0.701 -17.993 1.00 83.19 401 GLN A CA 1
ATOM 3215 C C . GLN A 1 401 ? -32.121 -0.921 -17.901 1.00 83.19 401 GLN A C 1
ATOM 3217 O O . GLN A 1 401 ? -32.718 -1.379 -18.869 1.00 83.19 401 GLN A O 1
ATOM 3222 N N . LEU A 1 402 ? -32.758 -0.529 -16.791 1.00 82.50 402 LEU A N 1
ATOM 3223 C CA . LEU A 1 402 ? -34.219 -0.540 -16.619 1.00 82.50 402 LEU A CA 1
ATOM 3224 C C . LEU A 1 402 ? -34.935 0.646 -17.300 1.00 82.50 402 LEU A C 1
ATOM 3226 O O . LEU A 1 402 ? -36.158 0.771 -17.197 1.00 82.50 402 LEU A O 1
ATOM 3230 N N . GLY A 1 403 ? -34.194 1.526 -17.986 1.00 83.81 403 GLY A N 1
ATOM 3231 C CA . GLY A 1 403 ? -34.743 2.661 -18.730 1.00 83.81 403 GLY A CA 1
ATOM 3232 C C . GLY A 1 403 ? -34.961 3.932 -17.903 1.00 83.81 403 GLY A C 1
ATOM 3233 O O . GLY A 1 403 ? -35.777 4.766 -18.294 1.00 83.81 403 GLY A O 1
ATOM 3234 N N . PHE A 1 404 ? -34.283 4.081 -16.760 1.00 86.50 404 PHE A N 1
ATOM 3235 C CA . PHE A 1 404 ? -34.225 5.347 -16.019 1.00 86.50 404 PHE A CA 1
ATOM 3236 C C . PHE A 1 404 ? -33.112 6.251 -16.563 1.00 86.50 404 PHE A C 1
ATOM 3238 O O . PHE A 1 404 ? -32.033 5.771 -16.922 1.00 86.50 404 PHE A O 1
ATOM 3245 N N . ASP A 1 405 ? -33.354 7.563 -16.589 1.00 86.25 405 ASP A N 1
ATOM 3246 C CA . ASP A 1 405 ? -32.359 8.532 -17.045 1.00 86.25 405 ASP A CA 1
ATOM 3247 C C . ASP A 1 405 ? -31.234 8.724 -16.010 1.00 86.25 405 ASP A C 1
ATOM 3249 O O . ASP A 1 405 ? -31.357 8.400 -14.828 1.00 86.25 405 ASP A O 1
ATOM 3253 N N . THR A 1 406 ? -30.098 9.261 -16.442 1.00 82.88 406 THR A N 1
ATOM 3254 C CA . THR A 1 406 ? -28.914 9.489 -15.607 1.00 82.88 406 THR A CA 1
ATOM 3255 C C . THR A 1 406 ? -29.213 10.330 -14.363 1.00 82.88 406 THR A C 1
ATOM 3257 O O . THR A 1 406 ? -28.736 9.987 -13.280 1.00 82.88 406 THR A O 1
ATOM 3260 N N . PHE A 1 407 ? -30.041 11.369 -14.490 1.00 85.44 407 PHE A N 1
ATOM 3261 C CA . PHE A 1 407 ? -30.484 12.194 -13.367 1.00 85.44 407 PHE A CA 1
ATOM 3262 C C . PHE A 1 407 ? -31.359 11.397 -12.390 1.00 85.44 407 PHE A C 1
ATOM 3264 O O . PHE A 1 407 ? -31.061 11.350 -11.194 1.00 85.44 407 PHE A O 1
ATOM 3271 N N . ASP A 1 408 ? -32.364 10.689 -12.911 1.00 85.56 408 ASP A N 1
ATOM 3272 C CA . ASP A 1 408 ? -33.275 9.869 -12.111 1.00 85.56 408 ASP A CA 1
ATOM 3273 C C . ASP A 1 408 ? -32.526 8.759 -11.372 1.00 85.56 408 ASP A C 1
ATOM 3275 O O . ASP A 1 408 ? -32.742 8.558 -10.184 1.00 85.56 408 ASP A O 1
ATOM 3279 N N . THR A 1 409 ? -31.586 8.067 -12.026 1.00 86.81 409 THR A N 1
ATOM 3280 C CA . THR A 1 409 ? -30.798 7.000 -11.383 1.00 86.81 409 THR A CA 1
ATOM 3281 C C . THR A 1 409 ? -29.974 7.495 -10.199 1.00 86.81 409 THR A C 1
ATOM 3283 O O . THR A 1 409 ? -29.885 6.801 -9.185 1.00 86.81 409 THR A O 1
ATOM 3286 N N . ASN A 1 410 ? -29.412 8.703 -10.291 1.00 85.94 410 ASN A N 1
ATOM 3287 C CA . ASN A 1 410 ? -28.688 9.311 -9.179 1.00 85.94 410 ASN A CA 1
ATOM 3288 C C . ASN A 1 410 ? -29.640 9.674 -8.035 1.00 85.94 410 ASN A C 1
ATOM 3290 O O . ASN A 1 410 ? -29.343 9.359 -6.884 1.00 85.94 410 ASN A O 1
ATOM 3294 N N . LEU A 1 411 ? -30.799 10.266 -8.338 1.00 88.12 411 LEU A N 1
ATOM 3295 C CA . LEU A 1 411 ? -31.807 10.612 -7.333 1.00 88.12 411 LEU A CA 1
ATOM 3296 C C . LEU A 1 411 ? -32.359 9.360 -6.630 1.00 88.12 411 LEU A C 1
ATOM 3298 O O . LEU A 1 411 ? -32.468 9.325 -5.407 1.00 88.12 411 LEU A O 1
ATOM 3302 N N . LEU A 1 412 ? -32.632 8.305 -7.397 1.00 88.94 412 LEU A N 1
ATOM 3303 C CA . LEU A 1 412 ? -33.173 7.030 -6.925 1.00 88.94 412 LEU A CA 1
ATOM 3304 C C . LEU A 1 412 ? -32.177 6.224 -6.072 1.00 88.94 412 LEU A C 1
ATOM 3306 O O . LEU A 1 412 ? -32.600 5.321 -5.345 1.00 88.94 412 LEU A O 1
ATOM 3310 N N . SER A 1 413 ? -30.883 6.561 -6.110 1.00 87.94 413 SER A N 1
ATOM 3311 C CA . SER A 1 413 ? -29.864 5.986 -5.219 1.00 87.94 413 SER A CA 1
ATOM 3312 C C . SER A 1 413 ? -29.886 6.579 -3.804 1.00 87.94 413 SER A C 1
ATOM 3314 O O . SER A 1 413 ? -29.534 5.893 -2.845 1.00 87.94 413 SER A O 1
ATOM 3316 N N . ILE A 1 414 ? -30.352 7.826 -3.648 1.00 90.62 414 ILE A N 1
ATOM 3317 C CA . ILE A 1 414 ? -30.320 8.550 -2.366 1.00 90.62 414 ILE A CA 1
ATOM 3318 C C . ILE A 1 414 ? -31.141 7.839 -1.277 1.00 90.62 414 ILE A C 1
ATOM 3320 O O . ILE A 1 414 ? -30.609 7.658 -0.178 1.00 90.62 414 ILE A O 1
ATOM 3324 N N . PRO A 1 415 ? -32.388 7.381 -1.535 1.00 91.44 415 PRO A N 1
ATOM 3325 C CA . PRO A 1 415 ? -33.176 6.660 -0.537 1.00 91.44 415 PRO A CA 1
ATOM 3326 C C . PRO A 1 415 ? -32.471 5.413 -0.001 1.00 91.44 415 PRO A C 1
ATOM 3328 O O . PRO A 1 415 ? -32.552 5.160 1.199 1.00 91.44 415 PRO A O 1
ATOM 3331 N N . CYS A 1 416 ? -31.742 4.683 -0.858 1.00 90.19 416 CYS A N 1
ATOM 3332 C CA . CYS A 1 416 ? -30.972 3.512 -0.439 1.00 90.19 416 CYS A CA 1
ATOM 3333 C C . CYS A 1 416 ? -29.952 3.924 0.631 1.00 90.19 416 CYS A C 1
ATOM 3335 O O . CYS A 1 416 ? -29.991 3.405 1.740 1.00 90.19 416 CYS A O 1
ATOM 3337 N N . GLN A 1 417 ? -29.132 4.944 0.356 1.00 90.62 417 GLN A N 1
ATOM 3338 C CA . GLN A 1 417 ? -28.074 5.381 1.275 1.00 90.62 417 GLN A CA 1
ATOM 3339 C C . GLN A 1 417 ? -28.601 5.934 2.601 1.00 90.62 417 GLN A C 1
ATOM 3341 O O . GLN A 1 417 ? -28.032 5.667 3.666 1.00 90.62 417 GLN A O 1
ATOM 3346 N N . VAL A 1 418 ? -29.702 6.689 2.560 1.00 93.25 418 VAL A N 1
ATOM 3347 C CA . VAL A 1 418 ? -30.351 7.200 3.774 1.00 93.25 418 VAL A CA 1
ATOM 3348 C C . VAL A 1 418 ? -30.880 6.041 4.621 1.00 93.25 418 VAL A C 1
ATOM 3350 O O . VAL A 1 418 ? -30.616 5.994 5.824 1.00 93.25 418 VAL A O 1
ATOM 3353 N N . ALA A 1 419 ? -31.567 5.078 4.002 1.00 92.56 419 ALA A N 1
ATOM 3354 C CA . ALA A 1 419 ? -32.105 3.915 4.697 1.00 92.56 419 ALA A CA 1
ATOM 3355 C C . ALA A 1 419 ? -30.994 3.041 5.299 1.00 92.56 419 ALA A C 1
ATOM 3357 O O . ALA A 1 419 ? -31.071 2.704 6.480 1.00 92.56 419 ALA A O 1
ATOM 3358 N N . THR A 1 420 ? -29.924 2.748 4.552 1.00 91.75 420 THR A N 1
ATOM 3359 C CA . THR A 1 420 ? -28.755 1.999 5.049 1.00 91.75 420 THR A CA 1
ATOM 3360 C C . THR A 1 420 ? -28.114 2.696 6.246 1.00 91.75 420 THR A C 1
ATOM 3362 O O . THR A 1 420 ? -27.790 2.043 7.237 1.00 91.75 420 THR A O 1
ATOM 3365 N N . THR A 1 421 ? -27.976 4.026 6.202 1.00 91.81 421 THR A N 1
ATOM 3366 C CA . THR A 1 421 ? -27.389 4.813 7.300 1.00 91.81 421 THR A CA 1
ATOM 3367 C C . THR A 1 421 ? -28.235 4.718 8.570 1.00 91.81 421 THR A C 1
ATOM 3369 O O . THR A 1 421 ? -27.709 4.438 9.649 1.00 91.81 421 THR A O 1
ATOM 3372 N N . ILE A 1 422 ? -29.554 4.899 8.452 1.00 94.44 422 ILE A N 1
ATOM 3373 C CA . ILE A 1 422 ? -30.488 4.796 9.582 1.00 94.44 422 ILE A CA 1
ATOM 3374 C C . ILE A 1 422 ? -30.496 3.365 10.141 1.00 94.44 422 ILE A C 1
ATOM 3376 O O . ILE A 1 422 ? -30.327 3.168 11.346 1.00 94.44 422 ILE A O 1
ATOM 3380 N N . ASN A 1 423 ? -30.617 2.359 9.272 1.00 93.25 423 ASN A N 1
ATOM 3381 C CA . ASN A 1 423 ? -30.668 0.951 9.661 1.00 93.25 423 ASN A CA 1
ATOM 3382 C C . ASN A 1 423 ? -29.359 0.472 10.306 1.00 93.25 423 ASN A C 1
ATOM 3384 O O . ASN A 1 423 ? -29.399 -0.292 11.269 1.00 93.25 423 ASN A O 1
ATOM 3388 N N . MET A 1 424 ? -28.200 0.958 9.848 1.00 93.00 424 MET A N 1
ATOM 3389 C CA . MET A 1 424 ? -26.899 0.683 10.469 1.00 93.00 424 MET A CA 1
ATOM 3390 C C . MET A 1 424 ? -26.827 1.219 11.908 1.00 93.00 424 MET A C 1
ATOM 3392 O O . MET A 1 424 ? -26.363 0.511 12.808 1.00 93.00 424 MET A O 1
ATOM 3396 N N . LEU A 1 425 ? -27.293 2.451 12.151 1.00 93.12 425 LEU A N 1
ATOM 3397 C CA . LEU A 1 425 ? -27.318 3.039 13.497 1.00 93.12 425 LEU A CA 1
ATOM 3398 C C . LEU A 1 425 ? -28.259 2.263 14.426 1.00 93.12 425 LEU A C 1
ATOM 3400 O O . LEU A 1 425 ? -27.877 1.933 15.551 1.00 93.12 425 LEU A O 1
ATOM 3404 N N . ILE A 1 426 ? -29.450 1.907 13.936 1.00 93.31 426 ILE A N 1
ATOM 3405 C CA . ILE A 1 426 ? -30.426 1.100 14.679 1.00 93.31 426 ILE A CA 1
ATOM 3406 C C . ILE A 1 426 ? -29.837 -0.272 15.022 1.00 93.31 426 ILE A C 1
ATOM 3408 O O . ILE A 1 426 ? -29.869 -0.672 16.185 1.00 93.31 426 ILE A O 1
ATOM 3412 N N . LEU A 1 427 ? -29.249 -0.981 14.051 1.00 92.38 427 LEU A N 1
ATOM 3413 C CA . LEU A 1 427 ? -28.651 -2.300 14.276 1.00 92.38 427 LEU A CA 1
ATOM 3414 C C . LEU A 1 427 ? -27.524 -2.239 15.310 1.00 92.38 427 LEU A C 1
ATOM 3416 O O . LEU A 1 427 ? -27.449 -3.088 16.198 1.00 92.38 427 LEU A O 1
ATOM 3420 N N . THR A 1 428 ? -26.671 -1.215 15.227 1.00 89.50 428 THR A N 1
ATOM 3421 C CA . THR A 1 428 ? -25.568 -1.020 16.176 1.00 89.50 428 THR A CA 1
ATOM 3422 C C . THR A 1 428 ? -26.100 -0.783 17.591 1.00 89.50 428 THR A C 1
ATOM 3424 O O . THR A 1 428 ? -25.626 -1.416 18.534 1.00 89.50 428 THR A O 1
ATOM 3427 N N . TRP A 1 429 ? -27.138 0.045 17.747 1.00 90.88 429 TRP A N 1
ATOM 3428 C CA . TRP A 1 429 ? -27.790 0.281 19.038 1.00 90.88 429 TRP A CA 1
ATOM 3429 C C . TRP A 1 429 ? -28.464 -0.983 19.602 1.00 90.88 429 TRP A C 1
ATOM 3431 O O . TRP A 1 429 ? -28.276 -1.319 20.775 1.00 90.88 429 TRP A O 1
ATOM 3441 N N . ILE A 1 430 ? -29.195 -1.738 18.771 1.00 92.19 430 ILE A N 1
ATOM 3442 C CA . ILE A 1 430 ? -29.816 -3.012 19.173 1.00 92.19 430 ILE A CA 1
ATOM 3443 C C . ILE A 1 430 ? -28.740 -4.021 19.595 1.00 92.19 430 ILE A C 1
ATOM 3445 O O . ILE A 1 430 ? -28.909 -4.709 20.601 1.00 92.19 430 ILE A O 1
ATOM 3449 N N . SER A 1 431 ? -27.615 -4.085 18.877 1.00 90.94 431 SER A N 1
ATOM 3450 C CA . SER A 1 431 ? -26.481 -4.959 19.202 1.00 90.94 431 SER A CA 1
ATOM 3451 C C . SER A 1 431 ? -25.919 -4.702 20.592 1.00 90.94 431 SER A C 1
ATOM 3453 O O . SER A 1 431 ? -25.618 -5.650 21.321 1.00 90.94 431 SER A O 1
ATOM 3455 N N . GLU A 1 432 ? -25.801 -3.440 20.997 1.00 86.94 432 GLU A N 1
ATOM 3456 C CA . GLU A 1 432 ? -25.336 -3.115 22.343 1.00 86.94 432 GLU A CA 1
ATOM 3457 C C . GLU A 1 432 ? -26.376 -3.454 23.410 1.00 86.94 432 GLU A C 1
ATOM 3459 O O . GLU A 1 432 ? -26.012 -4.015 24.443 1.00 86.94 432 GLU A O 1
ATOM 3464 N N . LYS A 1 433 ? -27.662 -3.197 23.141 1.00 88.50 433 LYS A N 1
ATOM 3465 C CA . LYS A 1 433 ? -28.748 -3.458 24.095 1.00 88.50 433 LYS A CA 1
ATOM 3466 C C . LYS A 1 433 ? -29.014 -4.950 24.312 1.00 88.50 433 LYS A C 1
ATOM 3468 O O . LYS A 1 433 ? -29.215 -5.381 25.442 1.00 88.50 433 LYS A O 1
ATOM 3473 N N . VAL A 1 434 ? -29.030 -5.735 23.236 1.00 87.56 434 VAL A N 1
ATOM 3474 C CA . VAL A 1 434 ? -29.298 -7.184 23.273 1.00 87.56 434 VAL A CA 1
ATOM 3475 C C . VAL A 1 434 ? -28.016 -7.975 23.555 1.00 87.56 434 VAL A C 1
ATOM 3477 O O . VAL A 1 434 ? -28.074 -9.120 23.996 1.00 87.56 434 VAL A O 1
ATOM 3480 N N . ASN A 1 435 ? -26.846 -7.366 23.337 1.00 86.06 435 ASN A N 1
ATOM 3481 C CA . ASN A 1 435 ? -25.529 -7.967 23.543 1.00 86.06 435 ASN A CA 1
ATOM 3482 C C . ASN A 1 435 ? -25.319 -9.277 22.746 1.00 86.06 435 ASN A C 1
ATOM 3484 O O . ASN A 1 435 ? -24.533 -10.129 23.157 1.00 86.06 435 ASN A O 1
ATOM 3488 N N . GLN A 1 436 ? -26.018 -9.433 21.614 1.00 87.44 436 GLN A N 1
ATOM 3489 C CA . GLN A 1 436 ? -25.988 -10.605 20.726 1.00 87.44 436 GLN A CA 1
ATOM 3490 C C . GLN A 1 436 ? -25.593 -10.167 19.311 1.00 87.44 436 GLN A C 1
ATOM 3492 O O . GLN A 1 436 ? -26.446 -9.718 18.546 1.00 87.44 436 GLN A O 1
ATOM 3497 N N . ARG A 1 437 ? -24.314 -10.293 18.942 1.00 89.50 437 ARG A N 1
ATOM 3498 C CA . ARG A 1 437 ? -23.819 -9.794 17.641 1.00 89.50 437 ARG A CA 1
ATOM 3499 C C . ARG A 1 437 ? -24.039 -10.786 16.514 1.00 89.50 437 ARG A C 1
ATOM 3501 O O . ARG A 1 437 ? -24.505 -10.399 15.446 1.00 89.50 437 ARG A O 1
ATOM 3508 N N . ALA A 1 438 ? -23.764 -12.067 16.747 1.00 90.44 438 ALA A N 1
ATOM 3509 C CA . ALA A 1 438 ? -23.900 -13.080 15.708 1.00 90.44 438 ALA A CA 1
ATOM 3510 C C . ALA A 1 438 ? -25.351 -13.255 15.237 1.00 90.44 438 ALA A C 1
ATOM 3512 O O . ALA A 1 438 ? -25.582 -13.423 14.045 1.00 90.44 438 ALA A O 1
ATOM 3513 N N . LEU A 1 439 ? -26.340 -13.164 16.140 1.00 90.56 439 LEU A N 1
ATOM 3514 C CA . LEU A 1 439 ? -27.760 -13.237 15.757 1.00 90.56 439 LEU A CA 1
ATOM 3515 C C . LEU A 1 439 ? -28.188 -12.069 14.875 1.00 90.56 439 LEU A C 1
ATOM 3517 O O . LEU A 1 439 ? -28.947 -12.258 13.931 1.00 90.56 439 LEU A O 1
ATOM 3521 N N . LEU A 1 440 ? -27.703 -10.869 15.186 1.00 92.00 440 LEU A N 1
ATOM 3522 C CA . LEU A 1 440 ? -27.976 -9.699 14.365 1.00 92.00 440 LEU A CA 1
ATOM 3523 C C . LEU A 1 440 ? -27.295 -9.819 13.002 1.00 92.00 440 LEU A C 1
ATOM 3525 O O . LEU A 1 440 ? -27.898 -9.441 12.008 1.00 92.00 440 LEU A O 1
ATOM 3529 N N . GLY A 1 441 ? -26.111 -10.436 12.939 1.00 91.62 441 GLY A N 1
ATOM 3530 C CA . GLY A 1 441 ? -25.481 -10.851 11.684 1.00 91.62 441 GLY A CA 1
ATOM 3531 C C . GLY A 1 441 ? -26.357 -11.799 10.859 1.00 91.62 441 GLY A C 1
ATOM 3532 O O . GLY A 1 441 ? -26.604 -11.525 9.690 1.00 91.62 441 GLY A O 1
ATOM 3533 N N . VAL A 1 442 ? -26.912 -12.854 11.476 1.00 94.06 442 VAL A N 1
ATOM 3534 C CA . VAL A 1 442 ? -27.878 -13.757 10.812 1.00 94.06 442 VAL A CA 1
ATOM 3535 C C . VAL A 1 442 ? -29.088 -12.986 10.289 1.00 94.06 442 VAL A C 1
ATOM 3537 O O . VAL A 1 442 ? -29.507 -13.214 9.160 1.00 94.06 442 VAL A O 1
ATOM 3540 N N . PHE A 1 443 ? -29.641 -12.065 11.082 1.00 93.75 443 PHE A N 1
ATOM 3541 C CA . PHE A 1 443 ? -30.773 -11.242 10.661 1.00 93.75 443 PHE A CA 1
ATOM 3542 C C . PHE A 1 443 ? -30.468 -10.441 9.385 1.00 93.75 443 PHE A C 1
ATOM 3544 O O . PHE A 1 443 ? -31.315 -10.392 8.496 1.00 93.75 443 PHE A O 1
ATOM 3551 N N . VAL A 1 444 ? -29.260 -9.879 9.252 1.00 93.25 444 VAL A N 1
ATOM 3552 C CA . VAL A 1 444 ? -28.851 -9.171 8.026 1.00 93.25 444 VAL A CA 1
ATOM 3553 C C . VAL A 1 444 ? -28.830 -10.110 6.819 1.00 93.25 444 VAL A C 1
ATOM 3555 O O . VAL A 1 444 ? -29.356 -9.773 5.763 1.00 93.25 444 VAL A O 1
ATOM 3558 N N . GLU A 1 445 ? -28.267 -11.307 6.959 1.00 94.38 445 GLU A N 1
ATOM 3559 C CA . GLU A 1 445 ? -28.207 -12.265 5.847 1.00 94.38 445 GLU A CA 1
ATOM 3560 C C . GLU A 1 445 ? -29.601 -12.776 5.458 1.00 94.38 445 GLU A C 1
ATOM 3562 O O . GLU A 1 445 ? -29.902 -12.938 4.277 1.00 94.38 445 GLU A O 1
ATOM 3567 N N . VAL A 1 446 ? -30.488 -12.963 6.440 1.00 93.69 446 VAL A N 1
ATOM 3568 C CA . VAL A 1 446 ? -31.898 -13.322 6.216 1.00 93.69 446 VAL A CA 1
ATOM 3569 C C . VAL A 1 446 ? -32.673 -12.185 5.541 1.00 93.69 446 VAL A C 1
ATOM 3571 O O . VAL A 1 446 ? -33.592 -12.461 4.776 1.00 93.69 446 VAL A O 1
ATOM 3574 N N . TRP A 1 447 ? -32.296 -10.924 5.764 1.00 93.81 447 TRP A N 1
ATOM 3575 C CA . TRP A 1 447 ? -32.841 -9.774 5.034 1.00 93.81 447 TRP A CA 1
ATOM 3576 C C . TRP A 1 447 ? -32.403 -9.773 3.561 1.00 93.81 447 TRP A C 1
ATOM 3578 O O . TRP A 1 447 ? -33.207 -9.531 2.659 1.00 93.81 447 TRP A O 1
ATOM 3588 N N . LEU A 1 448 ? -31.126 -10.071 3.304 1.00 94.06 448 LEU A N 1
ATOM 3589 C CA . LEU A 1 448 ? -30.537 -10.065 1.961 1.00 94.06 448 LEU A CA 1
ATOM 3590 C C . LEU A 1 448 ? -31.000 -11.254 1.107 1.00 94.06 448 LEU A C 1
ATOM 3592 O O . LEU A 1 448 ? -31.307 -11.085 -0.073 1.00 94.06 448 LEU A O 1
ATOM 3596 N N . LEU A 1 449 ? -31.073 -12.450 1.694 1.00 94.19 449 LEU A N 1
ATOM 3597 C CA . LEU A 1 449 ? -31.339 -13.706 0.992 1.00 94.19 449 LEU A CA 1
ATOM 3598 C C . LEU A 1 449 ? -32.592 -13.689 0.089 1.00 94.19 449 LEU A C 1
ATOM 3600 O O . LEU A 1 449 ? -32.444 -13.988 -1.099 1.00 94.19 449 LEU A O 1
ATOM 3604 N N . PRO A 1 450 ? -33.806 -13.331 0.563 1.00 94.00 450 PRO A N 1
ATOM 3605 C CA . PRO A 1 450 ? -34.994 -13.317 -0.290 1.00 94.00 450 PRO A CA 1
ATOM 3606 C C . PRO A 1 450 ? -34.868 -12.297 -1.423 1.00 94.00 450 PRO A C 1
ATOM 3608 O O . PRO A 1 450 ? -35.321 -12.557 -2.537 1.00 94.00 450 PRO A O 1
ATOM 3611 N N . CYS A 1 451 ? -34.202 -11.169 -1.171 1.00 93.31 451 CYS A N 1
ATOM 3612 C CA . CYS A 1 451 ? -34.019 -10.120 -2.164 1.00 93.31 451 CYS A CA 1
ATOM 3613 C C . CYS A 1 451 ? -33.077 -10.564 -3.295 1.00 93.31 451 CYS A C 1
ATOM 3615 O O . CYS A 1 451 ? -33.364 -10.361 -4.474 1.00 93.31 451 CYS A O 1
ATOM 3617 N N . VAL A 1 452 ? -31.976 -11.234 -2.948 1.00 93.19 452 VAL A N 1
ATOM 3618 C CA . VAL A 1 452 ? -31.023 -11.782 -3.923 1.00 93.19 452 VAL A CA 1
ATOM 3619 C C . VAL A 1 452 ? -31.620 -12.966 -4.693 1.00 93.19 452 VAL A C 1
ATOM 3621 O O . VAL A 1 452 ? -31.411 -13.081 -5.901 1.00 93.19 452 VAL A O 1
ATOM 3624 N N . ILE A 1 453 ? -32.407 -13.827 -4.035 1.00 93.31 453 ILE A N 1
ATOM 3625 C CA . ILE A 1 453 ? -33.144 -14.909 -4.710 1.00 93.31 453 ILE A CA 1
ATOM 3626 C C . ILE A 1 453 ? -34.139 -14.327 -5.716 1.00 93.31 453 ILE A C 1
ATOM 3628 O O . ILE A 1 453 ? -34.206 -14.802 -6.849 1.00 93.31 453 ILE A O 1
ATOM 3632 N N . ALA A 1 454 ? -34.871 -13.277 -5.338 1.00 91.50 454 ALA A N 1
ATOM 3633 C CA . ALA A 1 454 ? -35.783 -12.600 -6.248 1.00 91.50 454 ALA A CA 1
ATOM 3634 C C . ALA A 1 454 ? -35.038 -12.051 -7.477 1.00 91.50 454 ALA A C 1
ATOM 3636 O O . ALA A 1 454 ? -35.467 -12.315 -8.596 1.00 91.50 454 ALA A O 1
ATOM 3637 N N . LEU A 1 455 ? -33.869 -11.417 -7.307 1.00 89.00 455 LEU A N 1
ATOM 3638 C CA . LEU A 1 455 ? -33.026 -10.972 -8.430 1.00 89.00 455 LEU A CA 1
ATOM 3639 C C . LEU A 1 455 ? -32.494 -12.119 -9.311 1.00 89.00 455 LEU A C 1
ATOM 3641 O O . LEU A 1 455 ? -32.150 -11.903 -10.471 1.00 89.00 455 LEU A O 1
ATOM 3645 N N . ALA A 1 456 ? -32.400 -13.343 -8.789 1.00 89.12 456 ALA A N 1
ATOM 3646 C CA . ALA A 1 456 ? -31.939 -14.505 -9.550 1.00 89.12 456 ALA A CA 1
ATOM 3647 C C . ALA A 1 456 ? -33.043 -15.183 -10.385 1.00 89.12 456 ALA A C 1
ATOM 3649 O O . ALA A 1 456 ? -32.726 -15.934 -11.316 1.00 89.12 456 ALA A O 1
ATOM 3650 N N . VAL A 1 457 ? -34.314 -14.981 -10.020 1.00 89.25 457 VAL A N 1
ATOM 3651 C CA . VAL A 1 457 ? -35.460 -15.752 -10.540 1.00 89.25 457 VAL A CA 1
ATOM 3652 C C . VAL A 1 457 ? -36.487 -14.881 -11.262 1.00 89.25 457 VAL A C 1
ATOM 3654 O O . VAL A 1 457 ? -37.170 -15.393 -12.148 1.00 89.25 457 VAL A O 1
ATOM 3657 N N . ILE A 1 458 ? -36.592 -13.592 -10.919 1.00 87.00 458 ILE A N 1
ATOM 3658 C CA . ILE A 1 458 ? -37.561 -12.676 -11.527 1.00 87.00 458 ILE A CA 1
ATOM 3659 C C . ILE A 1 458 ? -37.457 -12.705 -13.064 1.00 87.00 458 ILE A C 1
ATOM 3661 O O . ILE A 1 458 ? -36.348 -12.650 -13.606 1.00 87.00 458 ILE A O 1
ATOM 3665 N N . PRO A 1 459 ? -38.594 -12.824 -13.777 1.00 82.62 459 PRO A N 1
ATOM 3666 C CA . PRO A 1 459 ? -38.598 -12.795 -15.228 1.00 82.62 459 PRO A CA 1
ATOM 3667 C C . PRO A 1 459 ? -38.350 -11.377 -15.765 1.00 82.62 459 PRO A C 1
ATOM 3669 O O . PRO A 1 459 ? -38.524 -10.373 -15.075 1.00 82.62 459 PRO A O 1
ATOM 3672 N N . SER A 1 460 ? -37.882 -11.303 -17.009 1.00 76.25 460 SER A N 1
ATOM 3673 C CA . SER A 1 460 ? -37.374 -10.077 -17.638 1.00 76.25 460 SER A CA 1
ATOM 3674 C C . SER A 1 460 ? -38.468 -9.062 -18.003 1.00 76.25 460 SER A C 1
ATOM 3676 O O . SER A 1 460 ? -38.170 -7.957 -18.441 1.00 76.25 460 SER A O 1
ATOM 3678 N N . ASP A 1 461 ? -39.737 -9.445 -17.863 1.00 78.56 461 ASP A N 1
ATOM 3679 C CA . ASP A 1 461 ? -40.940 -8.672 -18.186 1.00 78.56 461 ASP A CA 1
ATOM 3680 C C . ASP A 1 461 ? -41.525 -7.915 -16.978 1.00 78.56 461 ASP A C 1
ATOM 3682 O O . ASP A 1 461 ? -42.558 -7.251 -17.090 1.00 78.56 461 ASP A O 1
ATOM 3686 N N . VAL A 1 462 ? -40.868 -7.980 -15.817 1.00 82.12 462 VAL A N 1
ATOM 3687 C CA . VAL A 1 462 ? -41.321 -7.300 -14.600 1.00 82.12 462 VAL A CA 1
ATOM 3688 C C . VAL A 1 462 ? -41.165 -5.778 -14.709 1.00 82.12 462 VAL A C 1
ATOM 3690 O O . VAL A 1 462 ? -40.179 -5.251 -15.221 1.00 82.12 462 VAL A O 1
ATOM 3693 N N . SER A 1 463 ? -42.156 -5.051 -14.178 1.00 87.12 463 SER A N 1
ATOM 3694 C CA . SER A 1 463 ? -42.161 -3.585 -14.129 1.00 87.12 463 SER A CA 1
ATOM 3695 C C . SER A 1 463 ? -40.864 -3.028 -13.535 1.00 87.12 463 SER A C 1
ATOM 3697 O O . SER A 1 463 ? -40.451 -3.413 -12.440 1.00 87.12 463 SER A O 1
ATOM 3699 N N . ARG A 1 464 ? -40.281 -2.025 -14.204 1.00 87.06 464 ARG A N 1
ATOM 3700 C CA . ARG A 1 464 ? -39.071 -1.312 -13.755 1.00 87.06 464 ARG A CA 1
ATOM 3701 C C . ARG A 1 464 ? -39.143 -0.824 -12.302 1.00 87.06 464 ARG A C 1
ATOM 3703 O O . ARG A 1 464 ? -38.136 -0.825 -11.599 1.00 87.06 464 ARG A O 1
ATOM 3710 N N . TRP A 1 465 ? -40.336 -0.449 -11.834 1.00 88.38 465 TRP A N 1
ATOM 3711 C CA . TRP A 1 465 ? -40.568 0.015 -10.464 1.00 88.38 465 TRP A CA 1
ATOM 3712 C C . TRP A 1 465 ? -40.552 -1.117 -9.435 1.00 88.38 465 TRP A C 1
ATOM 3714 O O . TRP A 1 465 ? -40.126 -0.896 -8.305 1.00 88.38 465 TRP A O 1
ATOM 3724 N N . ALA A 1 466 ? -40.969 -2.325 -9.816 1.00 87.88 466 ALA A N 1
ATOM 3725 C CA . ALA A 1 466 ? -40.887 -3.492 -8.945 1.00 87.88 466 ALA A CA 1
ATOM 3726 C C . ALA A 1 466 ? -39.425 -3.932 -8.764 1.00 87.88 466 ALA A C 1
ATOM 3728 O O . ALA A 1 466 ? -38.996 -4.181 -7.638 1.00 87.88 466 ALA A O 1
ATOM 3729 N N . THR A 1 467 ? -38.631 -3.924 -9.840 1.00 85.75 467 THR A N 1
ATOM 3730 C CA . THR A 1 467 ? -37.184 -4.179 -9.763 1.00 85.75 467 THR A CA 1
ATOM 3731 C C . THR A 1 467 ? -36.465 -3.096 -8.957 1.00 85.75 467 THR A C 1
ATOM 3733 O O . THR A 1 467 ? -35.617 -3.415 -8.128 1.00 85.75 467 THR A O 1
ATOM 3736 N N . TYR A 1 468 ? -36.842 -1.822 -9.124 1.00 89.50 468 TYR A N 1
ATOM 3737 C CA . TYR A 1 468 ? -36.331 -0.733 -8.286 1.00 89.50 468 TYR A CA 1
ATOM 3738 C C . TYR A 1 468 ? -36.649 -0.953 -6.802 1.00 89.50 468 TYR A C 1
ATOM 3740 O O . TYR A 1 468 ? -35.738 -0.927 -5.979 1.00 89.50 468 TYR A O 1
ATOM 3748 N N . ALA A 1 469 ? -37.911 -1.224 -6.456 1.00 90.31 469 ALA A N 1
ATOM 3749 C CA . ALA A 1 469 ? -38.321 -1.461 -5.073 1.00 90.31 469 ALA A CA 1
ATOM 3750 C C . ALA A 1 469 ? -37.555 -2.633 -4.439 1.00 90.31 469 ALA A C 1
ATOM 3752 O O . ALA A 1 469 ? -37.107 -2.534 -3.298 1.00 90.31 469 ALA A O 1
ATOM 3753 N N . LEU A 1 470 ? -37.340 -3.713 -5.196 1.00 91.19 470 LEU A N 1
ATOM 3754 C CA . LEU A 1 470 ? -36.546 -4.855 -4.753 1.00 91.19 470 LEU A CA 1
ATOM 3755 C C . LEU A 1 470 ? -35.096 -4.468 -4.435 1.00 91.19 470 LEU A C 1
ATOM 3757 O O . LEU A 1 470 ? -34.574 -4.835 -3.384 1.00 91.19 470 LEU A O 1
ATOM 3761 N N . VAL A 1 471 ? -34.452 -3.711 -5.325 1.00 89.38 471 VAL A N 1
ATOM 3762 C CA . VAL A 1 471 ? -33.068 -3.257 -5.138 1.00 89.38 471 VAL A CA 1
ATOM 3763 C C . VAL A 1 471 ? -32.960 -2.268 -3.974 1.00 89.38 471 VAL A C 1
ATOM 3765 O O . VAL A 1 471 ? -32.007 -2.344 -3.204 1.00 89.38 471 VAL A O 1
ATOM 3768 N N . VAL A 1 472 ? -33.953 -1.396 -3.779 1.00 91.12 472 VAL A N 1
ATOM 3769 C CA . VAL A 1 472 ? -34.009 -0.500 -2.615 1.00 91.12 472 VAL A CA 1
ATOM 3770 C C . VAL A 1 472 ? -34.073 -1.301 -1.321 1.00 91.12 472 VAL A C 1
ATOM 3772 O O . VAL A 1 472 ? -33.291 -1.034 -0.414 1.00 91.12 472 VAL A O 1
ATOM 3775 N N . VAL A 1 473 ? -34.957 -2.300 -1.221 1.00 92.56 473 VAL A N 1
ATOM 3776 C CA . VAL A 1 473 ? -35.062 -3.143 -0.016 1.00 92.56 473 VAL A CA 1
ATOM 3777 C C . VAL A 1 473 ? -33.769 -3.925 0.220 1.00 92.56 473 VAL A C 1
ATOM 3779 O O . VAL A 1 473 ? -33.295 -3.986 1.355 1.00 92.56 473 VAL A O 1
ATOM 3782 N N . LEU A 1 474 ? -33.163 -4.459 -0.845 1.00 93.06 474 LEU A N 1
ATOM 3783 C CA . LEU A 1 474 ? -31.878 -5.152 -0.786 1.00 93.06 474 LEU A CA 1
ATOM 3784 C C . LEU A 1 474 ? -30.764 -4.248 -0.240 1.00 93.06 474 LEU A C 1
ATOM 3786 O O . LEU A 1 474 ? -30.038 -4.652 0.663 1.00 93.06 474 LEU A O 1
ATOM 3790 N N . LEU A 1 475 ? -30.626 -3.034 -0.779 1.00 92.12 475 LEU A N 1
ATOM 3791 C CA . LEU A 1 475 ? -29.542 -2.111 -0.430 1.00 92.12 475 LEU A CA 1
ATOM 3792 C C . LEU A 1 475 ? -29.790 -1.345 0.869 1.00 92.12 475 LEU A C 1
ATOM 3794 O O . LEU A 1 475 ? -28.833 -0.935 1.518 1.00 92.12 475 LEU A O 1
ATOM 3798 N N . SER A 1 476 ? -31.040 -1.266 1.325 1.00 92.88 476 SER A N 1
ATOM 3799 C CA . SER A 1 476 ? -31.408 -0.735 2.644 1.00 92.88 476 SER A CA 1
ATOM 3800 C C . SER A 1 476 ? -31.036 -1.673 3.801 1.00 92.88 476 SER A C 1
ATOM 3802 O O . SER A 1 476 ? -31.494 -1.465 4.927 1.00 92.88 476 SER A O 1
ATOM 3804 N N . TYR A 1 477 ? -30.244 -2.721 3.558 1.00 91.25 477 TYR A N 1
ATOM 3805 C CA . TYR A 1 477 ? -29.832 -3.658 4.596 1.00 91.25 477 TYR A CA 1
ATOM 3806 C C . TYR A 1 477 ? -29.088 -2.941 5.738 1.00 91.25 477 TYR A C 1
ATOM 3808 O O . TYR A 1 477 ? -28.315 -2.005 5.513 1.00 91.25 477 TYR A O 1
ATOM 3816 N N . PRO A 1 478 ? -29.287 -3.367 6.993 1.00 90.94 478 PRO A N 1
ATOM 3817 C CA . PRO A 1 478 ? -28.541 -2.820 8.114 1.00 90.94 478 PRO A CA 1
ATOM 3818 C C . PRO A 1 478 ? -27.090 -3.321 8.062 1.00 90.94 478 PRO A C 1
ATOM 3820 O O . PRO A 1 478 ? -26.832 -4.493 8.319 1.00 90.94 478 PRO A O 1
ATOM 3823 N N . SER A 1 479 ? -26.126 -2.454 7.739 1.00 89.50 479 SER A N 1
ATOM 3824 C CA . SER A 1 479 ? -24.719 -2.874 7.644 1.00 89.50 479 SER A CA 1
ATOM 3825 C C . SER A 1 479 ? -24.163 -3.332 9.007 1.00 89.50 479 SER A C 1
ATOM 3827 O O . SER A 1 479 ? -24.112 -2.528 9.944 1.00 89.50 479 SER A O 1
ATOM 3829 N N . PRO A 1 480 ? -23.694 -4.591 9.148 1.00 90.56 480 PRO A N 1
ATOM 3830 C CA . PRO A 1 480 ? -23.165 -5.111 10.409 1.00 90.56 480 PRO A CA 1
ATOM 3831 C C . PRO A 1 480 ? -21.694 -4.726 10.640 1.00 90.56 480 PRO A C 1
ATOM 3833 O O . PRO A 1 480 ? -21.133 -5.056 11.685 1.00 90.56 480 PRO A O 1
ATOM 3836 N N . HIS A 1 481 ? -21.059 -4.022 9.698 1.00 91.38 481 HIS A N 1
ATOM 3837 C CA . HIS A 1 481 ? -19.621 -3.761 9.717 1.00 91.38 481 HIS A CA 1
ATOM 3838 C C . HIS A 1 481 ? -19.125 -3.054 10.997 1.00 91.38 481 HIS A C 1
ATOM 3840 O O . HIS A 1 481 ? -18.202 -3.573 11.634 1.00 91.38 481 HIS A O 1
ATOM 3846 N N . PRO A 1 482 ? -19.733 -1.943 11.472 1.00 88.94 482 PRO A N 1
ATOM 3847 C CA . PRO A 1 482 ? -19.288 -1.291 12.710 1.00 88.94 482 PRO A CA 1
ATOM 3848 C C . PRO A 1 482 ? -19.416 -2.202 13.939 1.00 88.94 482 PRO A C 1
ATOM 3850 O O . PRO A 1 482 ? -18.532 -2.237 14.800 1.00 88.94 482 PRO A O 1
ATOM 3853 N N . MET A 1 483 ? -20.496 -2.988 13.995 1.00 90.50 483 MET A N 1
ATOM 3854 C CA . MET A 1 483 ? -20.728 -3.976 15.047 1.00 90.50 483 MET A CA 1
ATOM 3855 C C . MET A 1 483 ? -19.630 -5.048 15.049 1.00 90.50 483 MET A C 1
ATOM 3857 O O . MET A 1 483 ? -19.108 -5.383 16.114 1.00 90.50 483 MET A O 1
ATOM 3861 N N . GLN A 1 484 ? -19.256 -5.570 13.881 1.00 91.12 484 GLN A N 1
ATOM 3862 C CA . GLN A 1 484 ? -18.224 -6.600 13.739 1.00 91.12 484 GLN A CA 1
ATOM 3863 C C . GLN A 1 484 ? -16.823 -6.084 14.085 1.00 91.12 484 GLN A C 1
ATOM 3865 O O . GLN A 1 484 ? -16.077 -6.785 14.764 1.00 91.12 484 GLN A O 1
ATOM 3870 N N . VAL A 1 485 ? -16.474 -4.847 13.708 1.00 88.50 485 VAL A N 1
ATOM 3871 C CA . VAL A 1 485 ? -15.208 -4.212 14.126 1.00 88.50 485 VAL A CA 1
ATOM 3872 C C . VAL A 1 485 ? -15.140 -4.134 15.654 1.00 88.50 485 VAL A C 1
ATOM 3874 O O . VAL A 1 485 ? -14.133 -4.504 16.267 1.00 88.50 485 VAL A O 1
ATOM 3877 N N . GLY A 1 486 ? -16.239 -3.716 16.292 1.00 85.81 486 GLY A N 1
ATOM 3878 C CA . GLY A 1 486 ? -16.372 -3.732 17.748 1.00 85.81 486 GLY A CA 1
ATOM 3879 C C . GLY A 1 486 ? -16.276 -5.143 18.341 1.00 85.81 486 GLY A C 1
ATOM 3880 O O . GLY A 1 486 ? -15.676 -5.328 19.401 1.00 85.81 486 GLY A O 1
ATOM 3881 N N . TRP A 1 487 ? -16.815 -6.147 17.651 1.00 88.69 487 TRP A N 1
ATOM 3882 C CA . TRP A 1 487 ? -16.790 -7.547 18.069 1.00 88.69 487 TRP A CA 1
ATOM 3883 C C . TRP A 1 487 ? -15.381 -8.156 18.013 1.00 88.69 487 TRP A C 1
ATOM 3885 O O . TRP A 1 487 ? -14.918 -8.689 19.024 1.00 88.69 487 TRP A O 1
ATOM 3895 N N . ALA A 1 488 ? -14.661 -7.977 16.898 1.00 87.62 488 ALA A N 1
ATOM 3896 C CA . ALA A 1 488 ? -13.256 -8.363 16.734 1.00 87.62 488 ALA A CA 1
ATOM 3897 C C . ALA A 1 488 ? -12.394 -7.753 17.843 1.00 87.62 488 ALA A C 1
ATOM 3899 O O . ALA A 1 488 ? -11.607 -8.423 18.513 1.00 87.62 488 ALA A O 1
ATOM 3900 N N . SER A 1 489 ? -12.615 -6.465 18.086 1.00 83.62 489 SER A N 1
ATOM 3901 C CA . SER A 1 489 ? -11.937 -5.695 19.111 1.00 83.62 489 SER A CA 1
ATOM 3902 C C . SER A 1 489 ? -12.185 -6.225 20.531 1.00 83.62 489 SER A C 1
ATOM 3904 O O . SER A 1 489 ? -11.240 -6.313 21.314 1.00 83.62 489 SER A O 1
ATOM 3906 N N . ARG A 1 490 ? -13.436 -6.556 20.886 1.00 82.62 490 ARG A N 1
ATOM 3907 C CA . ARG A 1 490 ? -13.792 -7.087 22.218 1.00 82.62 490 ARG A CA 1
ATOM 3908 C C . ARG A 1 490 ? -13.209 -8.483 22.439 1.00 82.62 490 ARG A C 1
ATOM 3910 O O . ARG A 1 490 ? -12.651 -8.742 23.499 1.00 82.62 490 ARG A O 1
ATOM 3917 N N . ASN A 1 491 ? -13.260 -9.343 21.423 1.00 86.38 491 ASN A N 1
ATOM 3918 C CA . ASN A 1 491 ? -12.750 -10.713 21.519 1.00 86.38 491 ASN A CA 1
ATOM 3919 C C . ASN A 1 491 ? -11.215 -10.796 21.527 1.00 86.38 491 ASN A C 1
ATOM 3921 O O . ASN A 1 491 ? -10.660 -11.822 21.909 1.00 86.38 491 ASN A O 1
ATOM 3925 N N . SER A 1 492 ? -10.523 -9.706 21.186 1.00 75.44 492 SER A N 1
ATOM 3926 C CA . SER A 1 492 ? -9.058 -9.658 21.156 1.00 75.44 492 SER A CA 1
ATOM 3927 C C . SER A 1 492 ? -8.395 -9.393 22.519 1.00 75.44 492 SER A C 1
ATOM 3929 O O . SER A 1 492 ? -7.173 -9.371 22.559 1.00 75.44 492 SER A O 1
ATOM 3931 N N . ASN A 1 493 ? -9.149 -9.231 23.619 1.00 66.56 493 ASN A N 1
ATOM 3932 C CA . ASN A 1 493 ? -8.729 -9.027 25.025 1.00 66.56 493 ASN A CA 1
ATOM 3933 C C . ASN A 1 493 ? -7.578 -8.009 25.273 1.00 66.56 493 ASN A C 1
ATOM 3935 O O . ASN A 1 493 ? -7.822 -6.904 25.757 1.00 66.56 493 ASN A O 1
ATOM 3939 N N . THR A 1 494 ? -6.324 -8.316 24.912 1.00 67.50 494 THR A N 1
ATOM 3940 C CA . THR A 1 494 ? -5.188 -7.403 25.148 1.00 67.50 494 THR A CA 1
ATOM 3941 C C . THR A 1 494 ? -5.147 -6.240 24.151 1.00 67.50 494 THR A C 1
ATOM 3943 O O . THR A 1 494 ? -5.524 -6.367 22.985 1.00 67.50 494 THR A O 1
ATOM 3946 N N . VAL A 1 495 ? -4.620 -5.089 24.588 1.00 62.00 495 VAL A N 1
ATOM 3947 C CA . VAL A 1 495 ? -4.441 -3.891 23.735 1.00 62.00 495 VAL A CA 1
ATOM 3948 C C . VAL A 1 495 ? -3.584 -4.193 22.503 1.00 62.00 495 VAL A C 1
ATOM 3950 O O . VAL A 1 495 ? -3.846 -3.680 21.420 1.00 62.00 495 VAL A O 1
ATOM 3953 N N . ARG A 1 496 ? -2.582 -5.062 22.657 1.00 65.50 496 ARG A N 1
ATOM 3954 C CA . ARG A 1 496 ? -1.605 -5.388 21.615 1.00 65.50 496 ARG A CA 1
ATOM 3955 C C . ARG A 1 496 ? -2.189 -6.304 20.539 1.00 65.50 496 ARG A C 1
ATOM 3957 O O . ARG A 1 496 ? -2.052 -6.020 19.351 1.00 65.50 496 ARG A O 1
ATOM 3964 N N . THR A 1 497 ? -2.882 -7.366 20.949 1.00 68.75 497 THR A N 1
ATOM 3965 C CA . THR A 1 497 ? -3.585 -8.290 20.039 1.00 68.75 497 THR A CA 1
ATOM 3966 C C . THR A 1 497 ? -4.766 -7.615 19.350 1.00 68.75 497 THR A C 1
ATOM 3968 O O . THR A 1 497 ? -5.042 -7.911 18.194 1.00 68.75 497 THR A O 1
ATOM 3971 N N . ARG A 1 498 ? -5.412 -6.635 19.996 1.00 74.56 498 ARG A N 1
ATOM 3972 C CA . ARG A 1 498 ? -6.480 -5.826 19.391 1.00 74.56 498 ARG A CA 1
ATOM 3973 C C . ARG A 1 498 ? -6.019 -5.060 18.149 1.00 74.56 498 ARG A C 1
ATOM 3975 O O . ARG A 1 498 ? -6.755 -5.048 17.167 1.00 74.56 498 ARG A O 1
ATOM 3982 N N . THR A 1 499 ? -4.823 -4.466 18.154 1.00 75.44 499 THR A N 1
ATOM 3983 C CA . THR A 1 499 ? -4.291 -3.739 16.984 1.00 75.44 499 THR A CA 1
ATOM 3984 C C . THR A 1 499 ? -4.038 -4.675 15.803 1.00 75.44 499 THR A C 1
ATOM 3986 O O . THR A 1 499 ? -4.434 -4.374 14.679 1.00 75.44 499 THR A O 1
ATOM 3989 N N . VAL A 1 500 ? -3.418 -5.832 16.059 1.00 79.81 500 VAL A N 1
ATOM 3990 C CA . VAL A 1 500 ? -3.121 -6.826 15.017 1.00 79.81 500 VAL A CA 1
ATOM 3991 C C . VAL A 1 500 ? -4.406 -7.458 14.482 1.00 79.81 500 VAL A C 1
ATOM 3993 O O . VAL A 1 500 ? -4.604 -7.526 13.273 1.00 79.81 500 VAL A O 1
ATOM 3996 N N . SER A 1 501 ? -5.318 -7.844 15.371 1.00 81.56 501 SER A N 1
ATOM 3997 C CA . SER A 1 501 ? -6.600 -8.445 15.008 1.00 81.56 501 SER A CA 1
ATOM 3998 C C . SER A 1 501 ? -7.493 -7.494 14.213 1.00 81.56 501 SER A C 1
ATOM 4000 O O . SER A 1 501 ? -8.076 -7.898 13.210 1.00 81.56 501 SER A O 1
ATOM 4002 N N . ALA A 1 502 ? -7.548 -6.210 14.586 1.00 84.25 502 ALA A N 1
ATOM 4003 C CA . ALA A 1 502 ? -8.269 -5.204 13.810 1.00 84.25 502 ALA A CA 1
ATOM 4004 C C . ALA A 1 502 ? -7.668 -5.020 12.406 1.00 84.25 502 ALA A C 1
ATOM 4006 O O . ALA A 1 502 ? -8.410 -4.864 11.438 1.00 84.25 502 ALA A O 1
ATOM 4007 N N . ALA A 1 503 ? -6.338 -5.076 12.271 1.00 86.12 503 ALA A N 1
ATOM 4008 C CA . ALA A 1 503 ? -5.677 -5.032 10.968 1.00 86.12 503 ALA A CA 1
ATOM 4009 C C . ALA A 1 503 ? -5.996 -6.276 10.117 1.00 86.12 503 ALA A C 1
ATOM 4011 O O . ALA A 1 503 ? -6.349 -6.133 8.949 1.00 86.12 503 ALA A O 1
ATOM 4012 N N . LEU A 1 504 ? -5.935 -7.480 10.698 1.00 87.25 504 LEU A N 1
ATOM 4013 C CA . LEU A 1 504 ? -6.290 -8.740 10.026 1.00 87.25 504 LEU A CA 1
ATOM 4014 C C . LEU A 1 504 ? -7.755 -8.768 9.579 1.00 87.25 504 LEU A C 1
ATOM 4016 O O . LEU A 1 504 ? -8.055 -9.145 8.445 1.00 87.25 504 LEU A O 1
ATOM 4020 N N . TYR A 1 505 ? -8.659 -8.309 10.443 1.00 90.88 505 TYR A N 1
ATOM 4021 C CA . TYR A 1 505 ? -10.067 -8.146 10.111 1.00 90.88 505 TYR A CA 1
ATOM 4022 C C . TYR A 1 505 ? -10.249 -7.178 8.935 1.00 90.88 505 TYR A C 1
ATOM 4024 O O . TYR A 1 505 ? -10.861 -7.547 7.938 1.00 90.88 505 TYR A O 1
ATOM 4032 N N . ASN A 1 506 ? -9.640 -5.987 8.990 1.00 90.31 506 ASN A N 1
ATOM 4033 C CA . ASN A 1 506 ? -9.711 -5.019 7.891 1.00 90.31 506 ASN A CA 1
ATOM 4034 C C . ASN A 1 506 ? -9.160 -5.589 6.577 1.00 90.31 506 ASN A C 1
ATOM 4036 O O . ASN A 1 506 ? -9.769 -5.401 5.530 1.00 90.31 506 ASN A O 1
ATOM 4040 N N . MET A 1 507 ? -8.046 -6.325 6.607 1.00 91.00 507 MET A N 1
ATOM 4041 C CA . MET A 1 507 ? -7.523 -6.991 5.407 1.00 91.00 507 MET A CA 1
ATOM 4042 C C . MET A 1 507 ? -8.504 -8.029 4.848 1.00 91.00 507 MET A C 1
ATOM 4044 O O . MET A 1 507 ? -8.646 -8.131 3.631 1.00 91.00 507 MET A O 1
ATOM 4048 N N . SER A 1 508 ? -9.225 -8.744 5.716 1.00 92.50 508 SER A N 1
ATOM 4049 C CA . SER A 1 508 ? -10.270 -9.694 5.310 1.00 92.50 508 SER A CA 1
ATOM 4050 C C . SER A 1 508 ? -11.435 -8.984 4.606 1.00 92.50 508 SER A C 1
ATOM 4052 O O . SER A 1 508 ? -11.863 -9.433 3.546 1.00 92.50 508 SER A O 1
ATOM 4054 N N . VAL A 1 509 ? -11.875 -7.829 5.122 1.00 93.00 509 VAL A N 1
ATOM 4055 C CA . VAL A 1 509 ? -12.923 -6.989 4.502 1.00 93.00 509 VAL A CA 1
ATOM 4056 C C . VAL A 1 509 ? -12.478 -6.416 3.149 1.00 93.00 509 VAL A C 1
ATOM 4058 O O . VAL A 1 509 ? -13.257 -6.340 2.196 1.00 93.00 509 VAL A O 1
ATOM 4061 N N . GLN A 1 510 ? -11.204 -6.047 3.011 1.00 92.00 510 GLN A N 1
ATOM 4062 C CA . GLN A 1 510 ? -10.693 -5.585 1.718 1.00 92.00 510 GLN A CA 1
ATOM 4063 C C . GLN A 1 510 ? -10.603 -6.721 0.700 1.00 92.00 510 GLN A C 1
ATOM 4065 O O . GLN A 1 510 ? -10.969 -6.539 -0.461 1.00 92.00 510 GLN A O 1
ATOM 4070 N N . LEU A 1 511 ? -10.193 -7.916 1.131 1.00 93.25 511 LEU A N 1
ATOM 4071 C CA . LEU A 1 511 ? -10.209 -9.098 0.276 1.00 93.25 511 LEU A CA 1
ATOM 4072 C C . LEU A 1 511 ? -11.641 -9.462 -0.149 1.00 93.25 511 LEU A C 1
ATOM 4074 O O . LEU A 1 511 ? -11.868 -9.755 -1.321 1.00 93.25 511 LEU A O 1
ATOM 4078 N N . GLN A 1 512 ? -12.615 -9.344 0.757 1.00 94.25 512 GLN A N 1
ATOM 4079 C CA . GLN A 1 512 ? -14.039 -9.484 0.445 1.00 94.25 512 GLN A CA 1
ATOM 4080 C C . GLN A 1 512 ? -14.477 -8.528 -0.673 1.00 94.25 512 GLN A C 1
ATOM 4082 O O . GLN A 1 512 ? -15.154 -8.953 -1.605 1.00 94.25 512 GLN A O 1
ATOM 4087 N N . SER A 1 513 ? -14.079 -7.254 -0.609 1.00 89.81 513 SER A N 1
ATOM 4088 C CA . SER A 1 513 ? -14.426 -6.249 -1.627 1.00 89.81 513 SER A CA 1
ATOM 4089 C C . SER A 1 513 ? -13.840 -6.573 -3.008 1.00 89.81 513 SER A C 1
ATOM 4091 O O . SER A 1 513 ? -14.466 -6.307 -4.033 1.00 89.81 513 SER A O 1
ATOM 4093 N N . ILE A 1 514 ? -12.656 -7.196 -3.052 1.00 90.69 514 ILE A N 1
ATOM 4094 C CA . ILE A 1 514 ? -12.055 -7.699 -4.298 1.00 90.69 514 ILE A CA 1
ATOM 4095 C C . ILE A 1 514 ? -12.841 -8.907 -4.822 1.00 90.69 514 ILE A C 1
ATOM 4097 O O . ILE A 1 514 ? -13.098 -9.000 -6.022 1.00 90.69 514 ILE A O 1
ATOM 4101 N N . ILE A 1 515 ? -13.232 -9.835 -3.943 1.00 91.62 515 ILE A N 1
ATOM 4102 C CA . ILE A 1 515 ? -14.016 -11.017 -4.323 1.00 91.62 515 ILE A CA 1
ATOM 4103 C C . ILE A 1 515 ? -15.377 -10.588 -4.880 1.00 91.62 515 ILE A C 1
ATOM 4105 O O . ILE A 1 515 ? -15.745 -11.028 -5.969 1.00 91.62 515 ILE A O 1
ATOM 4109 N N . SER A 1 516 ? -16.094 -9.702 -4.181 1.00 91.88 516 SER A N 1
ATOM 4110 C CA . SER A 1 516 ? -17.429 -9.248 -4.582 1.00 91.88 516 SER A CA 1
ATOM 4111 C C . SER A 1 516 ? -17.410 -8.552 -5.945 1.00 91.88 516 SER A C 1
ATOM 4113 O O . SER A 1 516 ? -18.199 -8.913 -6.818 1.00 91.88 516 SER A O 1
ATOM 4115 N N . ALA A 1 517 ? -16.447 -7.659 -6.193 1.00 88.31 517 ALA A N 1
ATOM 4116 C CA . ALA A 1 517 ? -16.328 -6.927 -7.457 1.00 88.31 517 ALA A CA 1
ATOM 4117 C C . ALA A 1 517 ? -16.174 -7.831 -8.699 1.00 88.31 517 ALA A C 1
ATOM 4119 O O . ALA A 1 517 ? -16.482 -7.408 -9.814 1.00 88.31 517 ALA A O 1
ATOM 4120 N N . ASN A 1 518 ? -15.724 -9.079 -8.517 1.00 89.31 518 ASN A N 1
ATOM 4121 C CA . ASN A 1 518 ? -15.493 -10.048 -9.591 1.00 89.31 518 ASN A CA 1
ATOM 4122 C C . ASN A 1 518 ? -16.641 -11.060 -9.796 1.00 89.31 518 ASN A C 1
ATOM 4124 O O . ASN A 1 518 ? -16.537 -11.931 -10.669 1.00 89.31 518 ASN A O 1
ATOM 4128 N N . ILE A 1 519 ? -17.727 -10.979 -9.015 1.00 90.62 519 ILE A N 1
ATOM 4129 C CA . ILE A 1 519 ? -18.874 -11.896 -9.145 1.00 90.62 519 ILE A CA 1
ATOM 4130 C C . ILE A 1 519 ? -19.705 -11.561 -10.384 1.00 90.62 519 ILE A C 1
ATOM 4132 O O . ILE A 1 519 ? -20.053 -12.462 -11.148 1.00 90.62 519 ILE A O 1
ATOM 4136 N N . TYR A 1 520 ? -19.999 -10.280 -10.614 1.00 90.44 520 TYR A N 1
ATOM 4137 C CA . TYR A 1 520 ? -20.709 -9.843 -11.817 1.00 90.44 520 TYR A CA 1
ATOM 4138 C C . TYR A 1 520 ? -19.750 -9.795 -13.000 1.00 90.44 520 TYR A C 1
ATOM 4140 O O . TYR A 1 520 ? -18.741 -9.089 -12.987 1.00 90.44 520 TYR A O 1
ATOM 4148 N N . ARG A 1 521 ? -20.072 -10.552 -14.048 1.00 87.56 521 ARG A N 1
ATOM 4149 C CA . ARG A 1 521 ? -19.234 -10.685 -15.241 1.00 87.56 521 ARG A CA 1
ATOM 4150 C C . ARG A 1 521 ? -19.958 -10.196 -16.487 1.00 87.56 521 ARG A C 1
ATOM 4152 O O . ARG A 1 521 ? -21.178 -10.087 -16.521 1.00 87.56 521 ARG A O 1
ATOM 4159 N N . ARG A 1 522 ? -19.188 -9.865 -17.527 1.00 84.12 522 ARG A N 1
ATOM 4160 C CA . ARG A 1 522 ? -19.719 -9.268 -18.766 1.00 84.12 522 ARG A CA 1
ATOM 4161 C C . ARG A 1 522 ? -20.612 -10.223 -19.562 1.00 84.12 522 ARG A C 1
ATOM 4163 O O . ARG A 1 522 ? -21.512 -9.742 -20.236 1.00 84.12 522 ARG A O 1
ATOM 4170 N N . ASP A 1 523 ? -20.350 -11.523 -19.478 1.00 86.25 523 ASP A N 1
ATOM 4171 C CA . ASP A 1 523 ? -21.107 -12.601 -20.125 1.00 86.25 523 ASP A CA 1
ATOM 4172 C C . ASP A 1 523 ? -22.505 -12.804 -19.527 1.00 86.25 523 ASP A C 1
ATOM 4174 O O . ASP A 1 523 ? -23.384 -13.314 -20.208 1.00 86.25 523 ASP A O 1
ATOM 4178 N N . ASP A 1 524 ? -22.722 -12.369 -18.285 1.00 83.50 524 ASP A N 1
ATOM 4179 C CA . ASP A 1 524 ? -23.985 -12.535 -17.551 1.00 83.50 524 ASP A CA 1
ATOM 4180 C C . ASP A 1 524 ? -24.876 -11.275 -17.620 1.00 83.50 524 ASP A C 1
ATOM 4182 O O . ASP A 1 524 ? -25.887 -11.159 -16.934 1.00 83.50 524 ASP A O 1
ATOM 4186 N N . ARG A 1 525 ? -24.501 -10.290 -18.446 1.00 78.38 525 ARG A N 1
ATOM 4187 C CA . ARG A 1 525 ? -25.293 -9.070 -18.668 1.00 78.38 525 ARG A CA 1
ATOM 4188 C C . ARG A 1 525 ? -26.582 -9.376 -19.445 1.00 78.38 525 ARG A C 1
ATOM 4190 O O . ARG A 1 525 ? -26.546 -10.226 -20.330 1.00 78.38 525 ARG A O 1
ATOM 4197 N N . PRO A 1 526 ? -27.679 -8.626 -19.220 1.00 73.88 526 PRO A N 1
ATOM 4198 C CA . PRO A 1 526 ? -27.816 -7.482 -18.305 1.00 73.88 526 PRO A CA 1
ATOM 4199 C C . PRO A 1 526 ? -28.311 -7.846 -16.893 1.00 73.88 526 PRO A C 1
ATOM 4201 O O . PRO A 1 526 ? -28.155 -7.047 -15.980 1.00 73.88 526 PRO A O 1
ATOM 4204 N N . GLU A 1 527 ? -28.879 -9.034 -16.696 1.00 79.81 527 GLU A N 1
ATOM 4205 C CA . GLU A 1 527 ? -29.593 -9.394 -15.456 1.00 79.81 527 GLU A CA 1
ATOM 4206 C C . GLU A 1 527 ? -28.707 -10.034 -14.381 1.00 79.81 527 GLU A C 1
ATOM 4208 O O . GLU A 1 527 ? -29.113 -10.144 -13.226 1.00 79.81 527 GLU A O 1
ATOM 4213 N N . TYR A 1 528 ? -27.499 -10.464 -14.746 1.00 88.25 528 TYR A N 1
ATOM 4214 C CA . TYR A 1 528 ? -26.522 -11.089 -13.856 1.00 88.25 528 TYR A CA 1
ATOM 4215 C C . TYR A 1 528 ? -27.080 -12.291 -13.072 1.00 88.25 528 TYR A C 1
ATOM 4217 O O . TYR A 1 528 ? -26.784 -12.473 -11.888 1.00 88.25 528 TYR A O 1
ATOM 4225 N N . ARG A 1 529 ? -27.907 -13.134 -13.712 1.00 88.25 529 ARG A N 1
ATOM 4226 C CA . ARG A 1 529 ? -28.612 -14.242 -13.036 1.00 88.25 529 ARG A CA 1
ATOM 4227 C C . ARG A 1 529 ? -27.655 -15.248 -12.413 1.00 88.25 529 ARG A C 1
ATOM 4229 O O . ARG A 1 529 ? -27.923 -15.755 -11.322 1.00 88.25 529 ARG A O 1
ATOM 4236 N N . ARG A 1 530 ? -26.544 -15.564 -13.085 1.00 91.25 530 ARG A N 1
ATOM 4237 C CA . ARG A 1 530 ? -25.526 -16.464 -12.529 1.00 91.25 530 ARG A CA 1
ATOM 4238 C C . ARG A 1 530 ? -24.862 -15.819 -11.315 1.00 91.25 530 ARG A C 1
ATOM 4240 O O . ARG A 1 530 ? -24.704 -16.498 -10.302 1.00 91.25 530 ARG A O 1
ATOM 4247 N N . GLY A 1 531 ? -24.532 -14.532 -11.398 1.00 90.81 531 GLY A N 1
ATOM 4248 C CA . GLY A 1 531 ? -24.042 -13.734 -10.277 1.00 90.81 531 GLY A CA 1
ATOM 4249 C C . GLY A 1 531 ? -24.996 -13.791 -9.084 1.00 90.81 531 GLY A C 1
ATOM 4250 O O . GLY A 1 531 ? -24.595 -14.215 -8.005 1.00 90.81 531 GLY A O 1
ATOM 4251 N N . ASN A 1 532 ? -26.278 -13.490 -9.293 1.00 93.00 532 ASN A N 1
ATOM 4252 C CA . ASN A 1 532 ? -27.304 -13.484 -8.244 1.00 93.00 532 ASN A CA 1
ATOM 4253 C C . ASN A 1 532 ? -27.486 -14.858 -7.581 1.00 93.00 532 ASN A C 1
ATOM 4255 O O . ASN A 1 532 ? -27.625 -14.944 -6.363 1.00 93.00 532 ASN A O 1
ATOM 4259 N N . ARG A 1 533 ? -27.402 -15.961 -8.339 1.00 93.19 533 ARG A N 1
ATOM 4260 C CA . ARG A 1 533 ? -27.414 -17.321 -7.761 1.00 93.19 533 ARG A CA 1
ATOM 4261 C C . ARG A 1 533 ? -26.207 -17.583 -6.862 1.00 93.19 533 ARG A C 1
ATOM 4263 O O . ARG A 1 533 ? -26.360 -18.192 -5.805 1.00 93.19 533 ARG A O 1
ATOM 4270 N N . VAL A 1 534 ? -25.021 -17.117 -7.259 1.00 94.06 534 VAL A N 1
ATOM 4271 C CA . VAL A 1 534 ? -23.815 -17.203 -6.420 1.00 94.06 534 VAL A CA 1
ATOM 4272 C C . VAL A 1 534 ? -23.998 -16.377 -5.148 1.00 94.06 534 VAL A C 1
ATOM 4274 O O . VAL A 1 534 ? -23.715 -16.879 -4.064 1.00 94.06 534 VAL A O 1
ATOM 4277 N N . LEU A 1 535 ? -24.537 -15.159 -5.253 1.00 94.06 535 LEU A N 1
ATOM 4278 C CA . LEU A 1 535 ? -24.815 -14.300 -4.098 1.00 94.06 535 LEU A CA 1
ATOM 4279 C C . LEU A 1 535 ? -25.813 -14.943 -3.123 1.00 94.06 535 LEU A C 1
ATOM 4281 O O . LEU A 1 535 ? -25.586 -14.896 -1.917 1.00 94.06 535 LEU A O 1
ATOM 4285 N N . ALA A 1 536 ? -26.862 -15.611 -3.618 1.00 95.19 536 ALA A N 1
ATOM 4286 C CA . ALA A 1 536 ? -27.805 -16.352 -2.776 1.00 95.19 536 ALA A CA 1
ATOM 4287 C C . ALA A 1 536 ? -27.131 -17.536 -2.056 1.00 95.19 536 ALA A C 1
ATOM 4289 O O . ALA A 1 536 ? -27.395 -17.789 -0.877 1.00 95.19 536 ALA A O 1
ATOM 4290 N N . GLY A 1 537 ? -26.222 -18.235 -2.746 1.00 95.06 537 GLY A N 1
ATOM 4291 C CA . GLY A 1 537 ? -25.396 -19.284 -2.149 1.00 95.06 537 GLY A CA 1
ATOM 4292 C C . GLY A 1 537 ? -24.487 -18.751 -1.038 1.00 95.06 537 GLY A C 1
ATOM 4293 O O . GLY A 1 537 ? -24.418 -19.346 0.036 1.00 95.06 537 GLY A O 1
ATOM 4294 N N . VAL A 1 538 ? -23.846 -17.599 -1.259 1.00 95.25 538 VAL A N 1
ATOM 4295 C CA . VAL A 1 538 ? -22.986 -16.951 -0.257 1.00 95.25 538 VAL A CA 1
ATOM 4296 C C . VAL A 1 538 ? -23.798 -16.430 0.932 1.00 95.25 538 VAL A C 1
ATOM 4298 O O . VAL A 1 538 ? -23.400 -16.671 2.064 1.00 95.25 538 VAL A O 1
ATOM 4301 N N . ALA A 1 539 ? -24.962 -15.810 0.715 1.00 95.06 539 ALA A N 1
ATOM 4302 C CA . ALA A 1 539 ? -25.849 -15.380 1.803 1.00 95.06 539 ALA A CA 1
ATOM 4303 C C . ALA A 1 539 ? -26.304 -16.569 2.671 1.00 95.06 539 ALA A C 1
ATOM 4305 O O . ALA A 1 539 ? -26.274 -16.512 3.900 1.00 95.06 539 ALA A O 1
ATOM 4306 N N . SER A 1 540 ? -26.646 -17.697 2.037 1.00 95.69 540 SER A N 1
ATOM 4307 C CA . SER A 1 540 ? -27.000 -18.935 2.746 1.00 95.69 540 SER A CA 1
ATOM 4308 C C . SER A 1 540 ? -25.825 -19.483 3.563 1.00 95.69 540 SER A C 1
ATOM 4310 O O . SER A 1 540 ? -25.998 -19.896 4.710 1.00 95.69 540 SER A O 1
ATOM 4312 N N . LEU A 1 541 ? -24.614 -19.448 2.999 1.00 95.81 541 LEU A N 1
ATOM 4313 C CA . LEU A 1 541 ? -23.390 -19.829 3.701 1.00 95.81 541 LEU A CA 1
ATOM 4314 C C . LEU A 1 541 ? -23.112 -18.899 4.893 1.00 95.81 541 LEU A C 1
ATOM 4316 O O . LEU A 1 541 ? -22.775 -19.383 5.972 1.00 95.81 541 LEU A O 1
ATOM 4320 N N . ASN A 1 542 ? -23.305 -17.589 4.738 1.00 95.50 542 ASN A N 1
ATOM 4321 C CA . ASN A 1 542 ? -23.091 -16.612 5.802 1.00 95.50 542 ASN A CA 1
ATOM 4322 C C . ASN A 1 542 ? -24.003 -16.868 7.004 1.00 95.50 542 ASN A C 1
ATOM 4324 O O . ASN A 1 542 ? -23.528 -16.824 8.139 1.00 95.50 542 ASN A O 1
ATOM 4328 N N . ILE A 1 543 ? -25.277 -17.218 6.784 1.00 95.62 543 ILE A N 1
ATOM 4329 C CA . ILE A 1 543 ? -26.202 -17.615 7.863 1.00 95.62 543 ILE A CA 1
ATOM 4330 C C . ILE A 1 543 ? -25.600 -18.754 8.696 1.00 95.62 543 ILE A C 1
ATOM 4332 O O . ILE A 1 543 ? -25.582 -18.687 9.929 1.00 95.62 543 ILE A O 1
ATOM 4336 N N . VAL A 1 544 ? -25.055 -19.778 8.030 1.00 95.94 544 VAL A N 1
ATOM 4337 C CA . VAL A 1 544 ? -24.404 -20.917 8.691 1.00 95.94 544 VAL A CA 1
ATOM 4338 C C . VAL A 1 544 ? -23.136 -20.478 9.421 1.00 95.94 544 VAL A C 1
ATOM 4340 O O . VAL A 1 544 ? -22.924 -20.893 10.562 1.00 95.94 544 VAL A O 1
ATOM 4343 N N . ILE A 1 545 ? -22.313 -19.618 8.817 1.00 95.56 545 ILE A N 1
ATOM 4344 C CA . ILE A 1 545 ? -21.082 -19.100 9.431 1.00 95.56 545 ILE A CA 1
ATOM 4345 C C . ILE A 1 545 ? -21.405 -18.332 10.719 1.00 95.56 545 ILE A C 1
ATOM 4347 O O . ILE A 1 545 ? -20.811 -18.623 11.757 1.00 95.56 545 ILE A O 1
ATOM 4351 N N . TYR A 1 546 ? -22.367 -17.405 10.701 1.00 95.19 546 TYR A N 1
ATOM 4352 C CA . TYR A 1 546 ? -22.762 -16.658 11.900 1.00 95.19 546 TYR A CA 1
ATOM 4353 C C . TYR A 1 546 ? -23.348 -17.562 12.985 1.00 95.19 546 TYR A C 1
ATOM 4355 O O . TYR A 1 546 ? -22.992 -17.426 14.159 1.00 95.19 546 TYR A O 1
ATOM 4363 N N . ALA A 1 547 ? -24.225 -18.498 12.613 1.00 94.56 547 ALA A N 1
ATOM 4364 C CA . ALA A 1 547 ? -24.792 -19.455 13.559 1.00 94.56 547 ALA A CA 1
ATOM 4365 C C . ALA A 1 547 ? -23.693 -20.321 14.195 1.00 94.56 547 ALA A C 1
ATOM 4367 O O . ALA A 1 547 ? -23.664 -20.497 15.414 1.00 94.56 547 ALA A O 1
ATOM 4368 N N . THR A 1 548 ? -22.739 -20.791 13.390 1.00 94.38 548 THR A N 1
ATOM 4369 C CA . THR A 1 548 ? -21.600 -21.593 13.853 1.00 94.38 548 THR A CA 1
ATOM 4370 C C . THR A 1 548 ? -20.675 -20.778 14.752 1.00 94.38 548 THR A C 1
ATOM 4372 O O . THR A 1 548 ? -20.294 -21.259 15.815 1.00 94.38 548 THR A O 1
ATOM 4375 N N . ALA A 1 549 ? -20.371 -19.525 14.399 1.00 94.38 549 ALA A N 1
ATOM 4376 C CA . ALA A 1 549 ? -19.574 -18.624 15.230 1.00 94.38 549 ALA A CA 1
ATOM 4377 C C . ALA A 1 549 ? -20.236 -18.383 16.596 1.00 94.38 549 ALA A C 1
ATOM 4379 O O . ALA A 1 549 ? -19.571 -18.436 17.632 1.00 94.38 549 ALA A O 1
ATOM 4380 N N . LYS A 1 550 ? -21.563 -18.199 16.626 1.00 94.06 550 LYS A N 1
ATOM 4381 C CA . LYS A 1 550 ? -22.317 -18.099 17.880 1.00 94.06 550 LYS A CA 1
ATOM 4382 C C . LYS A 1 550 ? -22.190 -19.365 18.720 1.00 94.06 550 LYS A C 1
ATOM 4384 O O . LYS A 1 550 ? -21.862 -19.282 19.903 1.00 94.06 550 LYS A O 1
ATOM 4389 N N . LEU A 1 551 ? -22.476 -20.524 18.126 1.00 94.31 551 LEU A N 1
ATOM 4390 C CA . LEU A 1 551 ? -22.405 -21.810 18.821 1.00 94.31 551 LEU A CA 1
ATOM 4391 C C . LEU A 1 551 ? -20.999 -22.061 19.365 1.00 94.31 551 LEU A C 1
ATOM 4393 O O . LEU A 1 551 ? -20.865 -22.476 20.514 1.00 94.31 551 LEU A O 1
ATOM 4397 N N . TYR A 1 552 ? -19.972 -21.724 18.584 1.00 94.56 552 TYR A N 1
ATOM 4398 C CA . TYR A 1 552 ? -18.573 -21.808 18.976 1.00 94.56 552 TYR A CA 1
ATOM 4399 C C . TYR A 1 552 ? -18.273 -20.965 20.219 1.00 94.56 552 TYR A C 1
ATOM 4401 O O . TYR A 1 552 ? -17.809 -21.505 21.223 1.00 94.56 552 TYR A O 1
ATOM 4409 N N . TYR A 1 553 ? -18.595 -19.666 20.209 1.00 93.44 553 TYR A N 1
ATOM 4410 C CA . TYR A 1 553 ? -18.309 -18.789 21.351 1.00 93.44 553 TYR A CA 1
ATOM 4411 C C . TYR A 1 553 ? -19.127 -19.145 22.596 1.00 93.44 553 TYR A C 1
ATOM 4413 O O . TYR A 1 553 ? -18.599 -19.112 23.708 1.00 93.44 553 TYR A O 1
ATOM 4421 N N . VAL A 1 554 ? -20.389 -19.557 22.434 1.00 93.25 554 VAL A N 1
ATOM 4422 C CA . VAL A 1 554 ? -21.222 -20.030 23.552 1.00 93.25 554 VAL A CA 1
ATOM 4423 C C . VAL A 1 554 ? -20.665 -21.324 24.144 1.00 93.25 554 VAL A C 1
ATOM 4425 O O . VAL A 1 554 ? -20.579 -21.452 25.365 1.00 93.25 554 VAL A O 1
ATOM 4428 N N . TRP A 1 555 ? -20.271 -22.282 23.303 1.00 94.12 555 TRP A N 1
ATOM 4429 C CA . TRP A 1 555 ? -19.648 -23.530 23.743 1.00 94.12 555 TRP A CA 1
ATOM 4430 C C . TRP A 1 555 ? -18.332 -23.264 24.478 1.00 94.12 555 TRP A C 1
ATOM 4432 O O . TRP A 1 555 ? -18.120 -23.786 25.573 1.00 94.12 555 TRP A O 1
ATOM 4442 N N . ARG A 1 556 ? -17.492 -22.386 23.923 1.00 91.94 556 ARG A N 1
ATOM 4443 C CA . ARG A 1 556 ? -16.203 -22.003 24.500 1.00 91.94 556 ARG A CA 1
ATOM 4444 C C . ARG A 1 556 ? -16.359 -21.345 25.867 1.00 91.94 556 ARG A C 1
ATOM 4446 O O . ARG A 1 556 ? -15.644 -21.706 26.800 1.00 91.94 556 ARG A O 1
ATOM 4453 N N . ASN A 1 557 ? -17.324 -20.435 26.007 1.00 93.00 557 ASN A N 1
ATOM 4454 C CA . ASN A 1 557 ? -17.646 -19.811 27.288 1.00 93.00 557 ASN A CA 1
ATOM 4455 C C . ASN A 1 557 ? -18.160 -20.842 28.299 1.00 93.00 557 ASN A C 1
ATOM 4457 O O . ASN A 1 557 ? -17.607 -20.915 29.388 1.00 93.00 557 ASN A O 1
ATOM 4461 N N . LYS A 1 558 ? -19.104 -21.719 27.921 1.00 93.06 558 LYS A N 1
ATOM 4462 C CA . LYS A 1 558 ? -19.604 -22.788 28.809 1.00 93.06 558 LYS A CA 1
ATOM 4463 C C . LYS A 1 558 ? -18.504 -23.740 29.274 1.00 93.06 558 LYS A C 1
ATOM 4465 O O . LYS A 1 558 ? -18.524 -24.182 30.419 1.00 93.06 558 LYS A O 1
ATOM 4470 N N . GLN A 1 559 ? -17.559 -24.090 28.400 1.00 92.88 559 GLN A N 1
ATOM 4471 C CA . GLN A 1 559 ? -16.411 -24.919 28.771 1.00 92.88 559 GLN A CA 1
ATOM 4472 C C . GLN A 1 559 ? -15.547 -24.216 29.826 1.00 92.88 559 GLN A C 1
ATOM 4474 O O . GLN A 1 559 ? -15.129 -24.851 30.791 1.00 92.88 559 GLN A O 1
ATOM 4479 N N . ARG A 1 560 ? -15.309 -22.910 29.664 1.00 90.31 560 ARG A N 1
ATOM 4480 C CA . ARG A 1 560 ? -14.540 -22.105 30.623 1.00 90.31 560 ARG A CA 1
ATOM 4481 C C . ARG A 1 560 ? -15.275 -21.898 31.936 1.00 90.31 560 ARG A C 1
ATOM 4483 O O . ARG A 1 560 ? -14.642 -22.028 32.971 1.00 90.31 560 ARG A O 1
ATOM 4490 N N . ASP A 1 561 ? -16.580 -21.640 31.898 1.00 91.25 561 ASP A N 1
ATOM 4491 C CA . ASP A 1 561 ? -17.425 -21.535 33.092 1.00 91.25 561 ASP A CA 1
ATOM 4492 C C . ASP A 1 561 ? -17.361 -22.822 33.909 1.00 91.25 561 ASP A C 1
ATOM 4494 O O . ASP A 1 561 ? -17.075 -22.769 35.092 1.00 91.25 561 ASP A O 1
ATOM 4498 N N . ARG A 1 562 ? -17.475 -23.996 33.274 1.00 92.50 562 ARG A N 1
ATOM 4499 C CA . ARG A 1 562 ? -17.344 -25.285 33.979 1.00 92.50 562 ARG A CA 1
ATOM 4500 C C . ARG A 1 562 ? -16.013 -25.441 34.715 1.00 92.50 562 ARG A C 1
ATOM 4502 O O . ARG A 1 562 ? -16.002 -25.966 35.820 1.00 92.50 562 ARG A O 1
ATOM 4509 N N . ILE A 1 563 ? -14.906 -25.017 34.104 1.00 90.50 563 ILE A N 1
ATOM 4510 C CA . ILE A 1 563 ? -13.572 -25.103 34.719 1.00 90.50 563 ILE A CA 1
ATOM 4511 C C . ILE A 1 563 ? -13.430 -24.050 35.825 1.00 90.50 563 ILE A C 1
ATOM 4513 O O . ILE A 1 563 ? -12.949 -24.354 36.910 1.00 90.50 563 ILE A O 1
ATOM 4517 N N . TRP A 1 564 ? -13.866 -22.819 35.563 1.00 88.75 564 TRP A N 1
ATOM 4518 C CA . TRP A 1 564 ? -13.779 -21.702 36.500 1.00 88.75 564 TRP A CA 1
ATOM 4519 C C . TRP A 1 564 ? -14.656 -21.905 37.740 1.00 88.75 564 TRP A C 1
ATOM 4521 O O . TRP A 1 564 ? -14.222 -21.650 38.864 1.00 88.75 564 TRP A O 1
ATOM 4531 N N . ASP A 1 565 ? -15.867 -22.420 37.544 1.00 90.94 565 ASP A N 1
ATOM 4532 C CA . ASP A 1 565 ? -16.835 -22.700 38.601 1.00 90.94 565 ASP A CA 1
ATOM 4533 C C . ASP A 1 565 ? -16.471 -23.925 39.436 1.00 90.94 565 ASP A C 1
ATOM 4535 O O . ASP A 1 565 ? -16.828 -23.974 40.610 1.00 90.94 565 ASP A O 1
ATOM 4539 N N . ALA A 1 566 ? -15.691 -24.856 38.878 1.00 92.94 566 ALA A N 1
ATOM 4540 C CA . ALA A 1 566 ? -15.125 -25.974 39.625 1.00 92.94 566 ALA A CA 1
ATOM 4541 C C . ALA A 1 566 ? -13.961 -25.571 40.553 1.00 92.94 566 ALA A C 1
ATOM 4543 O O . ALA A 1 566 ? -13.675 -26.308 41.492 1.00 92.94 566 ALA A O 1
ATOM 4544 N N . MET A 1 567 ? -13.298 -24.429 40.314 1.00 91.00 567 MET A N 1
ATOM 4545 C CA . MET A 1 567 ? -12.194 -23.948 41.157 1.00 91.00 567 MET A CA 1
ATOM 4546 C C . MET A 1 567 ? -12.697 -23.251 42.427 1.00 91.00 567 MET A C 1
ATOM 4548 O O . MET A 1 567 ? -13.598 -22.404 42.369 1.00 91.00 567 MET A O 1
ATOM 4552 N N . SER A 1 568 ? -12.047 -23.536 43.558 1.00 91.88 568 SER A N 1
ATOM 4553 C CA . SER A 1 568 ? -12.250 -22.815 44.822 1.00 91.88 568 SER A CA 1
ATOM 4554 C C . SER A 1 568 ? -11.784 -21.351 44.729 1.00 91.88 568 SER A C 1
ATOM 4556 O O . SER A 1 568 ? -11.045 -20.970 43.818 1.00 91.88 568 SER A O 1
ATOM 4558 N N . GLN A 1 569 ? -12.201 -20.488 45.665 1.00 87.12 569 GLN A N 1
ATOM 4559 C CA . GLN A 1 569 ? -11.790 -19.073 45.654 1.00 87.12 569 GLN A CA 1
ATOM 4560 C C . GLN A 1 569 ? -10.265 -18.898 45.753 1.00 87.12 569 GLN A C 1
ATOM 4562 O O . GLN A 1 569 ? -9.707 -18.049 45.059 1.00 87.12 569 GLN A O 1
ATOM 4567 N N . GLU A 1 570 ? -9.590 -19.729 46.550 1.00 87.75 570 GLU A N 1
ATOM 4568 C CA . GLU A 1 570 ? -8.129 -19.712 46.681 1.00 87.75 570 GLU A CA 1
ATOM 4569 C C . GLU A 1 570 ? -7.435 -20.163 45.388 1.00 87.75 570 GLU A C 1
ATOM 4571 O O . GLU A 1 570 ? -6.452 -19.555 44.965 1.00 87.75 570 GLU A O 1
ATOM 4576 N N . GLU A 1 571 ? -7.976 -21.174 44.701 1.00 88.81 571 GLU A N 1
ATOM 4577 C CA . GLU A 1 571 ? -7.460 -21.635 43.405 1.00 88.81 571 GLU A CA 1
ATOM 4578 C C . GLU A 1 571 ? -7.639 -20.590 42.304 1.00 88.81 571 GLU A C 1
ATOM 4580 O O . GLU A 1 571 ? -6.728 -20.385 41.501 1.00 88.81 571 GLU A O 1
ATOM 4585 N N . ARG A 1 572 ? -8.776 -19.880 42.284 1.00 86.81 572 ARG A N 1
ATOM 4586 C CA . ARG A 1 572 ? -9.007 -18.771 41.345 1.00 86.81 572 ARG A CA 1
ATOM 4587 C C . ARG A 1 572 ? -8.001 -17.649 41.561 1.00 86.81 572 ARG A C 1
ATOM 4589 O O . ARG A 1 572 ? -7.427 -17.161 40.590 1.00 86.81 572 ARG A O 1
ATOM 4596 N N . GLN A 1 573 ? -7.766 -17.265 42.816 1.00 84.69 573 GLN A N 1
ATOM 4597 C CA . GLN A 1 573 ? -6.786 -16.234 43.150 1.00 84.69 573 GLN A CA 1
ATOM 4598 C C . GLN A 1 573 ? -5.374 -16.679 42.752 1.00 84.69 573 GLN A C 1
ATOM 4600 O O . GLN A 1 573 ? -4.666 -15.953 42.058 1.00 84.69 573 GLN A O 1
ATOM 4605 N N . ARG A 1 574 ? -5.011 -17.930 43.063 1.00 86.19 574 ARG A N 1
ATOM 4606 C CA . ARG A 1 574 ? -3.732 -18.518 42.655 1.00 86.19 574 ARG A CA 1
ATOM 4607 C C . ARG A 1 574 ? -3.565 -18.549 41.135 1.00 86.19 574 ARG A C 1
ATOM 4609 O O . ARG A 1 574 ? -2.475 -18.255 40.652 1.00 86.19 574 ARG A O 1
ATOM 4616 N N . TYR A 1 575 ? -4.610 -18.875 40.373 1.00 86.19 575 TYR A N 1
ATOM 4617 C CA . TYR A 1 575 ? -4.576 -18.817 38.909 1.00 86.19 575 TYR A CA 1
ATOM 4618 C C . TYR A 1 575 ? -4.332 -17.388 38.419 1.00 86.19 575 TYR A C 1
ATOM 4620 O O . TYR A 1 575 ? -3.451 -17.179 37.591 1.00 86.19 575 TYR A O 1
ATOM 4628 N N . LEU A 1 576 ? -5.059 -16.399 38.945 1.00 82.38 576 LEU A N 1
ATOM 4629 C CA . LEU A 1 576 ? -4.881 -14.996 38.555 1.00 82.38 576 LEU A CA 1
ATOM 4630 C C . LEU A 1 576 ? -3.459 -14.487 38.836 1.00 82.38 576 LEU A C 1
ATOM 4632 O O . LEU A 1 576 ? -2.922 -13.742 38.018 1.00 82.38 576 LEU A O 1
ATOM 4636 N N . ASP A 1 577 ? -2.842 -14.939 39.929 1.00 80.50 577 ASP A N 1
ATOM 4637 C CA . ASP A 1 577 ? -1.501 -14.512 40.336 1.00 80.50 577 ASP A CA 1
ATOM 4638 C C . ASP A 1 577 ? -0.369 -15.251 39.590 1.00 80.50 577 ASP A C 1
ATOM 4640 O O . ASP A 1 577 ? 0.728 -14.712 39.444 1.00 80.50 577 ASP A O 1
ATOM 4644 N N . THR A 1 578 ? -0.606 -16.481 39.106 1.00 82.81 578 THR A N 1
ATOM 4645 C CA . THR A 1 578 ? 0.454 -17.359 38.553 1.00 82.81 578 THR A CA 1
ATOM 4646 C C . THR A 1 578 ? 0.272 -17.771 37.089 1.00 82.81 578 THR A C 1
ATOM 4648 O O . THR A 1 578 ? 1.155 -18.426 36.530 1.00 82.81 578 THR A O 1
ATOM 4651 N N . THR A 1 579 ? -0.840 -17.414 36.440 1.00 78.69 579 THR A N 1
ATOM 4652 C CA . THR A 1 579 ? -1.145 -17.892 35.083 1.00 78.69 579 THR A CA 1
ATOM 4653 C C . THR A 1 579 ? -0.183 -17.358 34.017 1.00 78.69 579 THR A C 1
ATOM 4655 O O . THR A 1 579 ? 0.151 -16.173 33.967 1.00 78.69 579 THR A O 1
ATOM 4658 N N . ALA A 1 580 ? 0.224 -18.246 33.105 1.00 75.00 580 ALA A N 1
ATOM 4659 C CA . ALA A 1 580 ? 0.960 -17.900 31.890 1.00 75.00 580 ALA A CA 1
ATOM 4660 C C . ALA A 1 580 ? 0.031 -17.586 30.697 1.00 75.00 580 ALA A C 1
ATOM 4662 O O . ALA A 1 580 ? 0.510 -17.157 29.641 1.00 75.00 580 ALA A O 1
ATOM 4663 N N . ASP A 1 581 ? -1.284 -17.798 30.844 1.00 74.50 581 ASP A N 1
ATOM 4664 C CA . ASP A 1 581 ? -2.261 -17.582 29.779 1.00 74.50 581 ASP A CA 1
ATOM 4665 C C . ASP A 1 581 ? -2.425 -16.088 29.480 1.00 74.50 581 ASP A C 1
ATOM 4667 O O . ASP A 1 581 ? -2.670 -15.266 30.365 1.00 74.50 581 ASP A O 1
ATOM 4671 N N . LYS A 1 582 ? -2.332 -15.720 28.198 1.00 70.06 582 LYS A N 1
ATOM 4672 C CA . LYS A 1 582 ? -2.434 -14.327 27.742 1.00 70.06 582 LYS A CA 1
ATOM 4673 C C . LYS A 1 582 ? -3.672 -14.105 26.885 1.00 70.06 582 LYS A C 1
ATOM 4675 O O . LYS A 1 582 ? -4.035 -14.937 26.055 1.00 70.06 582 LYS A O 1
ATOM 4680 N N . GLY A 1 583 ? -4.287 -12.936 27.052 1.00 72.88 583 GLY A N 1
ATOM 4681 C CA . GLY A 1 583 ? -5.367 -12.460 26.192 1.00 72.88 583 GLY A CA 1
ATOM 4682 C C . GLY A 1 583 ? -6.595 -13.366 26.172 1.00 72.88 583 GLY A C 1
ATOM 4683 O O . GLY A 1 583 ? -7.147 -13.701 27.218 1.00 72.88 583 GLY A O 1
ATOM 4684 N N . SER A 1 584 ? -7.042 -13.726 24.970 1.00 73.12 584 SER A N 1
ATOM 4685 C CA . SER A 1 584 ? -8.238 -14.540 24.713 1.00 73.12 584 SER A CA 1
ATOM 4686 C C . SER A 1 584 ? -8.179 -15.928 25.362 1.00 73.12 584 SER A C 1
ATOM 4688 O O . SER A 1 584 ? -9.232 -16.536 25.551 1.00 73.12 584 SER A O 1
ATOM 4690 N N . LYS A 1 585 ? -6.989 -16.420 25.743 1.00 80.12 585 LYS A N 1
ATOM 4691 C CA . LYS A 1 585 ? -6.770 -17.758 26.319 1.00 80.12 585 LYS A CA 1
ATOM 4692 C C . LYS A 1 585 ? -7.028 -17.866 27.822 1.00 80.12 585 LYS A C 1
ATOM 4694 O O . LYS A 1 585 ? -7.165 -18.983 28.307 1.00 80.12 585 LYS A O 1
ATOM 4699 N N . ARG A 1 586 ? -7.127 -16.747 28.550 1.00 79.31 586 ARG A N 1
ATOM 4700 C CA . ARG A 1 586 ? -7.359 -16.780 30.003 1.00 79.31 586 ARG A CA 1
ATOM 4701 C C . ARG A 1 586 ? -8.721 -17.388 30.359 1.00 79.31 586 ARG A C 1
ATOM 4703 O O . ARG A 1 586 ? -9.713 -17.159 29.661 1.00 79.31 586 ARG A O 1
ATOM 4710 N N . LEU A 1 587 ? -8.778 -18.117 31.475 1.00 81.88 587 LEU A N 1
ATOM 4711 C CA . LEU A 1 587 ? -9.998 -18.779 31.954 1.00 81.88 587 LEU A CA 1
ATOM 4712 C C . LEU A 1 587 ? -11.059 -17.821 32.504 1.00 81.88 587 LEU A C 1
ATOM 4714 O O . LEU A 1 587 ? -12.229 -18.190 32.523 1.00 81.88 587 LEU A O 1
ATOM 4718 N N . ASP A 1 588 ? -10.698 -16.604 32.904 1.00 79.38 588 ASP A N 1
ATOM 4719 C CA . ASP A 1 588 ? -11.628 -15.553 33.342 1.00 79.38 588 ASP A CA 1
ATOM 4720 C C . ASP A 1 588 ? -12.194 -14.731 32.171 1.00 79.38 588 ASP A C 1
ATOM 4722 O O . ASP A 1 588 ? -13.183 -14.015 32.319 1.00 79.38 588 ASP A O 1
ATOM 4726 N N . PHE A 1 589 ? -11.622 -14.870 30.971 1.00 82.88 589 PHE A N 1
ATOM 4727 C CA . PHE A 1 589 ? -12.103 -14.177 29.783 1.00 82.88 589 PHE A CA 1
ATOM 4728 C C . PHE A 1 589 ? -13.334 -14.865 29.179 1.00 82.88 589 PHE A C 1
ATOM 4730 O O . PHE A 1 589 ? -13.367 -16.091 29.000 1.00 82.88 589 PHE A O 1
ATOM 4737 N N . ARG A 1 590 ? -14.336 -14.065 28.801 1.00 85.69 590 ARG A N 1
ATOM 4738 C CA . ARG A 1 590 ? -15.547 -14.513 28.103 1.00 85.69 590 ARG A CA 1
ATOM 4739 C C . ARG A 1 590 ? -15.648 -13.844 26.743 1.00 85.69 590 ARG A C 1
ATOM 4741 O O . ARG A 1 590 ? -15.585 -12.622 26.636 1.00 85.69 590 ARG A O 1
ATOM 4748 N N . PHE A 1 591 ? -15.839 -14.654 25.708 1.00 85.62 591 PHE A N 1
ATOM 4749 C CA . PHE A 1 591 ? -16.070 -14.154 24.362 1.00 85.62 591 PHE A CA 1
ATOM 4750 C C . PHE A 1 591 ? -17.442 -13.499 24.269 1.00 85.62 591 PHE A C 1
ATOM 4752 O O . PHE A 1 591 ? -18.437 -14.039 24.759 1.00 85.62 591 PHE A O 1
ATOM 4759 N N . ALA A 1 592 ? -17.509 -12.364 23.584 1.00 84.62 592 ALA A N 1
ATOM 4760 C CA . ALA A 1 592 ? -18.776 -11.856 23.097 1.00 84.62 592 ALA A CA 1
ATOM 4761 C C . ALA A 1 592 ? -19.264 -12.771 21.964 1.00 84.62 592 ALA A C 1
ATOM 4763 O O . ALA A 1 592 ? -18.468 -13.172 21.110 1.00 84.62 592 ALA A O 1
ATOM 4764 N N . SER A 1 593 ? -20.561 -13.079 21.952 1.00 77.81 593 SER A N 1
ATOM 4765 C CA . SER A 1 593 ? -21.238 -13.841 20.893 1.00 77.81 593 SER A CA 1
ATOM 4766 C C . SER A 1 593 ? -22.224 -12.991 20.109 1.00 77.81 593 SER A C 1
ATOM 4768 O O . SER A 1 593 ? -22.778 -12.024 20.686 1.00 77.81 593 SER A O 1
#

Secondary structure (DSSP, 8-state):
-------GGGG---HHHHHHHHHHHHHHHHHHHHHHHHHHHHTT---HHHHHHHHHHHHHHHHHHHHHHHHHHTTTS-GGGS-HHHHHHHHHHHHHHHHHHHHHHHHHHHHHHHHHHHH---HHHHHHHHHHHHHHHHHHHHHHHHHHTSEESGGGGT-TTS--EEPTTHHHHHHHHHHHHHHHHHHHHHTTHHHHTTS---HHHHHHHHHHHHHHHHHHHHHHHGGGG-S--S-HHHHTHHHHHHHHHHHHHHHHHHHHTT-HHHHHHHHHHH----STHHHHHHHHHHHHHHHHHHHHHHHHHHHHHHHHHH--S-TT---BTTBTT-SS-HHHHHHHHHHHHHH-GGGGG--TT----HHHHHHHHT-TTTHHHHHHHHHTTTTTHHHHHTHHHHHHHTT--HHHHHHHHHHHHHHHHHHHHHHHHHHHHH--HHHHHHHHHHHHHHHHHHHHH--TTS-HHHHHHHHHHHHT----HHHHHHHHHHHT-SHHHHHHHHHHHHHHHHHHHHHHHTTS-GGGTTT-HHHHHHHHHHHHHHHHHHHHHHHHHHHHHHHHHHHHHHS-HHHHHHHHHH----GGG-TT-----

pLDDT: mean 83.17, std 11.76, range [34.16, 97.5]